Protein AF-0000000080207845 (afdb_homodimer)

Foldseek 3Di:
DWPCVVWDLCCCVVQFKTKTFDDPVLLVVVQVVLLFFAKEQDFQLDQPVVGHTPLQRPQKIWTPCCLAPFVDDDPSVVVVLVVVLVVCVVPLVVADLSADKTKTKMKGAAFHKHDKAAPLVQVFQKKKKFKAFDPFQDVVQFFKKWKWFADLVCRPDPVRIGTRDIDGHDRRMMMMGRRNDRRMIIMGTGRHDHPTIMMMMIMTGNGPDDDDSNDPDDTDHYYHYDNDPNPPDDPCVVVVCSVPPDDDD/DWPCVPWDLCCCVVQQKTKTFDDPVLLVVVQVVLLFFFKEQDFQLDQPVVRHGPLQRPQKIWTPCCLAPQVDDDPSVVVVLVVVLVVCVVPLVVADLSADKTKTKMKGAAFHKHDKAAPLVQVFQKKKKFKAFDPFQDVVQFFKKWKWFADLVCRPDPVRIGTRDIDGHDRRMMMMGRRNDRRMIIMGTGRHDHPTIMMMMIMTGNGPDDDPSNDDDDGDHYYHYDPDDNPPPDSCVVVVVVPPPDDDD

Structure (mmCIF, N/CA/C/O backbone):
data_AF-0000000080207845-model_v1
#
loop_
_entity.id
_entity.type
_entity.pdbx_description
1 polymer 'Prolyl 3,4-dihydroxylase TPA1/OFD1 N-terminal domain-containing protein'
#
loop_
_atom_site.group_PDB
_atom_site.id
_atom_site.type_symbol
_atom_site.label_atom_id
_atom_site.label_alt_id
_atom_site.label_comp_id
_atom_site.label_asym_id
_atom_site.label_entity_id
_atom_site.label_seq_id
_atom_site.pdbx_PDB_ins_code
_atom_site.Cartn_x
_atom_site.Cartn_y
_atom_site.Cartn_z
_atom_site.occupancy
_atom_site.B_iso_or_equiv
_atom_site.auth_seq_id
_atom_site.auth_comp_id
_atom_site.auth_asym_id
_atom_site.auth_atom_id
_atom_site.pdbx_PDB_model_num
ATOM 1 N N . MET A 1 1 ? 18.406 17.312 9.117 1 69.38 1 MET A N 1
ATOM 2 C CA . MET A 1 1 ? 17.266 18.031 9.672 1 69.38 1 MET A CA 1
ATOM 3 C C . MET A 1 1 ? 16.484 17.141 10.625 1 69.38 1 MET A C 1
ATOM 5 O O . MET A 1 1 ? 15.844 17.641 11.555 1 69.38 1 MET A O 1
ATOM 9 N N . PHE A 1 2 ? 16.453 15.82 10.289 1 68.38 2 PHE A N 1
ATOM 10 C CA . PHE A 1 2 ? 15.648 14.844 11.016 1 68.38 2 PHE A CA 1
ATOM 11 C C . PHE A 1 2 ? 16.469 14.195 12.133 1 68.38 2 PHE A C 1
ATOM 13 O O . PHE A 1 2 ? 17.672 13.977 11.977 1 68.38 2 PHE A O 1
ATOM 20 N N . THR A 1 3 ? 16.078 14.344 13.336 1 65.12 3 THR A N 1
ATOM 21 C CA . THR A 1 3 ? 16.703 13.5 14.344 1 65.12 3 THR A CA 1
ATOM 22 C C . THR A 1 3 ? 16.219 12.055 14.219 1 65.12 3 THR A C 1
ATOM 24 O O . THR A 1 3 ? 15.352 11.625 14.969 1 65.12 3 THR A O 1
ATOM 27 N N . THR A 1 4 ? 16.438 11.484 13.141 1 58.47 4 THR A N 1
ATOM 28 C CA . THR A 1 4 ? 15.906 10.188 12.734 1 58.47 4 THR A CA 1
ATOM 29 C C . THR A 1 4 ? 16.5 9.062 13.578 1 58.47 4 THR A C 1
ATOM 31 O O . THR A 1 4 ? 16.047 7.918 13.5 1 58.47 4 THR A O 1
ATOM 34 N N . GLU A 1 5 ? 17.531 9.336 14.273 1 59.88 5 GLU A N 1
ATOM 35 C CA . GLU A 1 5 ? 18.156 8.25 15.016 1 59.88 5 GLU A CA 1
ATOM 36 C C . GLU A 1 5 ? 17.172 7.57 15.953 1 59.88 5 GLU A C 1
ATOM 38 O O . GLU A 1 5 ? 17.375 6.426 16.359 1 59.88 5 GLU A O 1
ATOM 43 N N . ARG A 1 6 ? 15.992 8.18 15.953 1 64 6 ARG A N 1
ATOM 44 C CA . ARG A 1 6 ? 15.094 7.617 16.953 1 64 6 ARG A CA 1
ATOM 45 C C . ARG A 1 6 ? 13.859 7.008 16.297 1 64 6 ARG A C 1
ATOM 47 O O . ARG A 1 6 ? 12.953 6.531 16.984 1 64 6 ARG A O 1
ATOM 54 N N . ILE A 1 7 ? 13.922 7.016 14.953 1 81.19 7 ILE A N 1
ATOM 55 C CA . ILE A 1 7 ? 12.719 6.516 14.297 1 81.19 7 ILE A CA 1
ATOM 56 C C . ILE A 1 7 ? 13.047 5.242 13.523 1 81.19 7 ILE A C 1
ATOM 58 O O . ILE A 1 7 ? 13.992 5.215 12.727 1 81.19 7 ILE A O 1
ATOM 62 N N . ASP A 1 8 ? 12.461 4.164 13.898 1 86.81 8 ASP A N 1
ATOM 63 C CA . ASP A 1 8 ? 12.625 2.932 13.141 1 86.81 8 ASP A CA 1
ATOM 64 C C . ASP A 1 8 ? 11.586 2.832 12.023 1 86.81 8 ASP A C 1
ATOM 66 O O . ASP A 1 8 ? 10.383 2.773 12.297 1 86.81 8 ASP A O 1
ATOM 70 N N . ILE A 1 9 ? 12.086 2.799 10.867 1 92.88 9 ILE A N 1
ATOM 71 C CA . ILE A 1 9 ? 11.219 2.807 9.695 1 92.88 9 ILE A CA 1
ATOM 72 C C . ILE A 1 9 ? 10.375 1.535 9.672 1 92.88 9 ILE A C 1
ATOM 74 O O . ILE A 1 9 ? 9.266 1.529 9.125 1 92.88 9 ILE A O 1
ATOM 78 N N . ASN A 1 10 ? 10.797 0.443 10.289 1 93.38 10 ASN A N 1
ATOM 79 C CA . ASN A 1 10 ? 10.039 -0.802 10.328 1 93.38 10 ASN A CA 1
ATOM 80 C C . ASN A 1 10 ? 8.773 -0.661 11.172 1 93.38 10 ASN A C 1
ATOM 82 O O . ASN A 1 10 ? 7.809 -1.409 10.984 1 93.38 10 ASN A O 1
ATOM 86 N N . ASP A 1 11 ? 8.711 0.335 11.992 1 92.38 11 ASP A N 1
ATOM 87 C CA . ASP A 1 11 ? 7.535 0.584 12.828 1 92.38 11 ASP A CA 1
ATOM 88 C C . ASP A 1 11 ? 6.32 0.936 11.969 1 92.38 11 ASP A C 1
ATOM 90 O O . ASP A 1 11 ? 5.18 0.733 12.383 1 92.38 11 ASP A O 1
ATOM 94 N N . LEU A 1 12 ? 6.57 1.463 10.844 1 94.62 12 LEU A N 1
ATOM 95 C CA . LEU A 1 12 ? 5.492 1.821 9.922 1 94.62 12 LEU A CA 1
ATOM 96 C C . LEU A 1 12 ? 4.664 0.595 9.555 1 94.62 12 LEU A C 1
ATOM 98 O O . LEU A 1 12 ? 3.473 0.71 9.258 1 94.62 12 LEU A O 1
ATOM 102 N N . PHE A 1 13 ? 5.27 -0.541 9.641 1 93.81 13 PHE A N 1
ATOM 103 C CA . PHE A 1 13 ? 4.594 -1.744 9.172 1 93.81 13 PHE A CA 1
ATOM 104 C C . PHE A 1 13 ? 4.203 -2.637 10.344 1 93.81 13 PHE A C 1
ATOM 106 O O . PHE A 1 13 ? 3.541 -3.66 10.156 1 93.81 13 PHE A O 1
ATOM 113 N N . THR A 1 14 ? 4.562 -2.256 11.539 1 89.81 14 THR A N 1
ATOM 114 C CA . THR A 1 14 ? 4.121 -2.955 12.742 1 89.81 14 THR A CA 1
ATOM 115 C C . THR A 1 14 ? 3.033 -2.162 13.461 1 89.81 14 THR A C 1
ATOM 117 O O . THR A 1 14 ? 1.993 -2.713 13.82 1 89.81 14 THR A O 1
ATOM 120 N N . LYS A 1 15 ? 3.279 -0.811 13.5 1 89.88 15 LYS A N 1
ATOM 121 C CA . LYS A 1 15 ? 2.365 0.052 14.242 1 89.88 15 LYS A CA 1
ATOM 122 C C . LYS A 1 15 ? 1.474 0.851 13.297 1 89.88 15 LYS A C 1
ATOM 124 O O . LYS A 1 15 ? 0.415 1.34 13.695 1 89.88 15 LYS A O 1
ATOM 129 N N . GLY A 1 16 ? 1.924 1.07 12.141 1 93.88 16 GLY A N 1
ATOM 130 C CA . GLY A 1 16 ? 1.191 1.873 11.18 1 93.88 16 GLY A CA 1
ATOM 131 C C . GLY A 1 16 ? 1.663 3.312 11.117 1 93.88 16 GLY A C 1
ATOM 132 O O . GLY A 1 16 ? 1.354 4.035 10.164 1 93.88 16 GLY A O 1
ATOM 133 N N . PHE A 1 17 ? 2.41 3.771 12.117 1 94.44 17 PHE A N 1
ATOM 134 C CA . PHE A 1 17 ? 2.932 5.133 12.125 1 94.44 17 PHE A CA 1
ATOM 135 C C . PHE A 1 17 ? 4.148 5.238 13.039 1 94.44 17 PHE A C 1
ATOM 137 O O . PHE A 1 17 ? 4.457 4.305 13.781 1 94.44 17 PHE A O 1
ATOM 144 N N . THR A 1 18 ? 4.922 6.258 12.922 1 93.31 18 THR A N 1
ATOM 145 C CA . THR A 1 18 ? 6.035 6.586 13.805 1 93.31 18 THR A CA 1
ATOM 146 C C . THR A 1 18 ? 6.18 8.102 13.953 1 93.31 18 THR A C 1
ATOM 148 O O . THR A 1 18 ? 5.578 8.859 13.195 1 93.31 18 THR A O 1
ATOM 151 N N . VAL A 1 19 ? 6.852 8.531 15.008 1 93.06 19 VAL A N 1
ATOM 152 C CA . VAL A 1 19 ? 6.98 9.945 15.344 1 93.06 19 VAL A CA 1
ATOM 153 C C . VAL A 1 19 ? 8.461 10.328 15.43 1 93.06 19 VAL A C 1
ATOM 155 O O . VAL A 1 19 ? 9.273 9.562 15.961 1 93.06 19 VAL A O 1
ATOM 158 N N . GLY A 1 20 ? 8.742 11.438 14.828 1 91.44 20 GLY A N 1
ATOM 159 C CA . GLY A 1 20 ? 10.062 12.039 14.922 1 91.44 20 GLY A CA 1
ATOM 160 C C . GLY A 1 20 ? 10.023 13.539 15.117 1 91.44 20 GLY A C 1
ATOM 161 O O . GLY A 1 20 ? 8.961 14.117 15.367 1 91.44 20 GLY A O 1
ATOM 162 N N . TYR A 1 21 ? 11.281 14.141 15.078 1 92.56 21 TYR A N 1
ATOM 163 C CA . TYR A 1 21 ? 11.375 15.578 15.289 1 92.56 21 TYR A CA 1
ATOM 164 C C . TYR A 1 21 ? 12.406 16.203 14.352 1 92.56 21 TYR A C 1
ATOM 166 O O . TYR A 1 21 ? 13.445 15.602 14.07 1 92.56 21 TYR A O 1
ATOM 174 N N . LEU A 1 22 ? 12.031 17.344 13.938 1 92.88 22 LEU A N 1
ATOM 175 C CA . LEU A 1 22 ? 13.039 18.188 13.305 1 92.88 22 LEU A CA 1
ATOM 176 C C . LEU A 1 22 ? 13.961 18.797 14.352 1 92.88 22 LEU A C 1
ATOM 178 O O . LEU A 1 22 ? 13.547 19.031 15.492 1 92.88 22 LEU A O 1
ATOM 182 N N . GLN A 1 23 ? 15.203 19.016 13.906 1 91.81 23 GLN A N 1
ATOM 183 C CA . GLN A 1 23 ? 16.047 19.859 14.742 1 91.81 23 GLN A CA 1
ATOM 184 C C . GLN A 1 23 ? 15.438 21.234 14.93 1 91.81 23 GLN A C 1
ATOM 186 O O . GLN A 1 23 ? 14.859 21.797 13.992 1 91.81 23 GLN A O 1
ATOM 191 N N . GLU A 1 24 ? 15.656 21.797 16.094 1 92.25 24 GLU A N 1
ATOM 192 C CA . GLU A 1 24 ? 14.984 23.031 16.484 1 92.25 24 GLU A CA 1
ATOM 193 C C . GLU A 1 24 ? 15.273 24.156 15.492 1 92.25 24 GLU A C 1
ATOM 195 O O . GLU A 1 24 ? 14.367 24.922 15.125 1 92.25 24 GLU A O 1
ATOM 200 N N . GLU A 1 25 ? 16.5 24.281 15.109 1 92.88 25 GLU A N 1
ATOM 201 C CA . GLU A 1 25 ? 16.891 25.344 14.195 1 92.88 25 GLU A CA 1
ATOM 202 C C . GLU A 1 25 ? 16.125 25.25 12.883 1 92.88 25 GLU A C 1
ATOM 204 O O . GLU A 1 25 ? 15.672 26.266 12.344 1 92.88 25 GLU A O 1
ATOM 209 N N . TRP A 1 26 ? 15.945 24.078 12.367 1 92.81 26 TRP A N 1
ATOM 210 C CA . TRP A 1 26 ? 15.242 23.859 11.102 1 92.81 26 TRP A CA 1
ATOM 211 C C . TRP A 1 26 ? 13.742 24.047 11.273 1 92.81 26 TRP A C 1
ATOM 213 O O . TRP A 1 26 ? 13.07 24.609 10.406 1 92.81 26 TRP A O 1
ATOM 223 N N . ALA A 1 27 ? 13.219 23.531 12.383 1 95.38 27 ALA A N 1
ATOM 224 C CA . ALA A 1 27 ? 11.805 23.75 12.68 1 95.38 27 ALA A CA 1
ATOM 225 C C . ALA A 1 27 ? 11.469 25.234 12.711 1 95.38 27 ALA A C 1
ATOM 227 O O . ALA A 1 27 ? 10.461 25.656 12.141 1 95.38 27 ALA A O 1
ATOM 228 N N . ASN A 1 28 ? 12.312 26.047 13.305 1 96.12 28 ASN A N 1
ATOM 229 C CA . ASN A 1 28 ? 12.086 27.484 13.422 1 96.12 28 ASN A CA 1
ATOM 230 C C . ASN A 1 28 ? 12.141 28.172 12.062 1 96.12 28 ASN A C 1
ATOM 232 O O . ASN A 1 28 ? 11.375 29.094 11.797 1 96.12 28 ASN A O 1
ATOM 236 N N . LYS A 1 29 ? 13.047 27.734 11.203 1 94.75 29 LYS A N 1
ATOM 237 C CA . LYS A 1 29 ? 13.156 28.312 9.859 1 94.75 29 LYS A CA 1
ATOM 238 C C . LYS A 1 29 ? 11.898 28.031 9.047 1 94.75 29 LYS A C 1
ATOM 240 O O . LYS A 1 29 ? 11.352 28.938 8.406 1 94.75 29 LYS A O 1
ATOM 245 N N . ILE A 1 30 ? 11.422 26.828 9.062 1 96.88 30 ILE A N 1
ATOM 246 C CA . ILE A 1 30 ? 10.211 26.453 8.328 1 96.88 30 ILE A CA 1
ATOM 247 C C . ILE A 1 30 ? 9.008 27.203 8.914 1 96.88 30 ILE A C 1
ATOM 249 O O . ILE A 1 30 ? 8.164 27.703 8.172 1 96.88 30 ILE A O 1
ATOM 253 N N . PHE A 1 31 ? 8.992 27.297 10.234 1 97.06 31 PHE A N 1
ATOM 254 C CA . PHE A 1 31 ? 7.918 28 10.922 1 97.06 31 PHE A CA 1
ATOM 255 C C . PHE A 1 31 ? 7.855 29.453 10.484 1 97.06 31 PHE A C 1
ATOM 257 O O . PHE A 1 31 ? 6.77 30 10.242 1 97.06 31 PHE A O 1
ATOM 264 N N . LYS A 1 32 ? 8.969 30.078 10.398 1 95.19 32 LYS A N 1
ATOM 265 C CA . LYS A 1 32 ? 9.031 31.453 9.938 1 95.19 32 LYS A CA 1
ATOM 266 C C . LYS A 1 32 ? 8.453 31.594 8.531 1 95.19 32 LYS A C 1
ATOM 268 O O . LYS A 1 32 ? 7.711 32.531 8.25 1 95.19 32 LYS A O 1
ATOM 273 N N . VAL A 1 33 ? 8.781 30.672 7.625 1 93.06 33 VAL A N 1
ATOM 274 C CA . VAL A 1 33 ? 8.258 30.672 6.262 1 93.06 33 VAL A CA 1
ATOM 275 C C . VAL A 1 33 ? 6.738 30.516 6.289 1 93.06 33 VAL A C 1
ATOM 277 O O . VAL A 1 33 ? 6.027 31.25 5.59 1 93.06 33 VAL A O 1
ATOM 280 N N . LEU A 1 34 ? 6.219 29.641 7.133 1 94.56 34 LEU A N 1
ATOM 281 C CA . LEU A 1 34 ? 4.785 29.391 7.215 1 94.56 34 LEU A CA 1
ATOM 282 C C . LEU A 1 34 ? 4.035 30.609 7.707 1 94.56 34 LEU A C 1
ATOM 284 O O . LEU A 1 34 ? 2.969 30.953 7.184 1 94.56 34 LEU A O 1
ATOM 288 N N . LYS A 1 35 ? 4.574 31.328 8.68 1 91.31 35 LYS A N 1
ATOM 289 C CA . LYS A 1 35 ? 3.934 32.5 9.258 1 91.31 35 LYS A CA 1
ATOM 290 C C . LYS A 1 35 ? 3.814 33.625 8.227 1 91.31 35 LYS A C 1
ATOM 292 O O . LYS A 1 35 ? 2.947 34.5 8.344 1 91.31 35 LYS A O 1
ATOM 297 N N . ASN A 1 36 ? 4.648 33.531 7.184 1 86.88 36 ASN A N 1
ATOM 298 C CA . ASN A 1 36 ? 4.695 34.625 6.195 1 86.88 36 ASN A CA 1
ATOM 299 C C . ASN A 1 36 ? 3.938 34.25 4.926 1 86.88 36 ASN A C 1
ATOM 301 O O . ASN A 1 36 ? 4.027 34.938 3.914 1 86.88 36 ASN A O 1
ATOM 305 N N . GLN A 1 37 ? 3.217 33.125 4.941 1 84.44 37 GLN A N 1
ATOM 306 C CA . GLN A 1 37 ? 2.422 32.719 3.791 1 84.44 37 GLN A CA 1
ATOM 307 C C . GLN A 1 37 ? 1.079 33.438 3.76 1 84.44 37 GLN A C 1
ATOM 309 O O . GLN A 1 37 ? 0.644 34 4.77 1 84.44 37 GLN A O 1
ATOM 314 N N . SER A 1 38 ? 0.482 33.5 2.492 1 79.88 38 SER A N 1
ATOM 315 C CA . SER A 1 38 ? -0.927 33.812 2.318 1 79.88 38 SER A CA 1
ATOM 316 C C . SER A 1 38 ? -1.801 32.562 2.322 1 79.88 38 SER A C 1
ATOM 318 O O . SER A 1 38 ? -1.428 31.547 1.749 1 79.88 38 SER A O 1
ATOM 320 N N . TRP A 1 39 ? -2.924 32.75 2.979 1 83.5 39 TRP A N 1
ATOM 321 C CA . TRP A 1 39 ? -3.744 31.562 3.217 1 83.5 39 TRP A CA 1
ATOM 322 C C . TRP A 1 39 ? -5.148 31.75 2.65 1 83.5 39 TRP A C 1
ATOM 324 O O . TRP A 1 39 ? -5.699 32.844 2.695 1 83.5 39 TRP A O 1
ATOM 334 N N . ILE A 1 40 ? -5.652 30.609 2.135 1 75.62 40 ILE A N 1
ATOM 335 C CA . ILE A 1 40 ? -7.035 30.594 1.67 1 75.62 40 ILE A CA 1
ATOM 336 C C . ILE A 1 40 ? -7.805 29.484 2.396 1 75.62 40 ILE A C 1
ATOM 338 O O . ILE A 1 40 ? -7.281 28.391 2.596 1 75.62 40 ILE A O 1
ATOM 342 N N . GLU A 1 41 ? -8.953 29.797 2.818 1 77.44 41 GLU A N 1
ATOM 343 C CA . GLU A 1 41 ? -9.781 28.797 3.504 1 77.44 41 GLU A CA 1
ATOM 344 C C . GLU A 1 41 ? -10.18 27.672 2.564 1 77.44 41 GLU A C 1
ATOM 346 O O . GLU A 1 41 ? -10.547 27.906 1.413 1 77.44 41 GLU A O 1
ATOM 351 N N . VAL A 1 42 ? -10.023 26.438 3.049 1 73.44 42 VAL A N 1
ATOM 352 C CA . VAL A 1 42 ? -10.438 25.266 2.297 1 73.44 42 VAL A CA 1
ATOM 353 C C . VAL A 1 42 ? -11.953 25.078 2.414 1 73.44 42 VAL A C 1
ATOM 355 O O . VAL A 1 42 ? -12.477 24.859 3.51 1 73.44 42 VAL A O 1
ATOM 358 N N . VAL A 1 43 ? -12.711 25.547 1.42 1 59.97 43 VAL A N 1
ATOM 359 C CA . VAL A 1 43 ? -14.164 25.422 1.486 1 59.97 43 VAL A CA 1
ATOM 360 C C . VAL A 1 43 ? -14.617 24.172 0.736 1 59.97 43 VAL A C 1
ATOM 362 O O . VAL A 1 43 ? -14.211 23.938 -0.406 1 59.97 43 VAL A O 1
ATOM 365 N N . PRO A 1 44 ? -15.094 23.172 1.437 1 51.03 44 PRO A N 1
ATOM 366 C CA . PRO A 1 44 ? -15.531 21.969 0.725 1 51.03 44 PRO A CA 1
ATOM 367 C C . PRO A 1 44 ? -16.578 22.266 -0.353 1 51.03 44 PRO A C 1
ATOM 369 O O . PRO A 1 44 ? -17.422 23.141 -0.173 1 51.03 44 PRO A O 1
ATOM 372 N N . ASP A 1 45 ? -16.203 22.188 -1.559 1 48.09 45 ASP A N 1
ATOM 373 C CA . ASP A 1 45 ? -17.234 22.266 -2.582 1 48.09 45 ASP A CA 1
ATOM 374 C C . ASP A 1 45 ? -18.281 21.172 -2.391 1 48.09 45 ASP A C 1
ATOM 376 O O . ASP A 1 45 ? -19.281 21.125 -3.117 1 48.09 45 ASP A O 1
ATOM 380 N N . VAL A 1 46 ? -17.938 20.156 -1.709 1 44.38 46 VAL A N 1
ATOM 381 C CA . VAL A 1 46 ? -18.766 18.969 -1.928 1 44.38 46 VAL A CA 1
ATOM 382 C C . VAL A 1 46 ? -19.859 18.906 -0.868 1 44.38 46 VAL A C 1
ATOM 384 O O . VAL A 1 46 ? -19.609 19.109 0.319 1 44.38 46 VAL A O 1
ATOM 387 N N . LEU A 1 47 ? -21 19.016 -1.421 1 46.38 47 LEU A N 1
ATOM 388 C CA . LEU A 1 47 ? -22.203 18.688 -0.655 1 46.38 47 LEU A CA 1
ATOM 389 C C . LEU A 1 47 ? -22.172 17.219 -0.228 1 46.38 47 LEU A C 1
ATOM 391 O O . LEU A 1 47 ? -21.656 16.359 -0.955 1 46.38 47 LEU A O 1
ATOM 395 N N . ASN A 1 48 ? -22.297 17 0.996 1 46.81 48 ASN A N 1
ATOM 396 C CA . ASN A 1 48 ? -22.5 15.609 1.389 1 46.81 48 ASN A CA 1
ATOM 397 C C . ASN A 1 48 ? -23.734 15.008 0.719 1 46.81 48 ASN A C 1
ATOM 399 O O . ASN A 1 48 ? -24.391 15.672 -0.079 1 46.81 48 ASN A O 1
ATOM 403 N N . SER A 1 49 ? -23.812 13.719 0.892 1 47.72 49 SER A N 1
ATOM 404 C CA . SER A 1 49 ? -24.969 13.016 0.317 1 47.72 49 SER A CA 1
ATOM 405 C C . SER A 1 49 ? -26.266 13.758 0.597 1 47.72 49 SER A C 1
ATOM 407 O O . SER A 1 49 ? -27.234 13.633 -0.159 1 47.72 49 SER A O 1
ATOM 409 N N . ASP A 1 50 ? -26.219 14.633 1.573 1 50.12 50 ASP A N 1
ATOM 410 C CA . ASP A 1 50 ? -27.453 15.328 1.95 1 50.12 50 ASP A CA 1
ATOM 411 C C . ASP A 1 50 ? -27.469 16.75 1.384 1 50.12 50 ASP A C 1
ATOM 413 O O . ASP A 1 50 ? -28.391 17.516 1.679 1 50.12 50 ASP A O 1
ATOM 417 N N . GLY A 1 51 ? -26.547 17 0.568 1 50.75 51 GLY A N 1
ATOM 418 C CA . GLY A 1 51 ? -26.547 18.297 -0.072 1 50.75 51 GLY A CA 1
ATOM 419 C C . GLY A 1 51 ? -25.953 19.391 0.803 1 50.75 51 GLY A C 1
ATOM 420 O O . GLY A 1 51 ? -26.156 20.578 0.534 1 50.75 51 GLY A O 1
ATOM 421 N N . GLU A 1 52 ? -25.484 18.953 1.913 1 52.5 52 GLU A N 1
ATOM 422 C CA . GLU A 1 52 ? -24.906 19.922 2.844 1 52.5 52 GLU A CA 1
ATOM 423 C C . GLU A 1 52 ? -23.391 20 2.68 1 52.5 52 GLU A C 1
ATOM 425 O O . GLU A 1 52 ? -22.766 19.078 2.146 1 52.5 52 GLU A O 1
ATOM 430 N N . ILE A 1 53 ? -22.844 21.156 2.93 1 52.06 53 ILE A N 1
ATOM 431 C CA . ILE A 1 53 ? -21.406 21.406 2.861 1 52.06 53 ILE A CA 1
ATOM 432 C C . ILE A 1 53 ? -20.672 20.484 3.824 1 52.06 53 ILE A C 1
ATOM 434 O O . ILE A 1 53 ? -21.062 20.344 4.984 1 52.06 53 ILE A O 1
ATOM 438 N N . ASP A 1 54 ? -19.75 19.609 3.338 1 52.31 54 ASP A N 1
ATOM 439 C CA . ASP A 1 54 ? -18.953 18.703 4.16 1 52.31 54 ASP A CA 1
ATOM 440 C C . ASP A 1 54 ? -18.156 19.469 5.211 1 52.31 54 ASP A C 1
ATOM 442 O O . ASP A 1 54 ? -17.312 20.312 4.871 1 52.31 54 ASP A O 1
ATOM 446 N N . LYS A 1 55 ? -18.688 19.594 6.414 1 53.91 55 LYS A N 1
ATOM 447 C CA . LYS A 1 55 ? -18.188 20.297 7.598 1 53.91 55 LYS A CA 1
ATOM 448 C C . LYS A 1 55 ? -16.75 19.891 7.902 1 53.91 55 LYS A C 1
ATOM 450 O O . LYS A 1 55 ? -16.109 20.5 8.758 1 53.91 55 LYS A O 1
ATOM 455 N N . TYR A 1 56 ? -16.188 18.875 7.148 1 54.75 56 TYR A N 1
ATOM 456 C CA . TYR A 1 56 ? -14.867 18.312 7.426 1 54.75 56 TYR A CA 1
ATOM 457 C C . TYR A 1 56 ? -13.773 19.344 7.227 1 54.75 56 TYR A C 1
ATOM 459 O O . TYR A 1 56 ? -12.688 19.234 7.793 1 54.75 56 TYR A O 1
ATOM 467 N N . TYR A 1 57 ? -14.156 20.422 6.594 1 59.72 57 TYR A N 1
ATOM 468 C CA . TYR A 1 57 ? -13.055 21.297 6.195 1 59.72 57 TYR A CA 1
ATOM 469 C C . TYR A 1 57 ? -13.242 22.703 6.754 1 59.72 57 TYR A C 1
ATOM 471 O O . TYR A 1 57 ? -12.531 23.625 6.363 1 59.72 57 TYR A O 1
ATOM 479 N N . GLU A 1 58 ? -14.047 22.719 7.809 1 68.44 58 GLU A N 1
ATOM 480 C CA . GLU A 1 58 ? -14.18 24.062 8.391 1 68.44 58 GLU A CA 1
ATOM 481 C C . 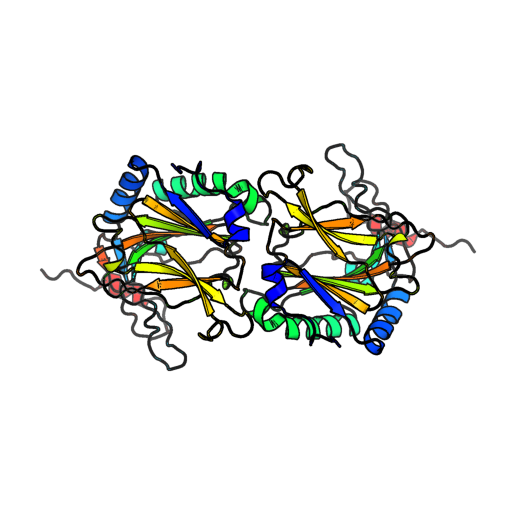GLU A 1 58 ? -12.953 24.438 9.211 1 68.44 58 GLU A C 1
ATOM 483 O O . GLU A 1 58 ? -12.297 23.562 9.781 1 68.44 58 GLU A O 1
ATOM 488 N N . SER A 1 59 ? -12.477 25.719 9.133 1 83.5 59 SER A N 1
ATOM 489 C CA . SER A 1 59 ? -11.406 26.312 9.93 1 83.5 59 SER A CA 1
ATOM 490 C C . SER A 1 59 ? -10.039 25.781 9.5 1 83.5 59 SER A C 1
ATOM 492 O O . SER A 1 59 ? -9.148 25.594 10.328 1 83.5 59 SER A O 1
ATOM 494 N N . ARG A 1 60 ? -10.039 25.344 8.211 1 88.25 60 ARG A N 1
ATOM 495 C CA . ARG A 1 60 ? -8.781 24.891 7.609 1 88.25 60 ARG A CA 1
ATOM 496 C C . ARG A 1 60 ? -8.398 25.781 6.426 1 88.25 60 ARG A C 1
ATOM 498 O O . ARG A 1 60 ? -9.25 26.141 5.609 1 88.25 60 ARG A O 1
ATOM 505 N N . TYR A 1 61 ? -7.125 26.109 6.398 1 84.62 61 TYR A N 1
ATOM 506 C CA . TYR A 1 61 ? -6.598 26.969 5.344 1 84.62 61 TYR A CA 1
ATOM 507 C C . TYR A 1 61 ? -5.434 26.312 4.625 1 84.62 61 TYR A C 1
ATOM 509 O O . TYR A 1 61 ? -4.684 25.531 5.227 1 84.62 61 TYR A O 1
ATOM 517 N N . ILE A 1 62 ? -5.336 26.562 3.373 1 87 62 ILE A N 1
ATOM 518 C CA . ILE A 1 62 ? -4.195 26.125 2.582 1 87 62 ILE A CA 1
ATOM 519 C C . ILE A 1 62 ? -3.41 27.328 2.082 1 87 62 ILE A C 1
ATOM 521 O O . ILE A 1 62 ? -3.992 28.375 1.787 1 87 62 ILE A O 1
ATOM 525 N N . SER A 1 63 ? -2.084 27.188 2.088 1 86.75 63 SER A N 1
ATOM 526 C CA . SER A 1 63 ? -1.29 28.281 1.558 1 86.75 63 SER A CA 1
ATOM 527 C C . SER A 1 63 ? -1.573 28.516 0.076 1 86.75 63 SER A C 1
ATOM 529 O O . SER A 1 63 ? -1.725 27.547 -0.685 1 86.75 63 SER A O 1
ATOM 531 N N . VAL A 1 64 ? -1.625 29.719 -0.292 1 77.56 64 VAL A N 1
ATOM 532 C CA . VAL A 1 64 ? -1.855 30.078 -1.688 1 77.56 64 VAL A CA 1
ATOM 533 C C . VAL A 1 64 ? -0.748 29.5 -2.561 1 77.56 64 VAL A C 1
ATOM 535 O O . VAL A 1 64 ? -1.016 28.969 -3.645 1 77.56 64 VAL A O 1
ATOM 538 N N . ALA A 1 65 ? 0.457 29.562 -2.08 1 79.19 65 ALA A N 1
ATOM 539 C CA . ALA A 1 65 ? 1.587 29.031 -2.836 1 79.19 65 ALA A CA 1
ATOM 540 C C . ALA A 1 65 ? 1.417 27.531 -3.094 1 79.19 65 ALA A C 1
ATOM 542 O O . ALA A 1 65 ? 1.703 27.047 -4.191 1 79.19 65 ALA A O 1
ATOM 543 N N . SER A 1 66 ? 0.986 26.766 -2.102 1 82.75 66 SER A N 1
ATOM 544 C CA . SER A 1 66 ? 0.782 25.328 -2.24 1 82.75 66 SER A CA 1
ATOM 545 C C . SER A 1 66 ? -0.339 25.031 -3.229 1 82.75 66 SER A C 1
ATOM 547 O O . SER A 1 66 ? -0.3 24.016 -3.926 1 82.75 66 SER A O 1
ATOM 549 N N . MET A 1 67 ? -1.268 25.797 -3.232 1 74.75 67 MET A N 1
ATOM 550 C CA . MET A 1 67 ? -2.41 25.594 -4.121 1 74.75 67 MET A CA 1
ATOM 551 C C . MET A 1 67 ? -2.057 25.969 -5.555 1 74.75 67 MET A C 1
ATOM 553 O O . MET A 1 67 ? -2.418 25.25 -6.492 1 74.75 67 MET A O 1
ATOM 557 N N . MET A 1 68 ? -1.284 26.984 -5.691 1 68.25 68 MET A N 1
ATOM 558 C CA . MET A 1 68 ? -1.072 27.547 -7.016 1 68.25 68 MET A CA 1
ATOM 559 C C . MET A 1 68 ? 0.157 26.938 -7.684 1 68.25 68 MET A C 1
ATOM 561 O O . MET A 1 68 ? 0.217 26.844 -8.906 1 68.25 68 MET A O 1
ATOM 565 N N . LYS A 1 69 ? 1.093 26.641 -6.91 1 73.31 69 LYS A N 1
ATOM 566 C CA . LYS A 1 69 ? 2.33 26.062 -7.43 1 73.31 69 LYS A CA 1
ATOM 567 C C . LYS A 1 69 ? 2.686 24.766 -6.703 1 73.31 69 LYS A C 1
ATOM 569 O O . LYS A 1 69 ? 3.76 24.656 -6.109 1 73.31 69 LYS A O 1
ATOM 574 N N . PRO A 1 70 ? 1.841 23.828 -6.852 1 76.12 70 PRO A N 1
ATOM 575 C CA . PRO A 1 70 ? 2.057 22.609 -6.074 1 76.12 70 PRO A CA 1
ATOM 576 C C . PRO A 1 70 ? 3.342 21.875 -6.461 1 76.12 70 PRO A C 1
ATOM 578 O O . PRO A 1 70 ? 3.914 21.156 -5.645 1 76.12 70 PRO A O 1
ATOM 581 N N . ASP A 1 71 ? 3.875 22.141 -7.652 1 79.12 71 ASP A N 1
ATOM 582 C CA . ASP A 1 71 ? 5.062 21.422 -8.117 1 79.12 71 ASP A CA 1
ATOM 583 C C . ASP A 1 71 ? 6.332 22.219 -7.812 1 79.12 71 ASP A C 1
ATOM 585 O O . ASP A 1 71 ? 7.441 21.75 -8.094 1 79.12 71 ASP A O 1
ATOM 589 N N . GLU A 1 72 ? 6.117 23.391 -7.25 1 82.25 72 GLU A N 1
ATOM 590 C CA . GLU A 1 72 ? 7.262 24.234 -6.93 1 82.25 72 GLU A CA 1
ATOM 591 C C . GLU A 1 72 ? 7.223 24.688 -5.473 1 82.25 72 GLU A C 1
ATOM 593 O O . GLU A 1 72 ? 7.113 25.891 -5.191 1 82.25 72 GLU A O 1
ATOM 598 N N . PRO A 1 73 ? 7.441 23.844 -4.613 1 86.44 73 PRO A N 1
ATOM 599 C CA . PRO A 1 73 ? 7.406 24.25 -3.205 1 86.44 73 PRO A CA 1
ATOM 600 C C . PRO A 1 73 ? 8.562 25.172 -2.82 1 86.44 73 PRO A C 1
ATOM 602 O O . PRO A 1 73 ? 9.594 25.188 -3.498 1 86.44 73 PRO A O 1
ATOM 605 N N . ASN A 1 74 ? 8.305 25.938 -1.753 1 88.25 74 ASN A N 1
ATOM 606 C CA . ASN A 1 74 ? 9.359 26.734 -1.138 1 88.25 74 ASN A CA 1
ATOM 607 C C . ASN A 1 74 ? 10.625 25.922 -0.925 1 88.25 74 ASN A C 1
ATOM 609 O O . ASN A 1 74 ? 10.562 24.719 -0.67 1 88.25 74 ASN A O 1
ATOM 613 N N . ARG A 1 75 ? 11.805 26.547 -1.023 1 90.94 75 ARG A N 1
ATOM 614 C CA . ARG A 1 75 ? 13.094 25.859 -0.95 1 90.94 75 ARG A CA 1
ATOM 615 C C . ARG A 1 75 ? 13.234 25.094 0.359 1 90.94 75 ARG A C 1
ATOM 617 O O . ARG A 1 75 ? 13.852 24.031 0.397 1 90.94 75 ARG A O 1
ATOM 624 N N . TRP A 1 76 ? 12.688 25.578 1.475 1 91.62 76 TRP A N 1
ATOM 625 C CA . TRP A 1 76 ? 12.805 24.906 2.762 1 91.62 76 TRP A CA 1
ATOM 626 C C . TRP A 1 76 ? 11.891 23.688 2.818 1 91.62 76 TRP A C 1
ATOM 628 O O . TRP A 1 76 ? 12.219 22.672 3.451 1 91.62 76 TRP A O 1
ATOM 638 N N . PHE A 1 77 ? 10.711 23.844 2.129 1 94.56 77 PHE A N 1
ATOM 639 C CA . PHE A 1 77 ? 9.836 22.672 2.021 1 94.56 77 PHE A CA 1
ATOM 640 C C . PHE A 1 77 ? 10.492 21.578 1.207 1 94.56 77 PHE A C 1
ATOM 642 O O . PHE A 1 77 ? 10.43 20.391 1.575 1 94.56 77 PHE A O 1
ATOM 649 N N . LYS A 1 78 ? 11.141 22 0.158 1 92.69 78 LYS A N 1
ATOM 650 C CA . LYS A 1 78 ? 11.836 21.062 -0.705 1 92.69 78 LYS A CA 1
ATOM 651 C C . LYS A 1 78 ? 12.961 20.359 0.051 1 92.69 78 LYS A C 1
ATOM 653 O O . LYS A 1 78 ? 13.125 19.141 -0.062 1 92.69 78 LYS A O 1
ATOM 658 N N . ARG A 1 79 ? 13.758 21.078 0.752 1 93.12 79 ARG A N 1
ATOM 659 C CA . ARG A 1 79 ? 14.844 20.484 1.525 1 93.12 79 ARG A CA 1
ATOM 660 C C . ARG A 1 79 ? 14.305 19.5 2.557 1 93.12 79 ARG A C 1
ATOM 662 O O . ARG A 1 79 ? 14.867 18.406 2.746 1 93.12 79 ARG A O 1
ATOM 669 N N . TYR A 1 80 ? 13.25 19.875 3.229 1 94.25 80 TYR A N 1
ATOM 670 C CA . TYR A 1 80 ? 12.562 19.016 4.18 1 94.25 80 TYR A CA 1
ATOM 671 C C . TYR A 1 80 ? 12.172 17.688 3.527 1 94.25 80 TYR A C 1
ATOM 673 O O . TYR A 1 80 ? 12.484 16.625 4.043 1 94.25 80 TYR A O 1
ATOM 681 N N . MET A 1 81 ? 11.594 17.766 2.316 1 94.12 81 MET A N 1
ATOM 682 C CA . MET A 1 81 ? 11.117 16.562 1.634 1 94.12 81 MET A CA 1
ATOM 683 C C . MET A 1 81 ? 12.281 15.742 1.093 1 94.12 81 MET A C 1
ATOM 685 O O . MET A 1 81 ? 12.25 14.508 1.109 1 94.12 81 MET A O 1
ATOM 689 N N . ASP A 1 82 ? 13.305 16.406 0.633 1 92.25 82 ASP A N 1
ATOM 690 C CA . ASP A 1 82 ? 14.484 15.695 0.149 1 92.25 82 ASP A CA 1
ATOM 691 C C . ASP A 1 82 ? 15.109 14.852 1.257 1 92.25 82 ASP A C 1
ATOM 693 O O . ASP A 1 82 ? 15.461 13.688 1.037 1 92.25 82 ASP A O 1
ATOM 697 N N . GLU A 1 83 ? 15.211 15.422 2.398 1 91.38 83 GLU A N 1
ATOM 698 C CA . GLU A 1 83 ? 15.781 14.703 3.531 1 91.38 83 GLU A CA 1
ATOM 699 C C . GLU A 1 83 ? 14.867 13.562 3.979 1 91.38 83 GLU A C 1
ATOM 701 O O . GLU A 1 83 ? 15.344 12.477 4.32 1 91.38 83 GLU A O 1
ATOM 706 N N . PHE A 1 84 ? 13.648 13.852 3.988 1 93.44 84 PHE A N 1
ATOM 707 C CA . PHE A 1 84 ? 12.703 12.797 4.34 1 93.44 84 PHE A CA 1
ATOM 708 C C . PHE A 1 84 ? 12.812 11.625 3.371 1 93.44 84 PHE A C 1
ATOM 710 O O . PHE A 1 84 ? 12.867 10.469 3.793 1 93.44 84 PHE A O 1
ATOM 717 N N . CYS A 1 85 ? 12.789 11.93 2.07 1 93.31 85 CYS A N 1
ATOM 718 C CA . CYS A 1 85 ? 12.828 10.883 1.052 1 93.31 85 CYS A CA 1
ATOM 719 C C . CYS A 1 85 ? 14.117 10.07 1.157 1 93.31 85 CYS A C 1
ATOM 721 O O . CYS A 1 85 ? 14.117 8.867 0.896 1 93.31 85 CYS A O 1
ATOM 723 N N . LEU A 1 86 ? 15.164 10.75 1.526 1 91.94 86 LEU A N 1
ATOM 724 C CA . LEU A 1 86 ? 16.406 10.031 1.75 1 91.94 86 LEU A CA 1
ATOM 725 C C . LEU A 1 86 ? 16.281 9.055 2.916 1 91.94 86 LEU A C 1
ATOM 727 O O . LEU A 1 86 ? 16.703 7.906 2.822 1 91.94 86 LEU A O 1
ATOM 731 N N . TRP A 1 87 ? 15.688 9.508 3.973 1 92.19 87 TRP A N 1
ATOM 732 C CA . TRP A 1 87 ? 15.461 8.648 5.129 1 92.19 87 TRP A CA 1
ATOM 733 C C . TRP A 1 87 ? 14.547 7.48 4.77 1 92.19 87 TRP A C 1
ATOM 735 O O . TRP A 1 87 ? 14.758 6.355 5.227 1 92.19 87 TRP A O 1
ATOM 745 N N . ALA A 1 88 ? 13.539 7.754 3.975 1 94.81 88 ALA A N 1
ATOM 746 C CA . ALA A 1 88 ? 12.492 6.781 3.662 1 94.81 88 ALA A CA 1
ATOM 747 C C . ALA A 1 88 ? 12.898 5.914 2.471 1 94.81 88 ALA A C 1
ATOM 749 O O . ALA A 1 88 ? 12.117 5.062 2.025 1 94.81 88 ALA A O 1
ATOM 750 N N . GLU A 1 89 ? 14.062 6.062 1.95 1 94.81 89 GLU A N 1
ATOM 751 C CA . GLU A 1 89 ? 14.516 5.406 0.727 1 94.81 89 GLU A CA 1
ATOM 752 C C . GLU A 1 89 ? 14.383 3.891 0.832 1 94.81 89 GLU A C 1
ATOM 754 O O . GLU A 1 89 ? 13.977 3.23 -0.126 1 94.81 89 GLU A O 1
ATOM 759 N N . PRO A 1 90 ? 14.688 3.301 1.991 1 95.06 90 PRO A N 1
ATOM 760 C CA . PRO A 1 90 ? 14.57 1.843 2.086 1 95.06 90 PRO A CA 1
ATOM 761 C C . PRO A 1 90 ? 13.164 1.339 1.791 1 95.06 90 PRO A C 1
ATOM 763 O O . PRO A 1 90 ? 12.984 0.191 1.375 1 95.06 90 PRO A O 1
ATOM 766 N N . VAL A 1 91 ? 12.164 2.172 1.95 1 96.56 91 VAL A N 1
ATOM 767 C CA . VAL A 1 91 ? 10.773 1.813 1.679 1 96.56 91 VAL A CA 1
ATOM 768 C C . VAL A 1 91 ? 10.375 2.311 0.292 1 96.56 91 VAL A C 1
ATOM 770 O O . VAL A 1 91 ? 9.93 1.526 -0.551 1 96.56 91 VAL A O 1
ATOM 773 N N . LEU A 1 92 ? 10.625 3.549 0.032 1 96.06 92 LEU A N 1
ATOM 774 C CA . LEU A 1 92 ? 10.109 4.203 -1.165 1 96.06 92 LEU A CA 1
ATOM 775 C C . LEU A 1 92 ? 10.734 3.607 -2.422 1 96.06 92 LEU A C 1
ATOM 777 O O . LEU A 1 92 ? 10.078 3.514 -3.461 1 96.06 92 LEU A O 1
ATOM 781 N N . SER A 1 93 ? 11.961 3.199 -2.373 1 94.62 93 SER A N 1
ATOM 782 C CA . SER A 1 93 ? 12.656 2.689 -3.547 1 94.62 93 SER A CA 1
ATOM 783 C C . SER A 1 93 ? 12.078 1.356 -4.004 1 94.62 93 SER A C 1
ATOM 785 O O . SER A 1 93 ? 12.359 0.896 -5.109 1 94.62 93 SER A O 1
ATOM 787 N N . LYS A 1 94 ? 11.289 0.731 -3.162 1 93.81 94 LYS A N 1
ATOM 788 C CA . LYS A 1 94 ? 10.695 -0.561 -3.5 1 93.81 94 LYS A CA 1
ATOM 789 C C . LYS A 1 94 ? 9.492 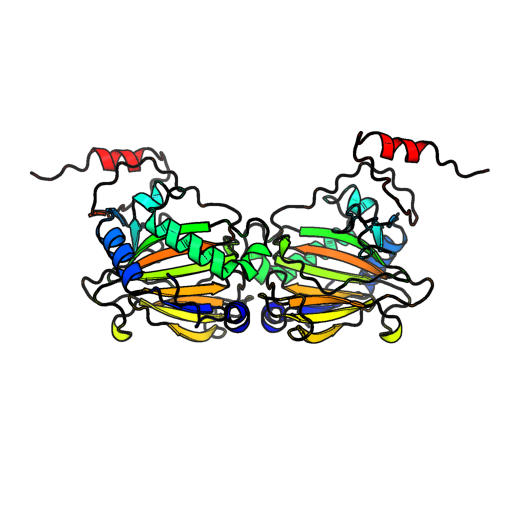-0.392 -4.422 1 93.81 94 LYS A C 1
ATOM 791 O O . LYS A 1 94 ? 9.031 -1.359 -5.027 1 93.81 94 LYS A O 1
ATOM 796 N N . PHE A 1 95 ? 8.977 0.779 -4.484 1 91.69 95 PHE A N 1
ATOM 797 C CA . PHE A 1 95 ? 7.766 1.048 -5.246 1 91.69 95 PHE A CA 1
ATOM 798 C C . PHE A 1 95 ? 8.086 1.843 -6.508 1 91.69 95 PHE A C 1
ATOM 800 O O . PHE A 1 95 ? 8.945 2.723 -6.492 1 91.69 95 PHE A O 1
ATOM 807 N N . GLU A 1 96 ? 7.316 1.459 -7.531 1 86.62 96 GLU A N 1
ATOM 808 C CA . GLU A 1 96 ? 7.383 2.318 -8.711 1 86.62 96 GLU A CA 1
ATOM 809 C C . GLU A 1 96 ? 7.016 3.758 -8.367 1 86.62 96 GLU A C 1
ATOM 811 O O . GLU A 1 96 ? 6.066 4 -7.617 1 86.62 96 GLU A O 1
ATOM 816 N N . ASN A 1 97 ? 7.766 4.73 -8.844 1 85.62 97 ASN A N 1
ATOM 817 C CA . ASN A 1 97 ? 7.586 6.152 -8.578 1 85.62 97 ASN A CA 1
ATOM 818 C C . ASN A 1 97 ? 7.82 6.48 -7.105 1 85.62 97 ASN A C 1
ATOM 820 O O . ASN A 1 97 ? 7.184 7.383 -6.559 1 85.62 97 ASN A O 1
ATOM 824 N N . GLY A 1 98 ? 8.688 5.77 -6.484 1 88.12 98 GLY A N 1
ATOM 825 C CA . GLY A 1 98 ? 8.914 5.891 -5.055 1 88.12 98 GLY A CA 1
ATOM 826 C C . GLY A 1 98 ? 9.508 7.227 -4.656 1 88.12 98 GLY A C 1
ATOM 827 O O . GLY A 1 98 ? 9.328 7.68 -3.525 1 88.12 98 GLY A O 1
ATOM 828 N N . ASN A 1 99 ? 10.125 7.906 -5.531 1 85.31 99 ASN A N 1
ATOM 829 C CA . ASN A 1 99 ? 10.805 9.148 -5.191 1 85.31 99 ASN A CA 1
ATOM 830 C C . ASN A 1 99 ? 9.906 10.359 -5.41 1 85.31 99 ASN A C 1
ATOM 832 O O . ASN A 1 99 ? 10.32 11.5 -5.152 1 85.31 99 ASN A O 1
ATOM 836 N N . SER A 1 100 ? 8.766 10.141 -5.781 1 89.75 100 SER A N 1
ATOM 837 C CA . SER A 1 100 ? 7.828 11.234 -6 1 89.75 100 SER A CA 1
ATOM 838 C C . SER A 1 100 ? 7.195 11.688 -4.688 1 89.75 100 SER A C 1
ATOM 840 O O . SER A 1 100 ? 7.098 10.914 -3.738 1 89.75 100 SER A O 1
ATOM 842 N N . TYR A 1 101 ? 6.914 12.969 -4.645 1 92.5 101 TYR A N 1
ATOM 843 C CA . TYR A 1 101 ? 6.184 13.469 -3.484 1 92.5 101 TYR A CA 1
ATOM 844 C C . TYR A 1 101 ? 5.414 14.742 -3.832 1 92.5 101 TYR A C 1
ATOM 846 O O . TYR A 1 101 ? 5.672 15.367 -4.863 1 92.5 101 TYR A O 1
ATOM 854 N N . HIS A 1 102 ? 4.469 15.023 -2.998 1 91.56 102 HIS A N 1
ATOM 855 C CA . HIS A 1 102 ? 3.752 16.297 -2.951 1 91.56 102 HIS A CA 1
ATOM 856 C C . HIS A 1 102 ? 3.684 16.844 -1.526 1 91.56 102 HIS A C 1
ATOM 858 O O . HIS A 1 102 ? 3.463 16.078 -0.58 1 91.56 102 HIS A O 1
ATOM 864 N N . VAL A 1 103 ? 3.979 18.156 -1.447 1 94.38 103 VAL A N 1
ATOM 865 C CA . VAL A 1 103 ? 3.926 18.75 -0.118 1 94.38 103 VAL A CA 1
ATOM 866 C C . VAL A 1 103 ? 3.121 20.047 -0.167 1 94.38 103 VAL A C 1
ATOM 868 O O . VAL A 1 103 ? 3.264 20.844 -1.102 1 94.38 103 VAL A O 1
ATOM 871 N N . SER A 1 104 ? 2.219 20.234 0.761 1 91.44 104 SER A N 1
ATOM 872 C CA . SER A 1 104 ? 1.402 21.438 0.886 1 91.44 104 SER A CA 1
ATOM 873 C C . SER A 1 104 ? 1.4 21.953 2.32 1 91.44 104 SER A C 1
ATOM 875 O O . SER A 1 104 ? 1.536 21.188 3.268 1 91.44 104 SER A O 1
ATOM 877 N N . ALA A 1 105 ? 1.248 23.219 2.395 1 93.62 105 ALA A N 1
ATOM 878 C CA . ALA A 1 105 ? 1.152 23.875 3.699 1 93.62 105 ALA A CA 1
ATOM 879 C C . ALA A 1 105 ? -0.303 24.141 4.074 1 93.62 105 ALA A C 1
ATOM 881 O O . ALA A 1 105 ? -1.075 24.656 3.26 1 93.62 105 ALA A O 1
ATOM 882 N N . PHE A 1 106 ? -0.611 23.781 5.297 1 92.44 106 PHE A N 1
ATOM 883 C CA . PHE A 1 106 ? -1.952 24 5.824 1 92.44 106 PHE A CA 1
ATOM 884 C C . PHE A 1 106 ? -1.894 24.703 7.176 1 92.44 106 PHE A C 1
ATOM 886 O O . PHE A 1 106 ? -0.85 24.703 7.836 1 92.44 106 PHE A O 1
ATOM 893 N N . CYS A 1 107 ? -3.014 25.266 7.52 1 92.31 107 CYS A N 1
ATOM 894 C CA . CYS A 1 107 ? -3.188 25.859 8.844 1 92.31 107 CYS A CA 1
ATOM 895 C C . CYS A 1 107 ? -4.582 25.578 9.391 1 92.31 107 CYS A C 1
ATOM 897 O O . CYS A 1 107 ? -5.582 25.906 8.742 1 92.31 107 CYS A O 1
ATOM 899 N N . GLY A 1 108 ? -4.559 24.875 10.516 1 92.06 108 GLY A N 1
ATOM 900 C CA . GLY A 1 108 ? -5.809 24.688 11.234 1 92.06 108 GLY A CA 1
ATOM 901 C C . GLY A 1 108 ? -6.027 25.703 12.328 1 92.06 108 GLY A C 1
ATOM 902 O O . GLY A 1 108 ? -5.086 26.078 13.031 1 92.06 108 GLY A O 1
ATOM 903 N N . THR A 1 109 ? -7.262 26.203 12.422 1 91.31 109 THR A N 1
ATOM 904 C CA . THR A 1 109 ? -7.621 27.141 13.469 1 91.31 109 THR A CA 1
ATOM 905 C C . THR A 1 109 ? -8.734 26.578 14.344 1 91.31 109 THR A C 1
ATOM 907 O O . THR A 1 109 ? -9.133 25.422 14.188 1 91.31 109 THR A O 1
ATOM 910 N N . GLU A 1 110 ? -9.086 27.406 15.336 1 91.62 110 GLU A N 1
ATOM 911 C CA . GLU A 1 110 ? -10.125 26.969 16.266 1 91.62 110 GLU A CA 1
ATOM 912 C C . GLU A 1 110 ? -11.305 26.359 15.523 1 91.62 110 GLU A C 1
ATOM 914 O O . GLU A 1 110 ? -11.828 26.953 14.57 1 91.62 110 GLU A O 1
ATOM 919 N N . GLY A 1 111 ? -11.727 25.156 15.961 1 91.38 111 GLY A N 1
ATOM 920 C CA . GLY A 1 111 ? -12.867 24.484 15.367 1 91.38 111 GLY A CA 1
ATOM 921 C C . GLY A 1 111 ? -12.469 23.406 14.375 1 91.38 111 GLY A C 1
ATOM 922 O O . GLY A 1 111 ? -13.281 22.547 14.023 1 91.38 111 GLY A O 1
ATOM 923 N N . TYR A 1 112 ? -11.258 23.438 13.906 1 91.38 112 TYR A N 1
ATOM 924 C CA . TYR A 1 112 ? -10.781 22.469 12.922 1 91.38 112 TYR A CA 1
ATOM 925 C C . TYR A 1 112 ? -10.742 21.078 13.508 1 91.38 112 TYR A C 1
ATOM 927 O O . TYR A 1 112 ? -10.297 20.875 14.641 1 91.38 112 TYR A O 1
ATOM 935 N N . PHE A 1 113 ? -11.234 20.094 12.805 1 93.62 113 PHE A N 1
ATOM 936 C CA . PHE A 1 113 ? -11.156 18.672 13.156 1 93.62 113 PHE A CA 1
ATOM 937 C C . PHE A 1 113 ? -11.266 17.812 11.906 1 93.62 113 PHE A C 1
ATOM 939 O O . PHE A 1 113 ? -11.625 18.297 10.836 1 93.62 113 PHE A O 1
ATOM 946 N N . MET A 1 114 ? -10.922 16.594 12.023 1 92.44 114 MET A N 1
ATOM 947 C CA . MET A 1 114 ? -11.164 15.586 11 1 92.44 114 MET A CA 1
ATOM 948 C C . MET A 1 114 ? -11.688 14.289 11.617 1 92.44 114 MET A C 1
ATOM 950 O O . MET A 1 114 ? -11.117 13.781 12.586 1 92.44 114 MET A O 1
ATOM 954 N N . GLU A 1 115 ? -12.75 13.805 11.039 1 91.62 115 GLU A N 1
ATOM 955 C CA . GLU A 1 115 ? -13.289 12.523 11.469 1 91.62 115 GLU A CA 1
ATOM 956 C C . GLU A 1 115 ? -12.367 11.375 11.062 1 91.62 115 GLU A C 1
ATOM 958 O O . GLU A 1 115 ? -11.523 11.531 10.172 1 91.62 115 GLU A O 1
ATOM 963 N N . PRO A 1 116 ? -12.539 10.242 11.766 1 94.25 116 PRO A N 1
ATOM 964 C CA . PRO A 1 116 ? -11.695 9.109 11.383 1 94.25 116 PRO A CA 1
ATOM 965 C C . PRO A 1 116 ? -11.789 8.766 9.898 1 94.25 116 PRO A C 1
ATOM 967 O O . PRO A 1 116 ? -12.898 8.672 9.359 1 94.25 116 PRO A O 1
ATOM 970 N N . HIS A 1 117 ? -10.68 8.625 9.289 1 93.81 117 HIS A N 1
ATOM 971 C CA . HIS A 1 117 ? -10.609 8.312 7.871 1 93.81 117 HIS A CA 1
ATOM 972 C C . HIS A 1 117 ? -9.273 7.68 7.508 1 93.81 117 HIS A C 1
ATOM 974 O O . HIS A 1 117 ? -8.344 7.668 8.32 1 93.81 117 HIS A O 1
ATOM 980 N N . SER A 1 118 ? -9.242 7.121 6.359 1 93.06 118 SER A N 1
ATOM 981 C CA . SER A 1 118 ? -8.023 6.613 5.738 1 93.06 118 SER A CA 1
ATOM 982 C C . SER A 1 118 ? -7.699 7.375 4.453 1 93.06 118 SER A C 1
ATOM 984 O O . SER A 1 118 ? -8.602 7.828 3.752 1 93.06 118 SER A O 1
ATOM 986 N N . ASP A 1 119 ? -6.445 7.551 4.207 1 92.19 119 ASP A N 1
ATOM 987 C CA . ASP A 1 119 ? -6.035 8.297 3.021 1 92.19 119 ASP A CA 1
ATOM 988 C C . ASP A 1 119 ? -5.508 7.355 1.939 1 92.19 119 ASP A C 1
ATOM 990 O O . ASP A 1 119 ? -4.887 7.801 0.973 1 92.19 119 ASP A O 1
ATOM 994 N N . VAL A 1 120 ? -5.758 6.074 2.023 1 93.5 120 VAL A N 1
ATOM 995 C CA . VAL A 1 120 ? -5.121 5.086 1.156 1 93.5 120 VAL A CA 1
ATOM 996 C C . VAL A 1 120 ? -5.605 5.273 -0.28 1 93.5 120 VAL A C 1
ATOM 998 O O . VAL A 1 120 ? -4.98 4.777 -1.221 1 93.5 120 VAL A O 1
ATOM 1001 N N . GLY A 1 121 ? -6.645 5.965 -0.482 1 90.56 121 GLY A N 1
ATOM 1002 C CA . GLY A 1 121 ? -7.242 6.117 -1.798 1 90.56 121 GLY A CA 1
ATOM 1003 C C . GLY A 1 121 ? -6.309 6.758 -2.809 1 90.56 121 GLY A C 1
ATOM 1004 O O . GLY A 1 121 ? -6.395 6.473 -4.004 1 90.56 121 GLY A O 1
ATOM 1005 N N . ASP A 1 122 ? -5.434 7.594 -2.438 1 86.5 122 ASP A N 1
ATOM 1006 C CA . ASP A 1 122 ? -4.578 8.32 -3.369 1 86.5 122 ASP A CA 1
ATOM 1007 C C . ASP A 1 122 ? -3.369 7.484 -3.777 1 86.5 122 ASP A C 1
ATOM 1009 O O . ASP A 1 122 ? -2.588 7.891 -4.641 1 86.5 122 ASP A O 1
ATOM 1013 N N . ARG A 1 123 ? -3.105 6.355 -3.121 1 90.19 123 ARG A N 1
ATOM 1014 C CA . ARG A 1 123 ? -2.131 5.336 -3.494 1 90.19 123 ARG A CA 1
ATOM 1015 C C . ARG A 1 123 ? -0.713 5.781 -3.154 1 90.19 123 ARG A C 1
ATOM 1017 O O . ARG A 1 123 ? 0.261 5.191 -3.623 1 90.19 123 ARG A O 1
ATOM 1024 N N . SER A 1 124 ? -0.574 6.914 -2.434 1 94.12 124 SER A N 1
ATOM 1025 C CA . SER A 1 124 ? 0.766 7.223 -1.943 1 94.12 124 SER A CA 1
ATOM 1026 C C . SER A 1 124 ? 1.254 6.16 -0.966 1 94.12 124 SER A C 1
ATOM 1028 O O . SER A 1 124 ? 0.45 5.438 -0.37 1 94.12 124 SER A O 1
ATOM 1030 N N . VAL A 1 125 ? 2.562 6.055 -0.856 1 96.31 125 VAL A N 1
ATOM 1031 C CA . VAL A 1 125 ? 3.15 5.012 -0.018 1 96.31 125 VAL A CA 1
ATOM 1032 C C . VAL A 1 125 ? 3.18 5.477 1.437 1 96.31 125 VAL A C 1
ATOM 1034 O O . VAL A 1 125 ? 2.758 4.746 2.336 1 96.31 125 VAL A O 1
ATOM 1037 N N . LEU A 1 126 ? 3.66 6.66 1.69 1 96.94 126 LEU A N 1
ATOM 1038 C CA . LEU A 1 126 ? 3.768 7.238 3.023 1 96.94 126 LEU A CA 1
ATOM 1039 C C . LEU A 1 126 ? 3.127 8.625 3.068 1 96.94 126 LEU A C 1
ATOM 1041 O O . LEU A 1 126 ? 3.264 9.406 2.123 1 96.94 126 LEU A O 1
ATOM 1045 N N . ASP A 1 127 ? 2.467 8.906 4.117 1 96.5 127 ASP A N 1
ATOM 1046 C CA . ASP A 1 127 ? 2.035 10.258 4.445 1 96.5 127 ASP A CA 1
ATOM 1047 C C . ASP A 1 127 ? 2.865 10.844 5.59 1 96.5 127 ASP A C 1
ATOM 1049 O O . ASP A 1 127 ? 3.26 10.117 6.508 1 96.5 127 ASP A O 1
ATOM 1053 N N . ILE A 1 128 ? 3.092 12.078 5.473 1 96.62 128 ILE A N 1
ATOM 1054 C CA . ILE A 1 128 ? 3.924 12.742 6.473 1 96.62 128 ILE A CA 1
ATOM 1055 C C . ILE A 1 128 ? 3.289 14.07 6.871 1 96.62 128 ILE A C 1
ATOM 1057 O O . ILE A 1 128 ? 2.859 14.844 6.012 1 96.62 128 ILE A O 1
ATOM 1061 N N . ILE A 1 129 ? 3.227 14.32 8.141 1 97.56 129 ILE A N 1
ATOM 1062 C CA . ILE A 1 129 ? 2.768 15.602 8.664 1 97.56 129 ILE A CA 1
ATOM 1063 C C . ILE A 1 129 ? 3.828 16.188 9.586 1 97.56 129 ILE A C 1
ATOM 1065 O O . ILE A 1 129 ? 4.289 15.523 10.516 1 97.56 129 ILE A O 1
ATOM 1069 N N . ALA A 1 130 ? 4.246 17.328 9.328 1 97.38 130 ALA A N 1
ATOM 1070 C CA . ALA A 1 130 ? 5.078 18.109 10.25 1 97.38 130 ALA A CA 1
ATOM 1071 C C . ALA A 1 130 ? 4.281 19.234 10.891 1 97.38 130 ALA A C 1
ATOM 1073 O O . ALA A 1 130 ? 3.561 19.969 10.203 1 97.38 130 ALA A O 1
ATOM 1074 N N . TYR A 1 131 ? 4.434 19.406 12.172 1 97.62 131 TYR A N 1
ATOM 1075 C CA . TYR A 1 131 ? 3.646 20.375 12.914 1 97.62 131 TYR A CA 1
ATOM 1076 C C . TYR A 1 131 ? 4.508 21.547 13.359 1 97.62 131 TYR A C 1
ATOM 1078 O O . TYR A 1 131 ? 5.656 21.359 13.773 1 97.62 131 TYR A O 1
ATOM 1086 N N . PHE A 1 132 ? 3.873 22.719 13.305 1 97.88 132 PHE A N 1
ATOM 1087 C CA . PHE A 1 132 ? 4.535 23.953 13.734 1 97.88 132 PHE A CA 1
ATOM 1088 C C . PHE A 1 132 ? 3.555 24.875 14.453 1 97.88 132 PHE A C 1
ATOM 1090 O O . PHE A 1 132 ? 2.393 24.984 14.055 1 97.88 132 PHE A O 1
ATOM 1097 N N . GLY A 1 133 ? 4.059 25.562 15.531 1 95.06 133 GLY A N 1
ATOM 1098 C CA . GLY A 1 133 ? 3.23 26.531 16.219 1 95.06 133 GLY A CA 1
ATOM 1099 C C . GLY A 1 133 ? 3.846 27.016 17.516 1 95.06 133 GLY A C 1
ATOM 1100 O O . GLY A 1 133 ? 4.684 26.344 18.109 1 95.06 133 GLY A O 1
ATOM 1101 N N . ASP A 1 134 ? 3.502 28.219 18.031 1 89.75 134 ASP A N 1
ATOM 1102 C CA . ASP A 1 134 ? 3.988 28.812 19.281 1 89.75 134 ASP A CA 1
ATOM 1103 C C . ASP A 1 134 ? 3.342 28.141 20.484 1 89.75 134 ASP A C 1
ATOM 1105 O O . ASP A 1 134 ? 4.016 27.859 21.484 1 89.75 134 ASP A O 1
ATOM 1109 N N . ASP A 1 135 ? 2.07 27.828 20.516 1 84.94 135 ASP A N 1
ATOM 1110 C CA . ASP A 1 135 ? 1.322 27.281 21.641 1 84.94 135 ASP A CA 1
ATOM 1111 C C . ASP A 1 135 ? 0.727 25.922 21.281 1 84.94 135 ASP A C 1
ATOM 1113 O O . ASP A 1 135 ? -0.471 25.688 21.469 1 84.94 135 ASP A O 1
ATOM 1117 N N . ILE A 1 136 ? 1.627 25.141 20.75 1 91.75 136 ILE A N 1
ATOM 1118 C CA . ILE A 1 136 ? 1.218 23.781 20.391 1 91.75 136 ILE A CA 1
ATOM 1119 C C . ILE A 1 136 ? 1.829 22.781 21.375 1 91.75 136 ILE A C 1
ATOM 1121 O O . ILE A 1 136 ? 2.889 23.047 21.953 1 91.75 136 ILE A O 1
ATOM 1125 N N . GLY A 1 137 ? 1.143 21.625 21.719 1 93.31 137 GLY A N 1
ATOM 1126 C CA . GLY A 1 137 ? 1.687 20.609 22.594 1 93.31 137 GLY A CA 1
ATOM 1127 C C . GLY A 1 137 ? 0.79 20.297 23.781 1 93.31 137 GLY A C 1
ATOM 1128 O O . GLY A 1 137 ? 1.083 19.391 24.562 1 93.31 137 GLY A O 1
ATOM 1129 N N . ASP A 1 138 ? -0.192 21.094 23.984 1 94.5 138 ASP A N 1
ATOM 1130 C CA . ASP A 1 138 ? -1.144 20.844 25.062 1 94.5 138 ASP A CA 1
ATOM 1131 C C . ASP A 1 138 ? -2.273 19.938 24.609 1 94.5 138 ASP A C 1
ATOM 1133 O O . ASP A 1 138 ? -3.104 20.328 23.781 1 94.5 138 ASP A O 1
ATOM 1137 N N . GLU A 1 139 ? -2.32 18.781 25.156 1 95.19 139 GLU A N 1
ATOM 1138 C CA . GLU A 1 139 ? -3.332 17.797 24.797 1 95.19 139 GLU A CA 1
ATOM 1139 C C . GLU A 1 139 ? -4.738 18.344 25 1 95.19 139 GLU A C 1
ATOM 1141 O O . GLU A 1 139 ? -5.656 18.016 24.25 1 95.19 139 GLU A O 1
ATOM 1146 N N . ASN A 1 140 ? -4.875 19.188 25.938 1 94.06 140 ASN A N 1
ATOM 1147 C CA . ASN A 1 140 ? -6.191 19.719 26.297 1 94.06 140 ASN A CA 1
ATOM 1148 C C . ASN A 1 140 ? -6.664 20.766 25.297 1 94.06 140 ASN A C 1
ATOM 1150 O O . ASN A 1 140 ? -7.84 21.141 25.297 1 94.06 140 ASN A O 1
ATOM 1154 N N . SER A 1 141 ? -5.832 21.266 24.438 1 93.62 141 SER A N 1
ATOM 1155 C CA . SER A 1 141 ? -6.195 22.25 23.406 1 93.62 141 SER A CA 1
ATOM 1156 C C . SER A 1 141 ? -6.762 21.562 22.172 1 93.62 141 SER A C 1
ATOM 1158 O O . SER A 1 141 ? -7.18 22.234 21.219 1 93.62 141 SER A O 1
ATOM 1160 N N . GLY A 1 142 ? -6.836 20.234 22.172 1 95.19 142 GLY A N 1
ATOM 1161 C CA . GLY A 1 142 ? -7.293 19.5 21 1 95.19 142 GLY A CA 1
ATOM 1162 C C . GLY A 1 142 ? -6.262 19.453 19.891 1 95.19 142 GLY A C 1
ATOM 1163 O O . GLY A 1 142 ? -5.07 19.656 20.125 1 95.19 142 GLY A O 1
ATOM 1164 N N . GLY A 1 143 ? -6.754 19.031 18.703 1 94.94 143 GLY A N 1
ATOM 1165 C CA . GLY A 1 143 ? -5.871 18.906 17.562 1 94.94 143 GLY A CA 1
ATOM 1166 C C . GLY A 1 143 ? -4.973 17.688 17.609 1 94.94 143 GLY A C 1
ATOM 1167 O O . GLY A 1 143 ? -3.922 17.656 16.969 1 94.94 143 GLY A O 1
ATOM 1168 N N . CYS A 1 144 ? -5.316 16.75 18.438 1 97.31 144 CYS A N 1
ATOM 1169 C CA . CYS A 1 144 ? -4.543 15.516 18.547 1 97.31 144 CYS A CA 1
ATOM 1170 C C . CYS A 1 144 ? -4.797 14.609 17.344 1 97.31 144 CYS A C 1
ATOM 1172 O O . CYS A 1 144 ? -5.859 14.68 16.719 1 97.31 144 CYS A O 1
ATOM 1174 N N . LEU A 1 145 ? -3.834 13.859 17.094 1 97.69 145 LEU A N 1
ATOM 1175 C CA . LEU A 1 145 ? -3.953 12.82 16.062 1 97.69 145 LEU A CA 1
ATOM 1176 C C . LEU A 1 145 ? -4.176 11.453 16.703 1 97.69 145 LEU A C 1
ATOM 1178 O O . LEU A 1 145 ? -3.275 10.906 17.344 1 97.69 145 LEU A O 1
ATOM 1182 N N . ASP A 1 146 ? -5.352 10.945 16.562 1 97.38 146 ASP A N 1
ATOM 1183 C CA . ASP A 1 146 ? -5.707 9.633 17.094 1 97.38 146 ASP A CA 1
ATOM 1184 C C . ASP A 1 146 ? -5.691 8.57 16 1 97.38 146 ASP A C 1
ATOM 1186 O O . ASP A 1 146 ? -6.215 8.789 14.914 1 97.38 146 ASP A O 1
ATOM 1190 N N . PHE A 1 147 ? -5.145 7.414 16.375 1 97.19 147 PHE A N 1
ATOM 1191 C CA . PHE A 1 147 ? -5.082 6.301 15.438 1 97.19 147 PHE A CA 1
ATOM 1192 C C . PHE A 1 147 ? -5.992 5.164 15.883 1 97.19 147 PHE A C 1
ATOM 1194 O O . PHE A 1 147 ? -6.105 4.887 17.078 1 97.19 147 PHE A O 1
ATOM 1201 N N . PHE A 1 148 ? -6.605 4.516 14.898 1 97.25 148 PHE A N 1
ATOM 1202 C CA . PHE A 1 148 ? -7.531 3.418 15.141 1 97.25 148 PHE A CA 1
ATOM 1203 C C . PHE A 1 148 ? -7.246 2.252 14.203 1 97.25 148 PHE A C 1
ATOM 1205 O O . PHE A 1 148 ? -6.828 2.455 13.062 1 97.25 148 PHE A O 1
ATOM 1212 N N . LYS A 1 149 ? -7.445 1.094 14.719 1 96.69 149 LYS A N 1
ATOM 1213 C CA . LYS A 1 149 ? -7.598 -0.085 13.867 1 96.69 149 LYS A CA 1
ATOM 1214 C C . LYS A 1 149 ? -9.07 -0.351 13.562 1 96.69 149 LYS A C 1
ATOM 1216 O O . LYS A 1 149 ? -9.914 -0.295 14.453 1 96.69 149 LYS A O 1
ATOM 1221 N N . VAL A 1 150 ? -9.367 -0.604 12.297 1 97.12 150 VAL A N 1
ATOM 1222 C CA . VAL A 1 150 ? -10.758 -0.806 11.922 1 97.12 150 VAL A CA 1
ATOM 1223 C C . VAL A 1 150 ? -10.914 -2.15 11.211 1 97.12 150 VAL A C 1
ATOM 1225 O O . VAL A 1 150 ? -9.922 -2.781 10.844 1 97.12 150 VAL A O 1
ATOM 1228 N N . ASP A 1 151 ? -12.172 -2.604 11.141 1 96.38 151 ASP A N 1
ATOM 1229 C CA . ASP A 1 151 ? -12.555 -3.701 10.258 1 96.38 151 ASP A CA 1
ATOM 1230 C C . ASP A 1 151 ? -12.781 -3.203 8.836 1 96.38 151 ASP A C 1
ATOM 1232 O O . ASP A 1 151 ? -13.688 -2.406 8.586 1 96.38 151 ASP A O 1
ATOM 1236 N N . VAL A 1 152 ? -11.984 -3.645 7.926 1 94.94 152 VAL A N 1
ATOM 1237 C CA . VAL A 1 152 ? -12.031 -3.109 6.566 1 94.94 152 VAL A CA 1
ATOM 1238 C C . VAL A 1 152 ? -13.391 -3.4 5.941 1 94.94 152 VAL A C 1
ATOM 1240 O O . VAL A 1 152 ? -13.789 -2.756 4.969 1 94.94 152 VAL A O 1
ATOM 1243 N N . LYS A 1 153 ? -14.18 -4.379 6.461 1 94.69 153 LYS A N 1
ATOM 1244 C CA . LYS A 1 153 ? -15.5 -4.707 5.945 1 94.69 153 LYS A CA 1
ATOM 1245 C C . LYS A 1 153 ? -16.547 -3.695 6.418 1 94.69 153 LYS A C 1
ATOM 1247 O O . LYS A 1 153 ? -17.625 -3.592 5.836 1 94.69 153 LYS A O 1
ATOM 1252 N N . ASP A 1 154 ? -16.219 -3.033 7.516 1 95.12 154 ASP A N 1
ATOM 1253 C CA . ASP A 1 154 ? -17.125 -2.061 8.125 1 95.12 154 ASP A CA 1
ATOM 1254 C C . ASP A 1 154 ? -16.344 -0.998 8.891 1 95.12 154 ASP A C 1
ATOM 1256 O O . ASP A 1 154 ? -16.469 -0.89 10.117 1 95.12 154 ASP A O 1
ATOM 1260 N N . PRO A 1 155 ? -15.641 -0.195 8.18 1 93.69 155 PRO A N 1
ATOM 1261 C CA . PRO A 1 155 ? -14.656 0.665 8.852 1 93.69 155 PRO A CA 1
ATOM 1262 C C . PRO A 1 155 ? -15.312 1.781 9.664 1 93.69 155 PRO A C 1
ATOM 1264 O O . PRO A 1 155 ? -14.68 2.338 10.57 1 93.69 155 PRO A O 1
ATOM 1267 N N . GLU A 1 156 ? -16.531 2.184 9.406 1 89.81 156 GLU A N 1
ATOM 1268 C CA . GLU A 1 156 ? -17.188 3.285 10.102 1 89.81 156 GLU A CA 1
ATOM 1269 C C . GLU A 1 156 ? -17.953 2.789 11.328 1 89.81 156 GLU A C 1
ATOM 1271 O O . GLU A 1 156 ? -18.547 3.584 12.062 1 89.81 156 GLU A O 1
ATOM 1276 N N . ASN A 1 157 ? -17.906 1.513 11.547 1 93.5 157 ASN A N 1
ATOM 1277 C CA . ASN A 1 157 ? -18.578 0.927 12.703 1 93.5 157 ASN A CA 1
ATOM 1278 C C . ASN A 1 157 ? -17.766 1.14 13.977 1 93.5 157 ASN A C 1
ATOM 1280 O O . ASN A 1 157 ? -16.734 0.5 14.18 1 93.5 157 ASN A O 1
ATOM 1284 N N . PRO A 1 158 ? -18.234 1.957 14.852 1 90.44 158 PRO A N 1
ATOM 1285 C CA . PRO A 1 158 ? -17.469 2.279 16.047 1 90.44 158 PRO A CA 1
ATOM 1286 C C . PRO A 1 158 ? -17.203 1.056 16.922 1 90.44 158 PRO A C 1
ATOM 1288 O O . PRO A 1 158 ? -16.172 0.985 17.594 1 90.44 158 PRO A O 1
ATOM 1291 N N . SER A 1 159 ? -18.109 0.101 16.891 1 93.75 159 SER A N 1
ATOM 1292 C CA . SER A 1 159 ? -17.953 -1.093 17.719 1 93.75 159 SER A CA 1
ATOM 1293 C C . SER A 1 159 ? -16.828 -1.973 17.219 1 93.75 159 SER A C 1
ATOM 1295 O O . SER A 1 159 ? -16.359 -2.873 17.922 1 93.75 159 SER A O 1
ATOM 1297 N N . LYS A 1 160 ? -16.406 -1.714 16.016 1 93.75 160 LYS A N 1
ATOM 1298 C CA . LYS A 1 160 ? -15.32 -2.5 15.43 1 93.75 160 LYS A CA 1
ATOM 1299 C C . LYS A 1 160 ? -14.055 -1.658 15.258 1 93.75 160 LYS A C 1
ATOM 1301 O O . LYS A 1 160 ? -13.164 -2.018 14.484 1 93.75 160 LYS A O 1
ATOM 1306 N N . MET A 1 161 ? -14.133 -0.55 15.883 1 95.62 161 MET A N 1
ATOM 1307 C CA . MET A 1 161 ? -12.969 0.339 15.883 1 95.62 161 MET A CA 1
ATOM 1308 C C . MET A 1 161 ? -12.203 0.233 17.203 1 95.62 161 MET A C 1
ATOM 1310 O O . MET A 1 161 ? -12.805 0.28 18.281 1 95.62 161 MET A O 1
ATOM 1314 N N . THR A 1 162 ? -10.906 0.034 17.078 1 96.62 162 THR A N 1
ATOM 1315 C CA . THR A 1 162 ? -10.047 -0.056 18.25 1 96.62 162 THR A CA 1
ATOM 1316 C C . THR A 1 162 ? -9.062 1.106 18.297 1 96.62 162 THR A C 1
ATOM 1318 O O . THR A 1 162 ? -8.312 1.328 17.328 1 96.62 162 THR A O 1
ATOM 1321 N N . PHE A 1 163 ? -9.055 1.811 19.438 1 97.25 163 PHE A N 1
ATOM 1322 C CA . PHE A 1 163 ? -8.094 2.891 19.641 1 97.25 163 PHE A CA 1
AT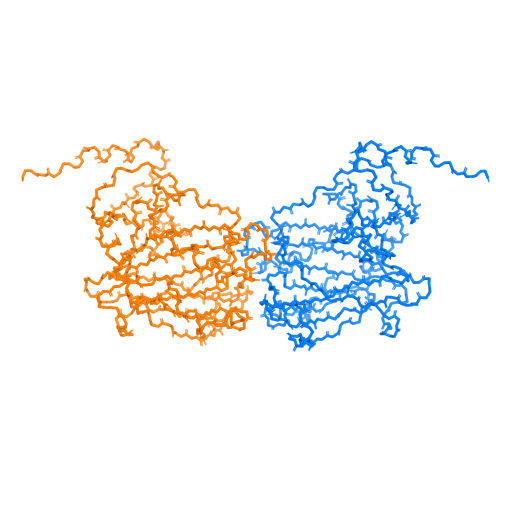OM 1323 C C . PHE A 1 163 ? -6.676 2.344 19.766 1 97.25 163 PHE A C 1
ATOM 1325 O O . PHE A 1 163 ? -6.43 1.407 20.531 1 97.25 163 PHE A O 1
ATOM 1332 N N . LEU A 1 164 ? -5.781 2.859 18.969 1 96.12 164 LEU A N 1
ATOM 1333 C CA . LEU A 1 164 ? -4.398 2.389 18.984 1 96.12 164 LEU A CA 1
ATOM 1334 C C . LEU A 1 164 ? -3.518 3.32 19.812 1 96.12 164 LEU A C 1
ATOM 1336 O O . LEU A 1 164 ? -2.803 2.871 20.719 1 96.12 164 LEU A O 1
ATOM 1340 N N . ASP A 1 165 ? -3.516 4.578 19.516 1 96.88 165 ASP A N 1
ATOM 1341 C CA . ASP A 1 165 ? -2.629 5.547 20.156 1 96.88 165 ASP A CA 1
ATOM 1342 C C . ASP A 1 165 ? -3.082 6.977 19.875 1 96.88 165 ASP A C 1
ATOM 1344 O O . ASP A 1 165 ? -3.904 7.211 18.984 1 96.88 165 ASP A O 1
ATOM 1348 N N . ARG A 1 166 ? -2.57 7.906 20.719 1 97.62 166 ARG A N 1
ATOM 1349 C CA . ARG A 1 166 ? -2.756 9.344 20.516 1 97.62 166 ARG A CA 1
ATOM 1350 C C . ARG A 1 166 ? -1.412 10.055 20.406 1 97.62 166 ARG A C 1
ATOM 1352 O O . ARG A 1 166 ? -0.517 9.836 21.234 1 97.62 166 ARG A O 1
ATOM 1359 N N . VAL A 1 167 ? -1.264 10.859 19.391 1 97.19 167 VAL A N 1
ATOM 1360 C CA . VAL A 1 167 ? -0.108 11.734 19.234 1 97.19 167 VAL A CA 1
ATOM 1361 C C . VAL A 1 167 ? -0.513 13.18 19.5 1 97.19 167 VAL A C 1
ATOM 1363 O O . VAL A 1 167 ? -1.426 13.703 18.859 1 97.19 167 VAL A O 1
ATOM 1366 N N . VAL A 1 168 ? 0.126 13.805 20.453 1 97.69 168 VAL A N 1
ATOM 1367 C CA . VAL A 1 168 ? -0.077 15.219 20.734 1 97.69 168 VAL A CA 1
ATOM 1368 C C . VAL A 1 168 ? 0.948 16.047 19.953 1 97.69 168 VAL A C 1
ATOM 1370 O O . VAL A 1 168 ? 2.133 16.062 20.297 1 97.69 168 VAL A O 1
ATOM 1373 N N . PRO A 1 169 ? 0.437 16.766 18.922 1 97 169 PRO A N 1
ATOM 1374 C CA . PRO A 1 169 ? 1.384 17.5 18.078 1 97 169 PRO A CA 1
ATOM 1375 C C . PRO A 1 169 ? 2.186 18.531 18.875 1 97 169 PRO A C 1
ATOM 1377 O O . PRO A 1 169 ? 1.644 19.188 19.766 1 97 169 PRO A O 1
ATOM 1380 N N . LYS A 1 170 ? 3.447 18.656 18.594 1 96 170 LYS A N 1
ATOM 1381 C CA . LYS A 1 170 ? 4.371 19.641 19.125 1 96 170 LYS A CA 1
ATOM 1382 C C . LYS A 1 170 ? 5.145 20.344 18.016 1 96 170 LYS A C 1
ATOM 1384 O O . LYS A 1 170 ? 5.223 19.828 16.891 1 96 170 LYS A O 1
ATOM 1389 N N . HIS A 1 171 ? 5.66 21.516 18.406 1 96.69 171 HIS A N 1
ATOM 1390 C CA . HIS A 1 171 ? 6.469 22.25 17.438 1 96.69 171 HIS A CA 1
ATOM 1391 C C . HIS A 1 171 ? 7.652 21.422 16.969 1 96.69 171 HIS A C 1
ATOM 1393 O O . HIS A 1 171 ? 8.445 20.938 17.781 1 96.69 171 HIS A O 1
ATOM 1399 N N . GLY A 1 172 ? 7.758 21.203 15.641 1 95.62 172 GLY A N 1
ATOM 1400 C CA . GLY A 1 172 ? 8.859 20.469 15.062 1 95.62 172 GLY A CA 1
ATOM 1401 C C . GLY A 1 172 ? 8.609 18.969 15.016 1 95.62 172 GLY A C 1
ATOM 1402 O O . GLY A 1 172 ? 9.461 18.203 14.539 1 95.62 172 GLY A O 1
ATOM 1403 N N . MET A 1 173 ? 7.465 18.547 15.438 1 95.31 173 MET A N 1
ATOM 1404 C CA . MET A 1 173 ? 7.125 17.125 15.43 1 95.31 173 MET A CA 1
ATOM 1405 C C . MET A 1 173 ? 6.754 16.672 14.023 1 95.31 173 MET A C 1
ATOM 1407 O O . MET A 1 173 ? 6.07 17.375 13.289 1 95.31 173 MET A O 1
ATOM 1411 N N . ILE A 1 174 ? 7.215 15.461 13.695 1 95.81 174 ILE A N 1
ATOM 1412 C CA . ILE A 1 174 ? 6.875 14.828 12.43 1 95.81 174 ILE A CA 1
ATOM 1413 C C . ILE A 1 174 ? 6.18 13.492 12.688 1 95.81 174 ILE A C 1
ATOM 1415 O O . ILE A 1 174 ? 6.652 12.688 13.484 1 95.81 174 ILE A O 1
ATOM 1419 N N . VAL A 1 175 ? 5.062 13.359 12.07 1 95.62 175 VAL A N 1
ATOM 1420 C CA . VAL A 1 175 ? 4.359 12.078 12.117 1 95.62 175 VAL A CA 1
ATOM 1421 C C . VAL A 1 175 ? 4.355 11.445 10.727 1 95.62 175 VAL A C 1
ATOM 1423 O O . VAL A 1 175 ? 3.969 12.086 9.75 1 95.62 175 VAL A O 1
ATOM 1426 N N . ILE A 1 176 ? 4.805 10.211 10.641 1 95.94 176 ILE A N 1
ATOM 1427 C CA . ILE A 1 176 ? 4.859 9.469 9.383 1 95.94 176 ILE A CA 1
ATOM 1428 C C . ILE A 1 176 ? 3.902 8.281 9.453 1 95.94 176 ILE A C 1
ATOM 1430 O O . ILE A 1 176 ? 3.904 7.527 10.43 1 95.94 176 ILE A O 1
ATOM 1434 N N . PHE A 1 177 ? 3.064 8.125 8.344 1 95.31 177 PHE A N 1
ATOM 1435 C CA . PHE A 1 177 ? 2.039 7.094 8.242 1 95.31 177 PHE A CA 1
ATOM 1436 C C . PHE A 1 177 ? 2.387 6.09 7.148 1 95.31 177 PHE A C 1
ATOM 1438 O O . PHE A 1 177 ? 2.852 6.473 6.07 1 95.31 177 PHE A O 1
ATOM 1445 N N . ASN A 1 178 ? 2.186 4.871 7.496 1 96.31 178 ASN A N 1
ATOM 1446 C CA . ASN A 1 178 ? 2.025 3.895 6.422 1 96.31 178 ASN A CA 1
ATOM 1447 C C . ASN A 1 178 ? 0.705 4.086 5.684 1 96.31 178 ASN A C 1
ATOM 1449 O O . ASN A 1 178 ? -0.357 3.734 6.203 1 96.31 178 ASN A O 1
ATOM 1453 N N . ASN A 1 179 ? 0.729 4.656 4.523 1 96.56 179 ASN A N 1
ATOM 1454 C CA . ASN A 1 179 ? -0.497 4.961 3.795 1 96.56 179 ASN A CA 1
ATOM 1455 C C . ASN A 1 179 ? -0.909 3.811 2.885 1 96.56 179 ASN A C 1
ATOM 1457 O O . ASN A 1 179 ? -1.625 4.016 1.902 1 96.56 179 ASN A O 1
ATOM 1461 N N . MET A 1 180 ? -0.479 2.629 3.197 1 94.94 180 MET A N 1
ATOM 1462 C CA . MET A 1 180 ? -0.793 1.458 2.383 1 94.94 180 MET A CA 1
ATOM 1463 C C . MET A 1 180 ? -1.651 0.467 3.162 1 94.94 180 MET A C 1
ATOM 1465 O O . MET A 1 180 ? -1.941 -0.627 2.676 1 94.94 180 MET A O 1
ATOM 1469 N N . ASN A 1 181 ? -2.004 0.773 4.324 1 95.88 181 ASN A N 1
ATOM 1470 C CA . ASN A 1 181 ? -2.809 -0.087 5.184 1 95.88 181 ASN A CA 1
ATOM 1471 C C . ASN A 1 181 ? -4.207 0.485 5.398 1 95.88 181 ASN A C 1
ATOM 1473 O O . ASN A 1 181 ? -4.387 1.429 6.168 1 95.88 181 ASN A O 1
ATOM 1477 N N . PRO A 1 182 ? -5.211 -0.092 4.75 1 96.06 182 PRO A N 1
ATOM 1478 C CA . PRO A 1 182 ? -6.562 0.468 4.828 1 96.06 182 PRO A CA 1
ATOM 1479 C C . PRO A 1 182 ? -7.242 0.184 6.164 1 96.06 182 PRO A C 1
ATOM 1481 O O . PRO A 1 182 ? -8.359 0.652 6.402 1 96.06 182 PRO A O 1
ATOM 1484 N N . THR A 1 183 ? -6.586 -0.55 7.012 1 96.31 183 THR A N 1
ATOM 1485 C CA . THR A 1 183 ? -7.188 -0.857 8.305 1 96.31 183 THR A CA 1
ATOM 1486 C C . THR A 1 183 ? -6.77 0.168 9.352 1 96.31 183 THR A C 1
ATOM 1488 O O . THR A 1 183 ? -7.215 0.106 10.5 1 96.31 183 THR A O 1
ATOM 1491 N N . ILE A 1 184 ? -5.949 1.064 9.031 1 96.06 184 ILE A N 1
ATOM 1492 C CA . ILE A 1 184 ? -5.512 2.096 9.961 1 96.06 184 ILE A CA 1
ATOM 1493 C C . ILE A 1 184 ? -6.195 3.42 9.633 1 96.06 184 ILE A C 1
ATOM 1495 O O . ILE A 1 184 ? -6.059 3.934 8.516 1 96.06 184 ILE A O 1
ATOM 1499 N N . TYR A 1 185 ? -6.93 3.865 10.547 1 96.69 185 TYR A N 1
ATOM 1500 C CA . TYR A 1 185 ? -7.617 5.145 10.43 1 96.69 185 TYR A CA 1
ATOM 1501 C C . TYR A 1 185 ? -7.039 6.164 11.406 1 96.69 185 TYR A C 1
ATOM 1503 O O . TYR A 1 185 ? -6.383 5.797 12.383 1 96.69 185 TYR A O 1
ATOM 1511 N N . HIS A 1 186 ? -7.23 7.348 11.102 1 96.69 186 HIS A N 1
ATOM 1512 C CA . HIS A 1 186 ? -6.812 8.414 12 1 96.69 186 HIS A CA 1
ATOM 1513 C C . HIS A 1 186 ? -7.82 9.555 12.008 1 96.69 186 HIS A C 1
ATOM 1515 O O . HIS A 1 186 ? -8.594 9.711 11.055 1 96.69 186 HIS A O 1
ATOM 1521 N N . GLU A 1 187 ? -7.887 10.273 13 1 96.06 187 GLU A N 1
ATOM 1522 C CA . GLU A 1 187 ? -8.703 11.477 13.156 1 96.06 187 GLU A CA 1
ATOM 1523 C C . GLU A 1 187 ? -7.891 12.617 13.75 1 96.06 187 GLU A C 1
ATOM 1525 O O . GLU A 1 187 ? -6.809 12.398 14.297 1 96.06 187 GLU A O 1
ATOM 1530 N N . VAL A 1 188 ? -8.344 13.773 13.492 1 96.31 188 VAL A N 1
ATOM 1531 C CA . VAL A 1 188 ? -7.867 14.961 14.203 1 96.31 188 VAL A CA 1
ATOM 1532 C C . VAL A 1 188 ? -8.953 15.469 15.148 1 96.31 188 VAL A C 1
ATOM 1534 O O . VAL A 1 188 ? -10.031 15.867 14.703 1 96.31 188 VAL A O 1
ATOM 1537 N N . THR A 1 189 ? -8.648 15.453 16.453 1 96.5 189 THR A N 1
ATOM 1538 C CA . THR A 1 189 ? -9.633 15.969 17.406 1 96.5 189 THR A CA 1
ATOM 1539 C C . THR A 1 189 ? -9.812 17.469 17.234 1 96.5 189 THR A C 1
ATOM 1541 O O . THR A 1 189 ? -8.914 18.156 16.734 1 96.5 189 THR A O 1
ATOM 1544 N N . LYS A 1 190 ? -10.867 17.984 17.641 1 95.31 190 LYS A N 1
ATOM 1545 C CA . LYS A 1 190 ? -11.219 19.375 17.391 1 95.31 190 LYS A CA 1
ATOM 1546 C C . LYS A 1 190 ? -10.25 20.312 18.109 1 95.31 190 LYS A C 1
ATOM 1548 O O . LYS A 1 190 ? -9.992 20.156 19.312 1 95.31 190 LYS A O 1
ATOM 1553 N N . LEU A 1 191 ? -9.734 21.234 17.359 1 94.69 191 LEU A N 1
ATOM 1554 C CA . LEU A 1 191 ? -8.953 22.328 17.953 1 94.69 191 LEU A CA 1
ATOM 1555 C C . LEU A 1 191 ? -9.852 23.281 18.734 1 94.69 191 LEU A C 1
ATOM 1557 O O . LEU A 1 191 ? -10.781 23.859 18.172 1 94.69 191 LEU A O 1
ATOM 1561 N N . ILE A 1 192 ? -9.547 23.516 20.016 1 94 192 ILE A N 1
ATOM 1562 C CA . ILE A 1 192 ? -10.516 24.25 20.812 1 94 192 ILE A CA 1
ATOM 1563 C C . ILE A 1 192 ? -9.883 25.531 21.359 1 94 192 ILE A C 1
ATOM 1565 O O . ILE A 1 192 ? -10.578 26.422 21.859 1 94 192 ILE A O 1
ATOM 1569 N N . LYS A 1 193 ? -8.68 25.781 21.266 1 90.5 193 LYS A N 1
ATOM 1570 C CA . LYS A 1 193 ? -8.031 26.984 21.781 1 90.5 193 LYS A CA 1
ATOM 1571 C C . LYS A 1 193 ? -8.328 28.188 20.891 1 90.5 193 LYS A C 1
ATOM 1573 O O . LYS A 1 193 ? -7.992 28.172 19.703 1 90.5 193 LYS A O 1
ATOM 1578 N N . PRO A 1 194 ? -8.859 29.234 21.484 1 90.62 194 PRO A N 1
ATOM 1579 C CA . PRO A 1 194 ? -9.141 30.438 20.688 1 90.62 194 PRO A CA 1
ATOM 1580 C C . PRO A 1 194 ? -7.871 31.078 20.125 1 90.62 194 PRO A C 1
ATOM 1582 O O . PRO A 1 194 ? -6.863 31.172 20.828 1 90.62 194 PRO A O 1
ATOM 1585 N N . GLY A 1 195 ? -7.934 31.469 18.875 1 87.75 195 GLY A N 1
ATOM 1586 C CA . GLY A 1 195 ? -6.84 32.188 18.266 1 87.75 195 GLY A CA 1
ATOM 1587 C C . GLY A 1 195 ? -5.668 31.312 17.875 1 87.75 195 GLY A C 1
ATOM 1588 O O . GLY A 1 195 ? -4.648 31.797 17.391 1 87.75 195 GLY A O 1
ATOM 1589 N N . CYS A 1 196 ? -5.828 30.047 18.109 1 90.25 196 CYS A N 1
ATOM 1590 C CA . CYS A 1 196 ? -4.723 29.156 17.797 1 90.25 196 CYS A CA 1
ATOM 1591 C C . CYS A 1 196 ? -4.52 29.047 16.297 1 90.25 196 CYS A C 1
ATOM 1593 O O . CYS A 1 196 ? -5.473 29.188 15.523 1 90.25 196 CYS A O 1
ATOM 1595 N N . ARG A 1 197 ? -3.318 28.875 15.875 1 91.62 197 ARG A N 1
ATOM 1596 C CA . ARG A 1 197 ? -2.908 28.562 14.516 1 91.62 197 ARG A CA 1
ATOM 1597 C C . ARG A 1 197 ? -1.956 27.359 14.5 1 91.62 197 ARG A C 1
ATOM 1599 O O . ARG A 1 197 ? -0.814 27.469 14.953 1 91.62 197 ARG A O 1
ATOM 1606 N N . ARG A 1 198 ? -2.473 26.297 14.008 1 94.5 198 ARG A N 1
ATOM 1607 C CA . ARG A 1 198 ? -1.657 25.094 13.852 1 94.5 198 ARG A CA 1
ATOM 1608 C C . ARG A 1 198 ? -1.169 24.938 12.414 1 94.5 198 ARG A C 1
ATOM 1610 O O . ARG A 1 198 ? -1.917 24.5 11.547 1 94.5 198 ARG A O 1
ATOM 1617 N N . PHE A 1 199 ? 0.09 25.234 12.266 1 96.88 199 PHE A N 1
ATOM 1618 C CA . PHE A 1 199 ? 0.661 25.109 10.93 1 96.88 199 PHE A CA 1
ATOM 1619 C C . PHE A 1 199 ? 1.152 23.688 10.688 1 96.88 199 PHE A C 1
ATOM 1621 O O . PHE A 1 199 ? 1.713 23.062 11.586 1 96.88 199 PHE A O 1
ATOM 1628 N N . GLN A 1 200 ? 0.894 23.234 9.477 1 97.56 200 GLN A N 1
ATOM 1629 C CA . GLN A 1 200 ? 1.295 21.875 9.102 1 97.56 200 GLN A CA 1
ATOM 1630 C C . GLN A 1 200 ? 1.872 21.844 7.691 1 97.56 200 GLN A C 1
ATOM 1632 O O . GLN A 1 200 ? 1.367 22.516 6.793 1 97.56 200 GLN A O 1
ATOM 1637 N N . LEU A 1 201 ? 2.92 21.188 7.555 1 97.5 201 LEU A N 1
ATOM 1638 C CA . LEU A 1 201 ? 3.273 20.672 6.238 1 97.5 201 LEU A CA 1
ATOM 1639 C C . LEU A 1 201 ? 2.758 19.25 6.066 1 97.5 201 LEU A C 1
ATOM 1641 O O . LEU A 1 201 ? 3.115 18.344 6.836 1 97.5 201 LEU A O 1
ATOM 1645 N N . ILE A 1 202 ? 1.878 19.031 5.117 1 96.44 202 ILE A N 1
ATOM 1646 C CA . ILE A 1 202 ? 1.329 17.703 4.809 1 96.44 202 ILE A CA 1
ATOM 1647 C C . ILE A 1 202 ? 1.855 17.234 3.455 1 96.44 202 ILE A C 1
ATOM 1649 O O . ILE A 1 202 ? 1.741 17.953 2.455 1 96.44 202 ILE A O 1
ATOM 1653 N N . ALA A 1 203 ? 2.436 16.078 3.498 1 96.06 203 ALA A N 1
ATOM 1654 C CA . ALA A 1 203 ? 3.041 15.57 2.27 1 96.06 203 ALA A CA 1
ATOM 1655 C C . ALA A 1 203 ? 2.676 14.109 2.043 1 96.06 203 ALA A C 1
ATOM 1657 O O . ALA A 1 203 ? 2.4 13.375 2.996 1 96.06 203 ALA A O 1
ATOM 1658 N N . GLN A 1 204 ? 2.59 13.742 0.817 1 95.12 204 GLN A N 1
ATOM 1659 C CA . GLN A 1 204 ? 2.459 12.367 0.34 1 95.12 204 GLN A CA 1
ATOM 1660 C C . GLN A 1 204 ? 3.695 11.938 -0.444 1 95.12 204 GLN A C 1
ATOM 1662 O O . GLN A 1 204 ? 4.137 12.648 -1.352 1 95.12 204 GLN A O 1
ATOM 1667 N N . ALA A 1 205 ? 4.266 10.836 -0.052 1 96.12 205 ALA A N 1
ATOM 1668 C CA . ALA A 1 205 ? 5.445 10.328 -0.746 1 96.12 205 ALA A CA 1
ATOM 1669 C C . ALA A 1 205 ? 5.133 9.031 -1.486 1 96.12 205 ALA A C 1
ATOM 1671 O O . ALA A 1 205 ? 4.359 8.195 -0.997 1 96.12 205 ALA A O 1
ATOM 1672 N N . GLY A 1 206 ? 5.82 8.812 -2.633 1 93.56 206 GLY A N 1
ATOM 1673 C CA . GLY A 1 206 ? 5.539 7.66 -3.475 1 93.56 206 GLY A CA 1
ATOM 1674 C C . GLY A 1 206 ? 4.18 7.73 -4.145 1 93.56 206 GLY A C 1
ATOM 1675 O O . GLY A 1 206 ? 3.4 6.777 -4.086 1 93.56 206 GLY A O 1
ATOM 1676 N N . MET A 1 207 ? 3.938 8.773 -4.75 1 86.94 207 MET A N 1
ATOM 1677 C CA . MET A 1 207 ? 2.641 9.023 -5.371 1 86.94 207 MET A CA 1
ATOM 1678 C C . MET A 1 207 ? 2.592 8.453 -6.781 1 86.94 207 MET A C 1
ATOM 1680 O O . MET A 1 207 ? 3.627 8.312 -7.434 1 86.94 207 MET A O 1
ATOM 1684 N N . ILE A 1 208 ? 1.403 8.133 -7.164 1 80.81 208 ILE A N 1
ATOM 1685 C CA . ILE A 1 208 ? 1.207 7.707 -8.547 1 80.81 208 ILE A CA 1
ATOM 1686 C C . ILE A 1 208 ? 0.808 8.906 -9.406 1 80.81 208 ILE A C 1
ATOM 1688 O O . ILE A 1 208 ? 1.267 9.047 -10.539 1 80.81 208 ILE A O 1
ATOM 1692 N N . ASP A 1 209 ? -0.009 9.758 -8.891 1 72.31 209 ASP A N 1
ATOM 1693 C CA . ASP A 1 209 ? -0.429 10.984 -9.555 1 72.31 209 ASP A CA 1
ATOM 1694 C C . ASP A 1 209 ? -0.345 12.18 -8.609 1 72.31 209 ASP A C 1
ATOM 1696 O O . ASP A 1 209 ? -0.416 12.016 -7.387 1 72.31 209 ASP A O 1
ATOM 1700 N N . LYS A 1 210 ? 0.082 13.266 -9.227 1 65.44 210 LYS A N 1
ATOM 1701 C CA . LYS A 1 210 ? 0.121 14.492 -8.438 1 65.44 210 LYS A CA 1
ATOM 1702 C C . LYS A 1 210 ? -1.209 15.242 -8.516 1 65.44 210 LYS A C 1
ATOM 1704 O O . LYS A 1 210 ? -1.891 15.195 -9.539 1 65.44 210 LYS A O 1
ATOM 1709 N N . PRO A 1 211 ? -1.509 15.758 -7.355 1 56.88 211 PRO A N 1
ATOM 1710 C CA . PRO A 1 211 ? -2.697 16.609 -7.461 1 56.88 211 PRO A CA 1
ATOM 1711 C C . PRO A 1 211 ? -2.51 17.766 -8.445 1 56.88 211 PRO A C 1
ATOM 1713 O O . PRO A 1 211 ? -1.394 18.266 -8.602 1 56.88 211 PRO A O 1
ATOM 1716 N N . ASP A 1 212 ? -3.33 17.859 -9.406 1 51.94 212 ASP A N 1
ATOM 1717 C CA . ASP A 1 212 ? -3.311 19.016 -10.289 1 51.94 212 ASP A CA 1
ATOM 1718 C C . ASP A 1 212 ? -4.172 20.141 -9.727 1 51.94 212 ASP A C 1
ATOM 1720 O O . ASP A 1 212 ? -5.402 20.094 -9.797 1 51.94 212 ASP A O 1
ATOM 1724 N N . TRP A 1 213 ? -3.422 20.953 -8.875 1 49 213 TRP A N 1
ATOM 1725 C CA . TRP A 1 213 ? -4.152 22.094 -8.328 1 49 213 TRP A CA 1
ATOM 1726 C C . TRP A 1 213 ? -3.871 23.359 -9.125 1 49 213 TRP A C 1
ATOM 1728 O O . TRP A 1 213 ? -4.273 24.453 -8.727 1 49 213 TRP A O 1
ATOM 1738 N N . SER A 1 214 ? -3.201 23.312 -10.336 1 44.97 214 SER A N 1
ATOM 1739 C CA . SER A 1 214 ? -2.68 24.516 -10.992 1 44.97 214 SER A CA 1
ATOM 1740 C C . SER A 1 214 ? -3.773 25.547 -11.203 1 44.97 214 SER A C 1
ATOM 1742 O O . SER A 1 214 ? -4.805 25.266 -11.812 1 44.97 214 SER A O 1
ATOM 1744 N N . VAL A 1 215 ? -3.758 26.516 -10.141 1 41.78 215 VAL A N 1
ATOM 1745 C CA . VAL A 1 215 ? -4.664 27.656 -10.289 1 41.78 215 VAL A CA 1
ATOM 1746 C C . VAL A 1 215 ? -3.861 28.922 -10.547 1 41.78 215 VAL A C 1
ATOM 1748 O O . VAL A 1 215 ? -2.742 29.062 -10.047 1 41.78 215 VAL A O 1
ATOM 1751 N N . ASP A 1 216 ? -3.883 29.547 -11.602 1 42.31 216 ASP A N 1
ATOM 1752 C CA . ASP A 1 216 ? -3.254 30.844 -11.797 1 42.31 216 ASP A CA 1
ATOM 1753 C C . ASP A 1 216 ? -3.732 31.859 -10.75 1 42.31 216 ASP A C 1
ATOM 1755 O O . ASP A 1 216 ? -4.938 32 -10.539 1 42.31 216 ASP A O 1
ATOM 1759 N N . TYR A 1 217 ? -2.848 32.156 -9.602 1 39.59 217 TYR A N 1
ATOM 1760 C CA . TYR A 1 217 ? -3.354 33.094 -8.586 1 39.59 217 TYR A CA 1
ATOM 1761 C C . TYR A 1 217 ? -2.299 34.125 -8.219 1 39.59 217 TYR A C 1
ATOM 1763 O O . TYR A 1 217 ? -1.101 33.875 -8.383 1 39.59 217 TYR A O 1
ATOM 1771 N N . LYS A 1 218 ? -2.588 35.469 -8.164 1 40.53 218 LYS A N 1
ATOM 1772 C CA . LYS A 1 218 ? -1.743 36.469 -7.52 1 40.53 218 LYS A CA 1
ATOM 1773 C C . LYS A 1 218 ? -1.906 36.438 -6.004 1 40.53 218 LYS A C 1
ATOM 1775 O O . LYS A 1 218 ? -3.01 36.625 -5.488 1 40.53 218 LYS A O 1
ATOM 1780 N N . ALA A 1 219 ? -1.024 35.844 -5.238 1 46.44 219 ALA A N 1
ATOM 1781 C CA . ALA A 1 219 ? -1.1 35.562 -3.809 1 46.44 219 ALA A CA 1
ATOM 1782 C C . ALA A 1 219 ? -0.726 36.781 -2.975 1 46.44 219 ALA A C 1
ATOM 1784 O O . ALA A 1 219 ? 0.221 37.5 -3.305 1 46.44 219 ALA A O 1
ATOM 1785 N N . GLU A 1 220 ? -1.678 37.469 -2.25 1 42.47 220 GLU A N 1
ATOM 1786 C CA . GLU A 1 220 ? -1.284 38.406 -1.184 1 42.47 220 GLU A CA 1
ATOM 1787 C C . GLU A 1 220 ? -1.228 37.688 0.164 1 42.47 220 GLU A C 1
ATOM 1789 O O . GLU A 1 220 ? -2.002 36.75 0.415 1 42.47 220 GLU A O 1
ATOM 1794 N N . LYS A 1 221 ? -0.339 38.094 0.966 1 49.69 221 LYS A N 1
ATOM 1795 C CA . LYS A 1 221 ? -0.116 37.531 2.293 1 49.69 221 LYS A CA 1
ATOM 1796 C C . LYS A 1 221 ? -1.348 37.688 3.178 1 49.69 221 LYS A C 1
ATOM 1798 O O . LYS A 1 221 ? -1.988 38.75 3.164 1 49.69 221 LYS A O 1
ATOM 1803 N N . GLY A 1 222 ? -1.916 36.719 3.828 1 59.38 222 GLY A N 1
ATOM 1804 C CA . GLY A 1 222 ? -3.041 36.75 4.75 1 59.38 222 GLY A CA 1
ATOM 1805 C C . GLY A 1 222 ? -3.918 35.5 4.625 1 59.38 222 GLY A C 1
ATOM 1806 O O . GLY A 1 222 ? -3.605 34.594 3.867 1 59.38 222 GLY A O 1
ATOM 1807 N N . PHE A 1 223 ? -4.785 35.219 5.664 1 53.62 223 PHE A N 1
ATOM 1808 C CA . PHE A 1 223 ? -5.773 34.125 5.664 1 53.62 223 PHE A CA 1
ATOM 1809 C C . PHE A 1 223 ? -7.031 34.562 4.918 1 53.62 223 PHE A C 1
ATOM 1811 O O . PHE A 1 223 ? -7.629 35.594 5.234 1 53.62 223 PHE A O 1
ATOM 1818 N N . TYR A 1 224 ? -7.324 33.969 3.812 1 53.25 224 TYR A N 1
ATOM 1819 C CA . TYR A 1 224 ? -8.477 34.312 2.98 1 53.25 224 TYR A CA 1
ATOM 1820 C C . TYR A 1 224 ? -9.516 33.188 3.027 1 53.25 224 TYR A C 1
ATOM 1822 O O . TYR A 1 224 ? -9.172 32.031 3.211 1 53.25 224 TYR A O 1
ATOM 1830 N N . SER A 1 225 ? -10.758 33.438 3.43 1 45.41 225 SER A N 1
ATOM 1831 C CA . SER A 1 225 ? -11.836 32.438 3.359 1 45.41 225 SER A CA 1
ATOM 1832 C C . SER A 1 225 ? -12.578 32.531 2.031 1 45.41 225 SER A C 1
ATOM 1834 O O . SER A 1 225 ? -12.812 33.625 1.518 1 45.41 225 SER A O 1
ATOM 1836 N N . TYR A 1 226 ? -12.469 31.453 1.135 1 41.31 226 TYR A N 1
ATOM 1837 C CA . TYR A 1 226 ? -13.211 31.406 -0.123 1 41.31 226 TYR A CA 1
ATOM 1838 C C . TYR A 1 226 ? -14.508 30.641 0.037 1 41.31 226 TYR A C 1
ATOM 1840 O O . TYR A 1 226 ? -14.516 29.516 0.566 1 41.31 226 TYR A O 1
ATOM 1848 N N . HIS A 1 227 ? -15.555 31.219 0.508 1 32.28 227 HIS A N 1
ATOM 1849 C CA . HIS A 1 227 ? -16.828 30.516 0.493 1 32.28 227 HIS A CA 1
ATOM 1850 C C . HIS A 1 227 ? -17.359 30.375 -0.928 1 32.28 227 HIS A C 1
ATOM 1852 O O . HIS A 1 227 ? -17.547 31.359 -1.632 1 32.28 227 HIS A O 1
ATOM 1858 N N . LYS A 1 228 ? -16.969 29.312 -1.638 1 35.47 228 LYS A N 1
ATOM 1859 C CA . LYS A 1 228 ? -17.562 29.062 -2.947 1 35.47 228 LYS A CA 1
ATOM 1860 C C . LYS A 1 228 ? -19.078 28.906 -2.842 1 35.47 228 LYS A C 1
ATOM 1862 O O . LYS A 1 228 ? -19.578 28.125 -2.041 1 35.47 228 LYS A O 1
ATOM 1867 N N . LYS A 1 229 ? -19.906 29.891 -3.066 1 29.95 229 LYS A N 1
ATOM 1868 C CA . LYS A 1 229 ? -21.219 29.5 -3.543 1 29.95 229 LYS A CA 1
ATOM 1869 C C . LYS A 1 229 ? -21.125 28.422 -4.613 1 29.95 229 LYS A C 1
ATOM 1871 O O . LYS A 1 229 ? -20.219 28.453 -5.457 1 29.95 229 LYS A O 1
ATOM 1876 N N . ALA A 1 230 ? -21.75 27.203 -4.434 1 28.78 230 ALA A N 1
ATOM 1877 C CA . ALA A 1 230 ? -21.906 25.984 -5.215 1 28.78 230 ALA A CA 1
ATOM 1878 C C . ALA A 1 230 ? -22.016 26.297 -6.707 1 28.78 230 ALA A C 1
ATOM 1880 O O . ALA A 1 230 ? -22.375 25.422 -7.504 1 28.78 230 ALA A O 1
ATOM 1881 N N . VAL A 1 231 ? -22.219 27.531 -7.348 1 27.2 231 VAL A N 1
ATOM 1882 C CA . VAL A 1 231 ? -22.578 27.375 -8.75 1 27.2 231 VAL A CA 1
ATOM 1883 C C . VAL A 1 231 ? -21.422 26.719 -9.508 1 27.2 231 VAL A C 1
ATOM 1885 O O . VAL A 1 231 ? -20.297 27.219 -9.5 1 27.2 231 VAL A O 1
ATOM 1888 N N . LEU A 1 232 ? -21.438 25.344 -9.797 1 28.36 232 LEU A N 1
ATOM 1889 C CA . LEU A 1 232 ? -20.641 24.422 -10.586 1 28.36 232 LEU A CA 1
ATOM 1890 C C . LEU A 1 232 ? -20.047 25.109 -11.812 1 28.36 232 LEU A C 1
ATOM 1892 O O . LEU A 1 232 ? -19.422 24.469 -12.656 1 28.36 232 LEU A O 1
ATOM 1896 N N . GLY A 1 233 ? -20.672 26.219 -12.383 1 26.52 233 GLY A N 1
ATOM 1897 C CA . GLY A 1 233 ? -20.297 26.484 -13.766 1 26.52 233 GLY A CA 1
ATOM 1898 C C . GLY A 1 233 ? -18.828 26.781 -13.93 1 26.52 233 GLY A C 1
ATOM 1899 O O . GLY A 1 233 ? -18.016 25.859 -14.109 1 26.52 233 GLY A O 1
ATOM 1900 N N . ASN A 1 234 ? -18.516 28.125 -14.445 1 25.73 234 ASN A N 1
ATOM 1901 C CA . ASN A 1 234 ? -17.344 28.656 -15.125 1 25.73 234 ASN A CA 1
ATOM 1902 C C . ASN A 1 234 ? -16.188 28.859 -14.148 1 25.73 234 ASN A C 1
ATOM 1904 O O . ASN A 1 234 ? -16.344 29.5 -13.109 1 25.73 234 ASN A O 1
ATOM 1908 N N . THR A 1 235 ? -15.242 28.016 -14.008 1 28.84 235 THR A N 1
ATOM 1909 C CA . THR A 1 235 ? -13.906 28.156 -13.445 1 28.84 235 THR A CA 1
ATOM 1910 C C . THR A 1 235 ? -13.461 29.609 -13.445 1 28.84 235 THR A C 1
ATOM 1912 O O . THR A 1 235 ? -12.383 29.938 -12.961 1 28.84 235 THR A O 1
ATOM 1915 N N . ASP A 1 236 ? -14.164 30.516 -14.141 1 29.34 236 ASP A N 1
ATOM 1916 C CA . ASP A 1 236 ? -13.758 31.906 -14.32 1 29.34 236 ASP A CA 1
ATOM 1917 C C . ASP A 1 236 ? -13.945 32.719 -13.031 1 29.34 236 ASP A C 1
ATOM 1919 O O . ASP A 1 236 ? -13.336 33.75 -12.852 1 29.34 236 ASP A O 1
ATOM 1923 N N . SER A 1 237 ? -14.961 32.344 -12.203 1 27.75 237 SER A N 1
ATOM 1924 C CA . SER A 1 237 ? -15.391 33.281 -11.172 1 27.75 237 SER A CA 1
ATOM 1925 C C . SER A 1 237 ? -14.438 33.281 -9.984 1 27.75 237 SER A C 1
ATOM 1927 O O . SER A 1 237 ? -14.438 34.219 -9.18 1 27.75 237 SER A O 1
ATOM 1929 N N . ALA A 1 238 ? -13.938 32.25 -9.602 1 31.23 238 ALA A N 1
ATOM 1930 C CA . ALA A 1 238 ? -13.008 32.406 -8.484 1 31.23 238 ALA A CA 1
ATOM 1931 C C . ALA A 1 238 ? -11.93 33.438 -8.805 1 31.23 238 ALA A C 1
ATOM 1933 O O . ALA A 1 238 ? -11.539 34.219 -7.938 1 31.23 238 ALA A O 1
ATOM 1934 N N . LEU A 1 239 ? -11.664 33.656 -10.062 1 31.2 239 LEU A N 1
ATOM 1935 C CA . LEU A 1 239 ? -10.711 34.656 -10.516 1 31.2 239 LEU A CA 1
ATOM 1936 C C . LEU A 1 239 ? -11.297 36.062 -10.383 1 31.2 239 LEU A C 1
ATOM 1938 O O . LEU A 1 239 ? -10.578 37 -10.031 1 31.2 239 LEU A O 1
ATOM 1942 N N . GLU A 1 240 ? -12.578 36.188 -10.648 1 30.95 240 GLU A N 1
ATOM 1943 C CA . GLU A 1 240 ? -13.172 37.531 -10.594 1 30.95 240 GLU A CA 1
ATOM 1944 C C . GLU A 1 240 ? -13.227 38.062 -9.156 1 30.95 240 GLU A C 1
ATOM 1946 O O . GLU A 1 240 ? -13.039 39.25 -8.914 1 30.95 240 GLU A O 1
ATOM 1951 N N . ILE A 1 241 ? -13.539 37.25 -8.305 1 31.05 241 ILE A N 1
ATOM 1952 C CA . ILE A 1 241 ? -13.602 37.781 -6.941 1 31.05 241 ILE A CA 1
ATOM 1953 C C . ILE A 1 241 ? -12.219 38.25 -6.496 1 31.05 241 ILE A C 1
ATOM 1955 O O . ILE A 1 241 ? -12.078 39.25 -5.816 1 31.05 241 ILE A O 1
ATOM 1959 N N . LEU A 1 242 ? -11.227 37.562 -6.906 1 32.41 242 LEU A N 1
ATOM 1960 C CA . LEU A 1 242 ? -9.891 38.062 -6.59 1 32.41 242 LEU A CA 1
ATOM 1961 C C . LEU A 1 242 ? -9.656 39.438 -7.23 1 32.41 242 LEU A C 1
ATOM 1963 O O . LEU A 1 242 ? -8.977 40.281 -6.652 1 32.41 242 LEU A O 1
ATOM 1967 N N . GLU A 1 243 ? -10.32 39.75 -8.297 1 31.27 243 GLU A N 1
ATOM 1968 C CA . GLU A 1 243 ? -10.172 41.062 -8.922 1 31.27 243 GLU A CA 1
ATOM 1969 C C . GLU A 1 243 ? -10.977 42.125 -8.172 1 31.27 243 GLU A C 1
ATOM 1971 O O . GLU A 1 243 ? -10.523 43.25 -8.031 1 31.27 243 GLU A O 1
ATOM 1976 N N . ASN A 1 244 ? -12.32 42 -7.844 1 30.42 244 ASN A N 1
ATOM 1977 C CA . ASN A 1 244 ? -13.164 43.062 -7.316 1 30.42 244 ASN A CA 1
ATOM 1978 C C . ASN A 1 244 ? -13.055 43.156 -5.797 1 30.42 244 ASN A C 1
ATOM 1980 O O . ASN A 1 244 ? -13.68 44.031 -5.184 1 30.42 244 ASN A O 1
ATOM 1984 N N . GLY A 1 245 ? -12.805 42.25 -5.078 1 31.05 245 GLY A N 1
ATOM 1985 C CA . GLY A 1 245 ? -12.836 42.5 -3.645 1 31.05 245 GLY A CA 1
ATOM 1986 C C . GLY A 1 245 ? -11.805 43.5 -3.191 1 31.05 245 GLY A C 1
ATOM 1987 O O . GLY A 1 245 ? -10.602 43.25 -3.223 1 31.05 245 GLY A O 1
ATOM 1988 N N . HIS A 1 246 ? -12.062 44.875 -3.342 1 24.81 246 HIS A N 1
ATOM 1989 C CA . HIS A 1 246 ? -11.578 46.156 -2.84 1 24.81 246 HIS A CA 1
ATOM 1990 C C . HIS A 1 246 ? -11.336 46.094 -1.335 1 24.81 246 HIS A C 1
ATOM 1992 O O . HIS A 1 246 ? -12.109 45.469 -0.6 1 24.81 246 HIS A O 1
ATOM 1998 N N . VAL A 1 247 ? -10.211 46.469 -0.929 1 24.41 247 VAL A N 1
ATOM 1999 C CA . VAL A 1 247 ? -9.711 47.156 0.256 1 24.41 247 VAL A CA 1
ATOM 2000 C C . VAL A 1 247 ? -10.648 48.312 0.618 1 24.41 247 VAL A C 1
ATOM 2002 O O . VAL A 1 247 ? -11.016 49.094 -0.241 1 24.41 247 VAL A O 1
ATOM 2005 N N . GLY A 1 248 ? -11.703 48.125 1.493 1 19.92 248 GLY A N 1
ATOM 2006 C CA . GLY A 1 248 ? -12.109 49.406 2.072 1 19.92 248 GLY A CA 1
ATOM 2007 C C . GLY A 1 248 ? -10.961 50.375 2.229 1 19.92 248 GLY A C 1
ATOM 2008 O O . GLY A 1 248 ? -9.805 49.969 2.365 1 19.92 248 GLY A O 1
ATOM 2009 N N . GLU A 1 249 ? -11.164 51.688 1.832 1 20 249 GLU A N 1
ATOM 2010 C CA . GLU A 1 249 ? -10.383 52.844 2.287 1 20 249 GLU A CA 1
ATOM 2011 C C . GLU A 1 249 ? -10.156 52.812 3.795 1 20 249 GLU A C 1
ATOM 2013 O O . GLU A 1 249 ? -11.039 52.375 4.551 1 20 249 GLU A O 1
ATOM 2018 N N . MET B 1 1 ? -17.812 -19.562 -5.953 1 68.88 1 MET B N 1
ATOM 2019 C CA . MET B 1 1 ? -16.656 -20.422 -6.258 1 68.88 1 MET B CA 1
ATOM 2020 C C . MET B 1 1 ? -15.742 -20.547 -5.047 1 68.88 1 MET B C 1
ATOM 2022 O O . MET B 1 1 ? -15.062 -21.562 -4.883 1 68.88 1 MET B O 1
ATOM 2026 N N . PHE B 1 2 ? -15.648 -19.438 -4.258 1 68.31 2 PHE B N 1
ATOM 2027 C CA . PHE B 1 2 ? -14.742 -19.328 -3.125 1 68.31 2 PHE B CA 1
ATOM 2028 C C . PHE B 1 2 ? -15.414 -19.781 -1.839 1 68.31 2 PHE B C 1
ATOM 2030 O O . PHE B 1 2 ? -16.609 -19.562 -1.646 1 68.31 2 PHE B O 1
ATOM 2037 N N . THR B 1 3 ? -14.906 -20.781 -1.225 1 65 3 THR B N 1
ATOM 2038 C CA . THR B 1 3 ? -15.398 -21.031 0.126 1 65 3 THR B CA 1
ATOM 2039 C C . THR B 1 3 ? -14.852 -19.984 1.097 1 65 3 THR B C 1
ATOM 2041 O O . THR B 1 3 ? -13.82 -20.219 1.742 1 65 3 THR B O 1
ATOM 2044 N N . THR B 1 4 ? -15.18 -18.812 0.907 1 58.91 4 THR B N 1
ATOM 2045 C CA . THR B 1 4 ? -14.617 -17.641 1.581 1 58.91 4 THR B CA 1
ATOM 2046 C C . THR B 1 4 ? -15.039 -17.609 3.049 1 58.91 4 THR B C 1
ATOM 2048 O O . THR B 1 4 ? -14.539 -16.797 3.826 1 58.91 4 THR B O 1
ATOM 2051 N N . GLU B 1 5 ? -15.992 -18.375 3.416 1 59.88 5 GLU B N 1
ATOM 2052 C CA . GLU B 1 5 ? -16.484 -18.281 4.793 1 59.88 5 GLU B CA 1
ATOM 2053 C C . GLU B 1 5 ? -15.352 -18.531 5.789 1 59.88 5 GLU B C 1
ATOM 2055 O O . GLU B 1 5 ? -15.445 -18.141 6.953 1 59.88 5 GLU B O 1
ATOM 2060 N N . ARG B 1 6 ? -14.195 -18.875 5.199 1 63.56 6 ARG B N 1
ATOM 2061 C CA . ARG B 1 6 ? -13.156 -19.234 6.156 1 63.56 6 ARG B CA 1
ATOM 2062 C C . ARG B 1 6 ? -11.969 -18.281 6.074 1 63.56 6 ARG B C 1
ATOM 2064 O O . ARG B 1 6 ? -10.977 -18.453 6.781 1 63.56 6 ARG B O 1
ATOM 2071 N N . ILE B 1 7 ? -12.172 -17.25 5.242 1 80.62 7 ILE B N 1
ATOM 2072 C CA . ILE B 1 7 ? -11.031 -16.375 5.086 1 80.62 7 ILE B CA 1
ATOM 2073 C C . ILE B 1 7 ? -11.383 -14.969 5.594 1 80.62 7 ILE B C 1
ATOM 2075 O O . ILE B 1 7 ? -12.383 -14.391 5.172 1 80.62 7 ILE B O 1
ATOM 2079 N N . ASP B 1 8 ? -10.734 -14.547 6.605 1 86.38 8 ASP B N 1
ATOM 2080 C CA . ASP B 1 8 ? -10.922 -13.18 7.078 1 86.38 8 ASP B CA 1
ATOM 2081 C C . ASP B 1 8 ? -10 -12.203 6.34 1 86.38 8 ASP B C 1
ATOM 2083 O O . ASP B 1 8 ? -8.781 -12.312 6.434 1 86.38 8 ASP B O 1
ATOM 2087 N N . ILE B 1 9 ? -10.625 -11.344 5.691 1 92.62 9 ILE B N 1
ATOM 2088 C CA . ILE B 1 9 ? -9.883 -10.406 4.852 1 92.62 9 ILE B CA 1
ATOM 2089 C C . ILE B 1 9 ? -8.984 -9.523 5.719 1 92.62 9 ILE B C 1
ATOM 2091 O O . ILE B 1 9 ? -7.945 -9.047 5.262 1 92.62 9 ILE B O 1
ATOM 2095 N N . ASN B 1 10 ? -9.281 -9.336 6.996 1 93.06 10 ASN B N 1
ATOM 2096 C CA . ASN B 1 10 ? -8.461 -8.539 7.898 1 93.06 10 ASN B CA 1
ATOM 2097 C C . ASN B 1 10 ? -7.125 -9.211 8.188 1 93.06 10 ASN B C 1
ATOM 2099 O O . ASN B 1 10 ? -6.152 -8.547 8.547 1 93.06 10 ASN B O 1
ATOM 2103 N N . ASP B 1 11 ? -7.027 -10.484 7.926 1 92.06 11 ASP B N 1
ATOM 2104 C CA . ASP B 1 11 ? -5.785 -11.219 8.133 1 92.06 11 ASP B CA 1
ATOM 2105 C C . ASP B 1 11 ? -4.688 -10.719 7.195 1 92.06 11 ASP B C 1
ATOM 2107 O O . ASP B 1 11 ? -3.5 -10.852 7.496 1 92.06 11 ASP B O 1
ATOM 2111 N N . LEU B 1 12 ? -5.09 -10.195 6.117 1 94.44 12 LEU B N 1
ATOM 2112 C CA . LEU B 1 12 ? -4.133 -9.672 5.148 1 94.44 12 LEU B CA 1
ATOM 2113 C C . LEU B 1 12 ? -3.293 -8.555 5.762 1 94.44 12 LEU B C 1
ATOM 2115 O O . LEU B 1 12 ? -2.148 -8.344 5.355 1 94.44 12 LEU B O 1
ATOM 2119 N N . PHE B 1 13 ? -3.834 -7.938 6.758 1 93.75 13 PHE B N 1
ATOM 2120 C CA . PHE B 1 13 ? -3.154 -6.773 7.312 1 93.75 13 PHE B CA 1
ATOM 2121 C C . PHE B 1 13 ? -2.602 -7.078 8.703 1 93.75 13 PHE B C 1
ATOM 2123 O O . PHE B 1 13 ? -1.939 -6.234 9.312 1 93.75 13 PHE B O 1
ATOM 2130 N N . THR B 1 14 ? -2.82 -8.266 9.18 1 89.56 14 THR B N 1
ATOM 2131 C CA . THR B 1 14 ? -2.217 -8.719 10.43 1 89.56 14 THR B CA 1
ATOM 2132 C C . THR B 1 14 ? -1.1 -9.719 10.156 1 89.56 14 THR B C 1
ATOM 2134 O O . THR B 1 14 ? 0.001 -9.594 10.695 1 89.56 14 THR B O 1
ATOM 2137 N N . LYS B 1 15 ? -1.407 -10.633 9.172 1 89.69 15 LYS B N 1
ATOM 2138 C CA . LYS B 1 15 ? -0.463 -11.703 8.875 1 89.69 15 LYS B CA 1
ATOM 2139 C C . LYS B 1 15 ? 0.279 -11.438 7.566 1 89.69 15 LYS B C 1
ATOM 2141 O O . LYS B 1 15 ? 1.352 -12 7.328 1 89.69 15 LYS B O 1
ATOM 2146 N N . GLY B 1 16 ? -0.3 -10.711 6.73 1 93.75 16 GLY B N 1
ATOM 2147 C CA . GLY B 1 16 ? 0.28 -10.445 5.422 1 93.75 16 GLY B CA 1
ATOM 2148 C C . GLY B 1 16 ? -0.262 -11.352 4.332 1 93.75 16 GLY B C 1
ATOM 2149 O O . GLY B 1 16 ? -0.09 -11.07 3.145 1 93.75 16 GLY B O 1
ATOM 2150 N N . PHE B 1 17 ? -0.92 -12.461 4.688 1 94.38 17 PHE B N 1
ATOM 2151 C CA . PHE B 1 17 ? -1.504 -13.367 3.705 1 94.38 17 PHE B CA 1
ATOM 2152 C C . PHE B 1 17 ? -2.621 -14.195 4.332 1 94.38 17 PHE B C 1
ATOM 2154 O O . PHE B 1 17 ? -2.801 -14.18 5.551 1 94.38 17 PHE B O 1
ATOM 2161 N N . THR B 1 18 ? -3.439 -14.797 3.549 1 93.06 18 THR B N 1
ATOM 2162 C CA . THR B 1 18 ? -4.469 -15.742 3.975 1 93.06 18 THR B CA 1
ATOM 2163 C C . THR B 1 18 ? -4.676 -16.828 2.922 1 93.06 18 THR B C 1
ATOM 2165 O O . THR B 1 18 ? -4.184 -16.703 1.797 1 93.06 18 THR B O 1
ATOM 2168 N N . VAL B 1 19 ? -5.258 -17.953 3.332 1 92.88 19 VAL B N 1
ATOM 2169 C CA . VAL B 1 19 ? -5.426 -19.109 2.469 1 92.88 19 VAL B CA 1
ATOM 2170 C C . VAL B 1 19 ? -6.902 -19.5 2.393 1 92.88 19 VAL B C 1
ATOM 2172 O O . VAL B 1 19 ? -7.617 -19.453 3.398 1 92.88 19 VAL B O 1
ATOM 2175 N N . GLY B 1 20 ? -7.301 -19.766 1.188 1 91.06 20 GLY B N 1
ATOM 2176 C CA . GLY B 1 20 ? -8.633 -20.281 0.93 1 91.06 20 GLY B CA 1
ATOM 2177 C C . GLY B 1 20 ? -8.648 -21.391 -0.108 1 91.06 20 GLY B C 1
ATOM 2178 O O . GLY B 1 20 ? -7.598 -21.906 -0.496 1 91.06 20 GLY B O 1
ATOM 2179 N N . TYR B 1 21 ? -9.938 -21.797 -0.457 1 92.19 21 TYR B N 1
ATOM 2180 C CA . TYR B 1 21 ? -10.078 -22.891 -1.415 1 92.19 21 TYR B CA 1
ATOM 2181 C C . TYR B 1 21 ? -11.227 -22.625 -2.379 1 92.19 21 TYR B C 1
ATOM 2183 O O . TYR B 1 21 ? -12.266 -22.094 -1.983 1 92.19 21 TYR B O 1
ATOM 2191 N N . LEU B 1 22 ? -10.969 -23.031 -3.555 1 92.62 22 LEU B N 1
ATOM 2192 C CA . LEU B 1 22 ? -12.078 -23.141 -4.5 1 92.62 22 LEU B CA 1
ATOM 2193 C C . LEU B 1 22 ? -12.914 -24.375 -4.207 1 92.62 22 LEU B C 1
ATOM 2195 O O . LEU B 1 22 ? -12.398 -25.375 -3.699 1 92.62 22 LEU B O 1
ATOM 2199 N N . GLN B 1 23 ? -14.203 -24.234 -4.527 1 91.56 23 GLN B N 1
ATOM 2200 C CA . GLN B 1 23 ? -14.992 -25.469 -4.559 1 91.56 23 GLN B CA 1
ATOM 2201 C C . GLN B 1 23 ? -14.43 -26.469 -5.57 1 91.56 23 GLN B C 1
ATOM 2203 O O . GLN B 1 23 ? -13.977 -26.062 -6.648 1 91.56 23 GLN B O 1
ATOM 2208 N N . GLU B 1 24 ? -14.562 -27.734 -5.246 1 92.06 24 GLU B N 1
ATOM 2209 C CA . GLU B 1 24 ? -13.914 -28.797 -6.02 1 92.06 24 GLU B CA 1
ATOM 2210 C C . GLU B 1 24 ? -14.359 -28.766 -7.48 1 92.06 24 GLU B C 1
ATOM 2212 O O . GLU B 1 24 ? -13.539 -28.906 -8.391 1 92.06 24 GLU B O 1
ATOM 2217 N N . GLU B 1 25 ? -15.625 -28.594 -7.684 1 92.69 25 GLU B N 1
ATOM 2218 C CA . GLU B 1 25 ? -16.156 -28.594 -9.039 1 92.69 25 GLU B CA 1
ATOM 2219 C C . GLU B 1 25 ? -15.531 -27.484 -9.883 1 92.69 25 GLU B C 1
ATOM 2221 O O . GLU B 1 25 ? -15.188 -27.688 -11.047 1 92.69 25 GLU B O 1
ATOM 2226 N N . TRP B 1 26 ? -15.352 -26.328 -9.312 1 92.44 26 TRP B N 1
ATOM 2227 C CA . TRP B 1 26 ? -14.781 -25.172 -10.023 1 92.44 26 TRP B CA 1
ATOM 2228 C C . TRP B 1 26 ? -13.273 -25.359 -10.211 1 92.44 26 TRP B C 1
ATOM 2230 O O . TRP B 1 26 ? -12.734 -25.016 -11.266 1 92.44 26 TRP B O 1
ATOM 2240 N N . ALA B 1 27 ? -12.617 -25.859 -9.18 1 95.25 27 ALA B N 1
ATOM 2241 C CA . ALA B 1 27 ? -11.188 -26.156 -9.305 1 95.25 27 ALA B CA 1
ATOM 2242 C C . ALA B 1 27 ? -10.93 -27.109 -10.461 1 95.25 27 ALA B C 1
ATOM 2244 O O . ALA B 1 27 ? -10.008 -26.891 -11.258 1 95.25 27 ALA B O 1
ATOM 2245 N N . ASN B 1 28 ? -11.75 -28.109 -10.633 1 95.88 28 ASN B N 1
ATOM 2246 C CA . ASN B 1 28 ? -11.578 -29.109 -11.688 1 95.88 28 ASN B CA 1
ATOM 2247 C C . ASN B 1 28 ? -11.812 -28.5 -13.07 1 95.88 28 ASN B C 1
ATOM 2249 O O . ASN B 1 28 ? -11.125 -28.844 -14.031 1 95.88 28 ASN B O 1
ATOM 2253 N N . LYS B 1 29 ? -12.781 -27.625 -13.172 1 94.44 29 LYS B N 1
ATOM 2254 C CA . LYS B 1 29 ? -13.062 -26.969 -14.445 1 94.44 29 LYS B CA 1
ATOM 2255 C C . LYS B 1 29 ? -11.883 -26.094 -14.891 1 94.44 29 LYS B C 1
ATOM 2257 O O . LYS B 1 29 ? -11.461 -26.156 -16.047 1 94.44 29 LYS B O 1
ATOM 2262 N N . ILE B 1 30 ? -11.359 -25.312 -13.992 1 96.69 30 ILE B N 1
ATOM 2263 C CA . ILE B 1 30 ? -10.219 -24.453 -14.305 1 96.69 30 ILE B CA 1
ATOM 2264 C C . ILE B 1 30 ? -9 -25.312 -14.633 1 96.69 30 ILE B C 1
ATOM 2266 O O . ILE B 1 30 ? -8.258 -25.031 -15.57 1 96.69 30 ILE B O 1
ATOM 2270 N N . PHE B 1 31 ? -8.836 -26.406 -13.883 1 96.94 31 PHE B N 1
ATOM 2271 C CA . PHE B 1 31 ? -7.727 -27.328 -14.102 1 96.94 31 PHE B CA 1
ATOM 2272 C C . PHE B 1 31 ? -7.781 -27.906 -15.508 1 96.94 31 PHE B C 1
ATOM 2274 O O . PHE B 1 31 ? -6.754 -28 -16.188 1 96.94 31 PHE B O 1
ATOM 2281 N N . LYS B 1 32 ? -8.93 -28.281 -15.914 1 95 32 LYS B N 1
ATOM 2282 C CA . LYS B 1 32 ? -9.109 -28.812 -17.266 1 95 32 LYS B CA 1
ATOM 2283 C C . LYS B 1 32 ? -8.688 -27.781 -18.312 1 95 32 LYS B C 1
ATOM 2285 O O . LYS B 1 32 ? -8.023 -28.125 -19.297 1 95 32 LYS B O 1
ATOM 2290 N N . VAL B 1 33 ? -9.07 -26.516 -18.125 1 92.75 33 VAL B N 1
ATOM 2291 C CA . VAL B 1 33 ? -8.695 -25.453 -19.047 1 92.75 33 VAL B CA 1
ATOM 2292 C C . VAL B 1 33 ? -7.18 -25.297 -19.078 1 92.75 33 VAL B C 1
ATOM 2294 O O . VAL B 1 33 ? -6.582 -25.188 -20.156 1 92.75 33 VAL B O 1
ATOM 2297 N N . LEU B 1 34 ? -6.527 -25.359 -17.938 1 94.31 34 LEU B N 1
ATOM 2298 C CA . LEU B 1 34 ? -5.082 -25.188 -17.828 1 94.31 34 LEU B CA 1
ATOM 2299 C C . LEU B 1 34 ? -4.344 -26.312 -18.547 1 94.31 34 LEU B C 1
ATOM 2301 O O . LEU B 1 34 ? -3.355 -26.062 -19.234 1 94.31 34 LEU B O 1
ATOM 2305 N N . LYS B 1 35 ? -4.812 -27.531 -18.422 1 90.94 35 LYS B N 1
ATOM 2306 C CA . LYS B 1 35 ? -4.172 -28.688 -19.031 1 90.94 35 LYS B CA 1
ATOM 2307 C C . LYS B 1 35 ? -4.215 -28.609 -20.562 1 90.94 35 LYS B C 1
ATOM 2309 O O . LYS B 1 35 ? -3.377 -29.203 -21.25 1 90.94 35 LYS B O 1
ATOM 2314 N N . ASN B 1 36 ? -5.145 -27.797 -21.078 1 86.62 36 ASN B N 1
ATOM 2315 C CA . ASN B 1 36 ? -5.348 -27.734 -22.516 1 86.62 36 ASN B CA 1
ATOM 2316 C C . ASN B 1 36 ? -4.707 -26.469 -23.109 1 86.62 36 ASN B C 1
ATOM 2318 O O . ASN B 1 36 ? -4.938 -26.141 -24.266 1 86.62 36 ASN B O 1
ATOM 2322 N N . GLN B 1 37 ? -3.949 -25.75 -22.328 1 84.06 37 GLN B N 1
ATOM 2323 C CA . GLN B 1 37 ? -3.262 -24.547 -22.812 1 84.06 37 GLN B CA 1
ATOM 2324 C C . GLN B 1 37 ? -1.963 -24.922 -23.531 1 84.06 37 GLN B C 1
ATOM 2326 O O . GLN B 1 37 ? -1.443 -26.031 -23.359 1 84.06 37 GLN B O 1
ATOM 2331 N N . SER B 1 38 ? -1.514 -23.953 -24.438 1 79.81 38 SER B N 1
ATOM 2332 C CA . SER B 1 38 ? -0.147 -23.969 -24.938 1 79.81 38 SER B CA 1
ATOM 2333 C C . SER B 1 38 ? 0.773 -23.125 -24.078 1 79.81 38 SER B C 1
ATOM 2335 O O . SER B 1 38 ? 0.384 -22.047 -23.609 1 79.81 38 SER B O 1
ATOM 2337 N N . TRP B 1 39 ? 1.963 -23.672 -23.906 1 83.5 39 TRP B N 1
ATOM 2338 C CA . TRP B 1 39 ? 2.855 -23.047 -22.938 1 83.5 39 TRP B CA 1
ATOM 2339 C C . TRP B 1 39 ? 4.18 -22.656 -23.578 1 83.5 39 TRP B C 1
ATOM 2341 O O . TRP B 1 39 ? 4.68 -23.359 -24.453 1 83.5 39 TRP B O 1
ATOM 2351 N N . ILE B 1 40 ? 4.68 -21.5 -23.078 1 75.94 40 ILE B N 1
ATOM 2352 C CA . ILE B 1 40 ? 6.004 -21.047 -23.5 1 75.94 40 ILE B CA 1
ATOM 2353 C C . ILE B 1 40 ? 6.895 -20.859 -22.266 1 75.94 40 ILE B C 1
ATOM 2355 O O . ILE B 1 40 ? 6.449 -20.344 -21.234 1 75.94 40 ILE B O 1
ATOM 2359 N N . GLU B 1 41 ? 8.078 -21.344 -22.344 1 77.31 41 GLU B N 1
ATOM 2360 C CA . GLU B 1 41 ? 9.016 -21.188 -21.234 1 77.31 41 GLU B CA 1
ATOM 2361 C C . GLU B 1 41 ? 9.367 -19.734 -21 1 77.31 41 GLU B C 1
ATOM 2363 O O . GLU B 1 41 ? 9.594 -18.969 -21.938 1 77.31 41 GLU B O 1
ATOM 2368 N N . VAL B 1 42 ? 9.312 -19.312 -19.734 1 73.81 42 VAL B N 1
ATOM 2369 C CA . VAL B 1 42 ? 9.703 -17.969 -19.344 1 73.81 42 VAL B CA 1
ATOM 2370 C C . VAL B 1 42 ? 11.227 -17.859 -19.297 1 73.81 42 VAL B C 1
ATOM 2372 O O . VAL B 1 42 ? 11.883 -18.547 -18.5 1 73.81 42 VAL B O 1
ATOM 2375 N N . VAL B 1 43 ? 11.859 -17.344 -20.359 1 60 43 VAL B N 1
ATOM 2376 C CA . VAL B 1 43 ? 13.312 -17.234 -20.391 1 60 43 VAL B CA 1
ATOM 2377 C C . VAL B 1 43 ? 13.742 -15.844 -19.938 1 60 43 VAL B C 1
ATOM 2379 O O . VAL B 1 43 ? 13.211 -14.844 -20.422 1 60 43 VAL B O 1
ATOM 2382 N N . PRO B 1 44 ? 14.344 -15.742 -18.766 1 51 44 PRO B N 1
ATOM 2383 C CA . PRO B 1 44 ? 14.758 -14.406 -18.328 1 51 44 PRO B CA 1
ATOM 2384 C C . PRO B 1 44 ? 15.633 -13.688 -19.344 1 51 44 PRO B C 1
ATOM 2386 O O . PRO B 1 44 ? 16.438 -14.32 -20.047 1 51 44 PRO B O 1
ATOM 2389 N N . ASP B 1 45 ? 15.102 -12.703 -19.969 1 48.06 45 ASP B N 1
ATOM 2390 C CA . ASP B 1 45 ? 15.984 -11.891 -20.797 1 48.06 45 ASP B CA 1
ATOM 2391 C C . ASP B 1 45 ? 17.141 -11.32 -19.984 1 48.06 45 ASP B C 1
ATOM 2393 O O . ASP B 1 45 ? 18.047 -10.68 -20.531 1 48.06 45 ASP B O 1
ATOM 2397 N N . VAL B 1 46 ? 16.969 -11.203 -18.719 1 44.16 46 VAL B N 1
ATOM 2398 C CA . VAL B 1 46 ? 17.859 -10.25 -18.062 1 44.16 46 VAL B CA 1
ATOM 2399 C C . VAL B 1 46 ? 19.078 -10.984 -17.516 1 44.16 46 VAL B C 1
ATOM 2401 O O . VAL B 1 46 ? 18.938 -12.031 -16.875 1 44.16 46 VAL B O 1
ATOM 2404 N N . LEU B 1 47 ? 20.125 -10.594 -18.094 1 46.06 47 LEU B N 1
ATOM 2405 C CA . LEU B 1 47 ? 21.422 -10.906 -17.516 1 46.06 47 LEU B CA 1
ATOM 2406 C C . LEU B 1 47 ? 21.562 -10.289 -16.125 1 46.06 47 LEU B C 1
ATOM 2408 O O . LEU B 1 47 ? 21.031 -9.211 -15.875 1 46.06 47 LEU B O 1
ATOM 2412 N N . ASN B 1 48 ? 21.828 -11.086 -15.203 1 45.94 48 ASN B N 1
ATOM 2413 C CA . ASN B 1 48 ? 22.172 -10.477 -13.922 1 45.94 48 ASN B CA 1
ATOM 2414 C C . ASN B 1 48 ? 23.359 -9.531 -14.055 1 45.94 48 ASN B C 1
ATOM 2416 O O . ASN B 1 48 ? 23.891 -9.328 -15.156 1 45.94 48 ASN B O 1
ATOM 2420 N N . SER B 1 49 ? 23.578 -8.82 -12.969 1 46.84 49 SER B N 1
ATOM 2421 C CA . SER B 1 49 ? 24.688 -7.887 -12.961 1 46.84 49 SER B CA 1
ATOM 2422 C C . SER B 1 49 ? 25.953 -8.531 -13.516 1 46.84 49 SER B C 1
ATOM 2424 O O . SER B 1 49 ? 26.844 -7.84 -14.039 1 46.84 49 SER B O 1
ATOM 2426 N N . ASP B 1 50 ? 25.984 -9.844 -13.539 1 49.91 50 ASP B N 1
ATOM 2427 C CA . ASP B 1 50 ? 27.188 -10.531 -13.984 1 49.91 50 ASP B CA 1
ATOM 2428 C C . ASP B 1 50 ? 27.031 -11.023 -15.422 1 49.91 50 ASP B C 1
ATOM 2430 O O . ASP B 1 50 ? 27.922 -11.711 -15.945 1 49.91 50 ASP B O 1
ATOM 2434 N N . GLY B 1 51 ? 26 -10.594 -16.031 1 50.31 51 GLY B N 1
ATOM 2435 C CA . GLY B 1 51 ? 25.828 -10.961 -17.422 1 50.31 51 GLY B CA 1
ATOM 2436 C C . GLY B 1 51 ? 25.266 -12.359 -17.609 1 50.31 51 GLY B C 1
ATOM 2437 O O . GLY B 1 51 ? 25.328 -12.922 -18.703 1 50.31 51 GLY B O 1
ATOM 2438 N N . GLU B 1 52 ? 24.984 -12.93 -16.469 1 52.09 52 GLU B N 1
ATOM 2439 C CA . GLU B 1 52 ? 24.438 -14.289 -16.531 1 52.09 52 GLU B CA 1
ATOM 2440 C C . GLU B 1 52 ? 22.922 -14.281 -16.5 1 52.09 52 GLU B C 1
ATOM 2442 O O . GLU B 1 52 ? 22.297 -13.305 -16.062 1 52.09 52 GLU B O 1
ATOM 2447 N N . ILE B 1 53 ? 22.312 -15.227 -17.172 1 51.53 53 ILE B N 1
ATOM 2448 C CA . ILE B 1 53 ? 20.875 -15.406 -17.234 1 51.53 53 ILE B CA 1
ATOM 2449 C C . ILE B 1 53 ? 20.312 -15.586 -15.828 1 51.53 53 ILE B C 1
ATOM 2451 O O . ILE B 1 53 ? 20.828 -16.375 -15.039 1 51.53 53 ILE B O 1
ATOM 2455 N N . ASP B 1 54 ? 19.406 -14.703 -15.352 1 51.5 54 ASP B N 1
ATOM 2456 C CA . ASP B 1 54 ? 18.766 -14.797 -14.047 1 51.5 54 ASP B CA 1
ATOM 2457 C C . ASP B 1 54 ? 18.031 -16.141 -13.883 1 51.5 54 ASP B C 1
ATOM 2459 O O . ASP B 1 54 ? 17.141 -16.453 -14.672 1 51.5 54 ASP B O 1
ATOM 2463 N N . LYS B 1 55 ? 18.688 -17.109 -13.281 1 53.19 55 LYS B N 1
ATOM 2464 C CA . LYS B 1 55 ? 18.281 -18.484 -13.023 1 53.19 55 LYS B CA 1
ATOM 2465 C C . LYS B 1 55 ? 16.891 -18.547 -12.391 1 53.19 55 LYS B C 1
ATOM 2467 O O . LYS B 1 55 ? 16.312 -19.625 -12.266 1 53.19 55 LYS B O 1
ATOM 2472 N N . TYR B 1 56 ? 16.297 -17.359 -11.984 1 54.09 56 TYR B N 1
ATOM 2473 C CA . TYR B 1 56 ? 15.047 -17.297 -11.242 1 54.09 56 TYR B CA 1
ATOM 2474 C C . TYR B 1 56 ? 13.891 -17.875 -12.062 1 54.09 56 TYR B C 1
ATOM 2476 O O . TYR B 1 56 ? 12.883 -18.297 -11.5 1 54.09 56 TYR B O 1
ATOM 2484 N N . TYR B 1 57 ? 14.148 -18.031 -13.344 1 59.5 57 TYR B N 1
ATOM 2485 C CA . TYR B 1 57 ? 12.961 -18.328 -14.133 1 59.5 57 TYR B CA 1
ATOM 2486 C C . TYR B 1 57 ? 13.125 -19.641 -14.898 1 59.5 57 TYR B C 1
ATOM 2488 O O . TYR B 1 57 ? 12.328 -19.953 -15.781 1 59.5 57 TYR B O 1
ATOM 2496 N N . GLU B 1 58 ? 14.039 -20.438 -14.328 1 68.06 58 GLU B N 1
ATOM 2497 C CA . GLU B 1 58 ? 14.156 -21.719 -15.016 1 68.06 58 GLU B CA 1
ATOM 2498 C C . GLU B 1 58 ? 13 -22.656 -14.648 1 68.06 58 GLU B C 1
ATOM 2500 O O . GLU B 1 58 ? 12.461 -22.562 -13.539 1 68.06 58 GLU B O 1
ATOM 2505 N N . SER B 1 59 ? 12.445 -23.438 -15.625 1 83.38 59 SER B N 1
ATOM 2506 C CA . SER B 1 59 ? 11.445 -24.484 -15.453 1 83.38 59 SER B CA 1
ATOM 2507 C C . SER B 1 59 ? 10.07 -23.891 -15.172 1 83.38 59 SER B C 1
ATOM 2509 O O . SER B 1 59 ? 9.281 -24.453 -14.414 1 83.38 59 SER B O 1
ATOM 2511 N N . ARG B 1 60 ? 9.945 -22.609 -15.648 1 88.06 60 ARG B N 1
ATOM 2512 C CA . ARG B 1 60 ? 8.656 -21.938 -15.547 1 88.06 60 ARG B CA 1
ATOM 2513 C C . ARG B 1 60 ? 8.102 -21.609 -16.938 1 88.06 60 ARG B C 1
ATOM 2515 O O . ARG B 1 60 ? 8.844 -21.156 -17.812 1 88.06 60 ARG B O 1
ATOM 2522 N N . TYR B 1 61 ? 6.812 -21.844 -17.078 1 84.5 61 TYR B N 1
ATOM 2523 C CA . TYR B 1 61 ? 6.141 -21.609 -18.344 1 84.5 61 TYR B CA 1
ATOM 2524 C C . TYR B 1 61 ? 4.938 -20.688 -18.156 1 84.5 61 TYR B C 1
ATOM 2526 O O . TYR B 1 61 ? 4.289 -20.719 -17.109 1 84.5 61 TYR B O 1
ATOM 2534 N N . ILE B 1 62 ? 4.691 -19.906 -19.141 1 87.06 62 ILE B N 1
ATOM 2535 C CA . ILE B 1 62 ? 3.492 -19.078 -19.188 1 87.06 62 ILE B CA 1
ATOM 2536 C C . ILE B 1 62 ? 2.605 -19.5 -20.344 1 87.06 62 ILE B C 1
ATOM 2538 O O . ILE B 1 62 ? 3.104 -19.906 -21.391 1 87.06 62 ILE B O 1
ATOM 2542 N N . SER B 1 63 ? 1.296 -19.484 -20.078 1 86.75 63 SER B N 1
ATOM 2543 C CA . SER B 1 63 ? 0.4 -19.812 -21.188 1 86.75 63 SER B CA 1
ATOM 2544 C C . SER B 1 63 ? 0.511 -18.812 -22.328 1 86.75 63 SER B C 1
ATOM 2546 O O . SER B 1 63 ? 0.624 -17.609 -22.078 1 86.75 63 SER B O 1
ATOM 2548 N N . VAL B 1 64 ? 0.464 -19.297 -23.484 1 77.44 64 VAL B N 1
ATOM 2549 C CA . VAL B 1 64 ? 0.525 -18.438 -24.672 1 77.44 64 VAL B CA 1
ATOM 2550 C C . VAL B 1 64 ? -0.641 -17.453 -24.656 1 77.44 64 VAL B C 1
ATOM 2552 O O . VAL B 1 64 ? -0.466 -16.281 -24.969 1 77.44 64 VAL B O 1
ATOM 2555 N N . ALA B 1 65 ? -1.795 -17.922 -24.281 1 79.19 65 ALA B N 1
ATOM 2556 C CA . ALA B 1 65 ? -2.973 -17.062 -24.234 1 79.19 65 ALA B CA 1
ATOM 2557 C C . ALA B 1 65 ? -2.758 -15.898 -23.266 1 79.19 65 ALA B C 1
ATOM 2559 O O . ALA B 1 65 ? -3.141 -14.766 -23.562 1 79.19 65 ALA B O 1
ATOM 2560 N N . SER B 1 66 ? -2.178 -16.156 -22.094 1 82.69 66 SER B N 1
ATOM 2561 C CA . SER B 1 66 ? -1.919 -15.117 -21.109 1 82.69 66 SER B CA 1
ATOM 2562 C C . SER B 1 66 ? -0.898 -14.109 -21.625 1 82.69 66 SER B C 1
ATOM 2564 O O . SER B 1 66 ? -0.959 -12.922 -21.281 1 82.69 66 SER B O 1
ATOM 2566 N N . MET B 1 67 ? -0.018 -14.539 -22.328 1 74.88 67 MET B N 1
ATOM 2567 C CA . MET B 1 67 ? 1.028 -13.672 -22.859 1 74.88 67 MET B CA 1
ATOM 2568 C C . MET B 1 67 ? 0.5 -12.828 -24.016 1 74.88 67 MET B C 1
ATOM 2570 O O . MET B 1 67 ? 0.801 -11.633 -24.109 1 74.88 67 MET B O 1
ATOM 2574 N N . MET B 1 68 ? -0.351 -13.414 -24.797 1 68.5 68 MET B N 1
ATOM 2575 C CA . MET B 1 68 ? -0.745 -12.773 -26.062 1 68.5 68 MET B CA 1
ATOM 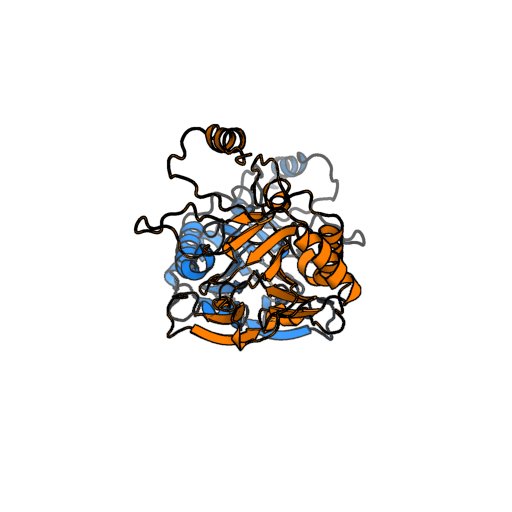2576 C C . MET B 1 68 ? -1.997 -11.922 -25.859 1 68.5 68 MET B C 1
ATOM 2578 O O . MET B 1 68 ? -2.176 -10.914 -26.547 1 68.5 68 MET B O 1
ATOM 2582 N N . LYS B 1 69 ? -2.822 -12.367 -25.031 1 73.69 69 LYS B N 1
ATOM 2583 C CA . LYS B 1 69 ? -4.07 -11.656 -24.781 1 73.69 69 LYS B CA 1
ATOM 2584 C C . LYS B 1 69 ? -4.273 -11.414 -23.297 1 73.69 69 LYS B C 1
ATOM 2586 O O . LYS B 1 69 ? -5.277 -11.844 -22.719 1 73.69 69 LYS B O 1
ATOM 2591 N N . PRO B 1 70 ? -3.402 -10.672 -22.734 1 76.38 70 PRO B N 1
ATOM 2592 C CA . PRO B 1 70 ? -3.469 -10.5 -21.281 1 76.38 70 PRO B CA 1
ATOM 2593 C C . PRO B 1 70 ? -4.75 -9.805 -20.828 1 76.38 70 PRO B C 1
ATOM 2595 O O . PRO B 1 70 ? -5.191 -9.992 -19.703 1 76.38 70 PRO B O 1
ATOM 2598 N N . ASP B 1 71 ? -5.41 -9.078 -21.734 1 79.25 71 ASP B N 1
ATOM 2599 C CA . ASP B 1 71 ? -6.602 -8.328 -21.344 1 79.25 71 ASP B CA 1
ATOM 2600 C C . ASP B 1 71 ? -7.871 -9.125 -21.625 1 79.25 71 ASP B C 1
ATOM 2602 O O . ASP B 1 71 ? -8.977 -8.672 -21.328 1 79.25 71 ASP B O 1
ATOM 2606 N N . GLU B 1 72 ? -7.664 -10.305 -22.203 1 82.62 72 GLU B N 1
ATOM 2607 C CA . GLU B 1 72 ? -8.812 -11.148 -22.516 1 82.62 72 GLU B CA 1
ATOM 2608 C C . GLU B 1 72 ? -8.633 -12.555 -21.969 1 82.62 72 GLU B C 1
ATOM 2610 O O . GLU B 1 72 ? -8.562 -13.523 -22.719 1 82.62 72 GLU B O 1
ATOM 2615 N N . PRO B 1 73 ? -8.719 -12.688 -20.75 1 86.62 73 PRO B N 1
ATOM 2616 C CA . PRO B 1 73 ? -8.547 -14.023 -20.172 1 86.62 73 PRO B CA 1
ATOM 2617 C C . PRO B 1 73 ? -9.703 -14.969 -20.516 1 86.62 73 PRO B C 1
ATOM 2619 O O . PRO B 1 73 ? -10.797 -14.508 -20.844 1 86.62 73 PRO B O 1
ATOM 2622 N N . ASN B 1 74 ? -9.367 -16.266 -20.453 1 88.44 74 ASN B N 1
ATOM 2623 C CA . ASN B 1 74 ? -10.383 -17.312 -20.562 1 88.44 74 ASN B CA 1
ATOM 2624 C C . ASN B 1 74 ? -11.586 -17.016 -19.672 1 88.44 74 ASN B C 1
ATOM 2626 O O . ASN B 1 74 ? -11.438 -16.438 -18.594 1 88.44 74 ASN B O 1
ATOM 2630 N N . ARG B 1 75 ? -12.805 -17.406 -20.094 1 90.88 75 ARG B N 1
ATOM 2631 C CA . ARG B 1 75 ? -14.047 -17.094 -19.391 1 90.88 75 ARG B CA 1
ATOM 2632 C C . ARG B 1 75 ? -14.008 -17.609 -17.953 1 90.88 75 ARG B C 1
ATOM 2634 O O . ARG B 1 75 ? -14.57 -17 -17.047 1 90.88 75 ARG B O 1
ATOM 2641 N N . TRP B 1 76 ? -13.383 -18.75 -17.672 1 91.56 76 TRP B N 1
ATOM 2642 C CA . TRP B 1 76 ? -13.32 -19.312 -16.328 1 91.56 76 TRP B CA 1
ATOM 2643 C C . TRP B 1 76 ? -12.352 -18.516 -15.445 1 91.56 76 TRP B C 1
ATOM 2645 O O . TRP B 1 76 ? -12.562 -18.375 -14.242 1 91.56 76 TRP B O 1
ATOM 2655 N N . PHE B 1 77 ? -11.25 -18.047 -16.125 1 94.56 77 PHE B N 1
ATOM 2656 C CA . PHE B 1 77 ? -10.336 -17.172 -15.398 1 94.56 77 PHE B CA 1
ATOM 2657 C C . PHE B 1 77 ? -11.023 -15.875 -15 1 94.56 77 PHE B C 1
ATOM 2659 O O . PHE B 1 77 ? -10.852 -15.398 -13.875 1 94.56 77 PHE B O 1
ATOM 2666 N N . LYS B 1 78 ? -11.797 -15.375 -15.93 1 92.69 78 LYS B N 1
ATOM 2667 C CA . LYS B 1 78 ? -12.539 -14.141 -1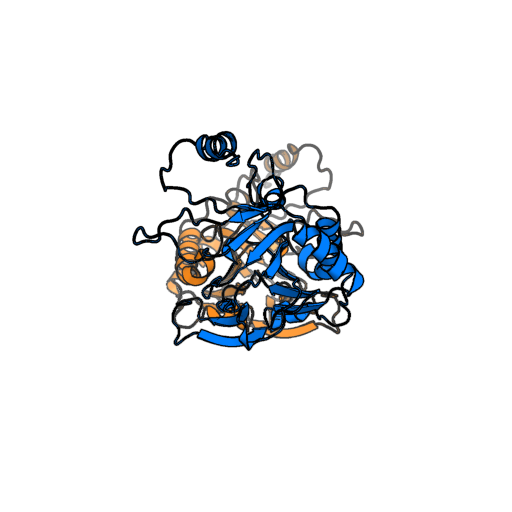5.672 1 92.69 78 LYS B CA 1
ATOM 2668 C C . LYS B 1 78 ? -13.539 -14.328 -14.531 1 92.69 78 LYS B C 1
ATOM 2670 O O . LYS B 1 78 ? -13.648 -13.469 -13.656 1 92.69 78 LYS B O 1
ATOM 2675 N N . ARG B 1 79 ? -14.281 -15.367 -14.555 1 92.88 79 ARG B N 1
ATOM 2676 C CA . ARG B 1 79 ? -15.25 -15.633 -13.492 1 92.88 79 ARG B CA 1
ATOM 2677 C C . ARG B 1 79 ? -14.547 -15.766 -12.141 1 92.88 79 ARG B C 1
ATOM 2679 O O . ARG B 1 79 ? -15.031 -15.25 -11.133 1 92.88 79 ARG B O 1
ATOM 2686 N N . TYR B 1 80 ? -13.453 -16.484 -12.133 1 94 80 TYR B N 1
ATOM 2687 C CA . TYR B 1 80 ? -12.633 -16.625 -10.938 1 94 80 TYR B CA 1
ATOM 2688 C C . TYR B 1 80 ? -12.242 -15.258 -10.375 1 94 80 TYR B C 1
ATOM 2690 O O . TYR B 1 80 ? -12.445 -14.984 -9.188 1 94 80 TYR B O 1
ATOM 2698 N N . MET B 1 81 ? -11.797 -14.336 -11.25 1 94.06 81 MET B N 1
ATOM 2699 C CA . MET B 1 81 ? -11.344 -13.023 -10.812 1 94.06 81 MET B CA 1
ATOM 2700 C C . MET B 1 81 ? -12.516 -12.141 -10.398 1 94.06 81 MET B C 1
ATOM 2702 O O . MET B 1 81 ? -12.422 -11.367 -9.445 1 94.06 81 MET B O 1
ATOM 2706 N N . ASP B 1 82 ? -13.617 -12.258 -11.094 1 91.94 82 ASP B N 1
ATOM 2707 C CA . ASP B 1 82 ? -14.805 -11.492 -10.727 1 91.94 82 ASP B CA 1
ATOM 2708 C C . ASP B 1 82 ? -15.266 -11.836 -9.312 1 91.94 82 ASP B C 1
ATOM 2710 O O . ASP B 1 82 ? -15.578 -10.945 -8.523 1 91.94 82 ASP B O 1
ATOM 2714 N N . GLU B 1 83 ? -15.266 -13.094 -9.016 1 91.12 83 GLU B N 1
ATOM 2715 C CA . GLU B 1 83 ? -15.672 -13.531 -7.684 1 91.12 83 GLU B CA 1
ATOM 2716 C C . GLU B 1 83 ? -14.664 -13.102 -6.625 1 91.12 83 GLU B C 1
ATOM 2718 O O . GLU B 1 83 ? -15.047 -12.695 -5.527 1 91.12 83 GLU B O 1
ATOM 2723 N N . PHE B 1 84 ? -13.461 -13.227 -6.977 1 93.25 84 PHE B N 1
ATOM 2724 C CA . PHE B 1 84 ? -12.438 -12.773 -6.047 1 93.25 84 PHE B CA 1
ATOM 2725 C C . PHE B 1 84 ? -12.594 -11.289 -5.75 1 93.25 84 PHE B C 1
ATOM 2727 O O . PHE B 1 84 ? -12.547 -10.867 -4.59 1 93.25 84 PHE B O 1
ATOM 2734 N N . CYS B 1 85 ? -12.734 -10.477 -6.801 1 93.19 85 CYS B N 1
ATOM 2735 C CA . CYS B 1 85 ? -12.836 -9.031 -6.641 1 93.19 85 CYS B CA 1
ATOM 2736 C C . CYS B 1 85 ? -14.062 -8.664 -5.812 1 93.19 85 CYS B C 1
ATOM 2738 O O . CYS B 1 85 ? -14.039 -7.691 -5.055 1 93.19 85 CYS B O 1
ATOM 2740 N N . LEU B 1 86 ? -15.086 -9.43 -5.992 1 91.69 86 LEU B N 1
ATOM 2741 C CA . LEU B 1 86 ? -16.266 -9.211 -5.164 1 91.69 86 LEU B CA 1
ATOM 2742 C C . LEU B 1 86 ? -15.953 -9.469 -3.695 1 91.69 86 LEU B C 1
ATOM 2744 O O . LEU B 1 86 ? -16.344 -8.688 -2.826 1 91.69 86 LEU B O 1
ATOM 2748 N N . TRP B 1 87 ? -15.273 -10.539 -3.434 1 92 87 TRP B N 1
ATOM 2749 C CA . TRP B 1 87 ? -14.875 -10.859 -2.068 1 92 87 TRP B CA 1
ATOM 2750 C C . TRP B 1 87 ? -13.953 -9.789 -1.5 1 92 87 TRP B C 1
ATOM 2752 O O . TRP B 1 87 ? -14.055 -9.43 -0.325 1 92 87 TRP B O 1
ATOM 2762 N N . ALA B 1 88 ? -13.047 -9.305 -2.32 1 94.5 88 ALA B N 1
ATOM 2763 C CA . ALA B 1 88 ? -12 -8.391 -1.883 1 94.5 88 ALA B CA 1
ATOM 2764 C C . ALA B 1 88 ? -12.484 -6.941 -1.932 1 94.5 88 ALA B C 1
ATOM 2766 O O . ALA B 1 88 ? -11.719 -6.016 -1.645 1 94.5 88 ALA B O 1
ATOM 2767 N N . GLU B 1 89 ? -13.703 -6.691 -2.25 1 94.75 89 GLU B N 1
ATOM 2768 C CA . GLU B 1 89 ? -14.25 -5.359 -2.475 1 94.75 89 GLU B CA 1
ATOM 2769 C C . GLU B 1 89 ? -14.031 -4.461 -1.259 1 94.75 89 GLU B C 1
ATOM 2771 O O . GLU B 1 89 ? -13.703 -3.281 -1.403 1 94.75 89 GLU B O 1
ATOM 2776 N N . PRO B 1 90 ? -14.18 -4.988 -0.039 1 94.88 90 PRO B N 1
ATOM 2777 C CA . PRO B 1 90 ? -13.984 -4.121 1.126 1 94.88 90 PRO B CA 1
ATOM 2778 C C . PRO B 1 90 ? -12.594 -3.502 1.175 1 94.88 90 PRO B C 1
ATOM 2780 O O . PRO B 1 90 ? -12.406 -2.439 1.773 1 94.88 90 PRO B O 1
ATOM 2783 N N . VAL B 1 91 ? -11.633 -4.109 0.529 1 96.44 91 VAL B N 1
ATOM 2784 C CA . VAL B 1 91 ? -10.266 -3.605 0.483 1 96.44 91 VAL B CA 1
ATOM 2785 C C . VAL B 1 91 ? -10.039 -2.842 -0.82 1 96.44 91 VAL B C 1
ATOM 2787 O O . VAL B 1 91 ? -9.648 -1.672 -0.802 1 96.44 91 VAL B O 1
ATOM 2790 N N . LEU B 1 92 ? -10.383 -3.445 -1.899 1 96 92 LEU B N 1
ATOM 2791 C CA . LEU B 1 92 ? -10.031 -2.922 -3.215 1 96 92 LEU B CA 1
ATOM 2792 C C . LEU B 1 92 ? -10.758 -1.608 -3.488 1 96 92 LEU B C 1
ATOM 2794 O O . LEU B 1 92 ? -10.211 -0.72 -4.148 1 96 92 LEU B O 1
ATOM 2798 N N . SER B 1 93 ? -11.938 -1.444 -3.02 1 94.62 93 SER B N 1
ATOM 2799 C CA . SER B 1 93 ? -12.727 -0.251 -3.297 1 94.62 93 SER B CA 1
ATOM 2800 C C . SER B 1 93 ? -12.133 0.979 -2.621 1 94.62 93 SER B C 1
ATOM 2802 O O . SER B 1 93 ? -12.508 2.111 -2.934 1 94.62 93 SER B O 1
ATOM 2804 N N . LYS B 1 94 ? -11.234 0.777 -1.697 1 93.88 94 LYS B N 1
ATOM 2805 C CA . LYS B 1 94 ? -10.617 1.89 -0.978 1 93.88 94 LYS B CA 1
ATOM 2806 C C . LYS B 1 94 ? -9.523 2.549 -1.813 1 93.88 94 LYS B C 1
ATOM 2808 O O . LYS B 1 94 ? -9.078 3.654 -1.502 1 93.88 94 LYS B O 1
ATOM 2813 N N . PHE B 1 95 ? -9.086 1.873 -2.799 1 91.75 95 PHE B N 1
ATOM 2814 C CA . PHE B 1 95 ? -7.973 2.348 -3.611 1 91.75 95 PHE B CA 1
ATOM 2815 C C . PHE B 1 95 ? -8.461 2.795 -4.984 1 91.75 95 PHE B C 1
ATOM 2817 O O . PHE B 1 95 ? -9.352 2.176 -5.562 1 91.75 95 PHE B O 1
ATOM 2824 N N . GLU B 1 96 ? -7.793 3.869 -5.418 1 86.75 96 GLU B N 1
ATOM 2825 C CA . GLU B 1 96 ? -8.023 4.227 -6.812 1 86.75 96 GLU B CA 1
ATOM 2826 C C . GLU B 1 96 ? -7.691 3.066 -7.746 1 86.75 96 GLU B C 1
ATOM 2828 O O . GLU B 1 96 ? -6.68 2.385 -7.559 1 86.75 96 GLU B O 1
ATOM 2833 N N . ASN B 1 97 ? -8.531 2.775 -8.719 1 85.5 97 ASN B N 1
ATOM 2834 C CA . ASN B 1 97 ? -8.398 1.673 -9.664 1 85.5 97 ASN B CA 1
ATOM 2835 C C . ASN B 1 97 ? -8.477 0.32 -8.961 1 85.5 97 ASN B C 1
ATOM 2837 O O . ASN B 1 97 ? -7.828 -0.641 -9.383 1 85.5 97 ASN B O 1
ATOM 2841 N N . GLY B 1 98 ? -9.234 0.245 -7.934 1 88.31 98 GLY B N 1
ATOM 2842 C CA . GLY B 1 98 ? -9.305 -0.944 -7.098 1 88.31 98 GLY B CA 1
ATOM 2843 C C . GLY B 1 98 ? -9.922 -2.135 -7.805 1 88.31 98 GLY B C 1
ATOM 2844 O O . GLY B 1 98 ? -9.641 -3.285 -7.457 1 88.31 98 GLY B O 1
ATOM 2845 N N . ASN B 1 99 ? -10.656 -1.915 -8.812 1 85.38 99 ASN B N 1
ATOM 2846 C CA . ASN B 1 99 ? -11.367 -3.006 -9.477 1 85.38 99 ASN B CA 1
ATOM 2847 C C . ASN B 1 99 ? -10.562 -3.568 -10.648 1 85.38 99 ASN B C 1
ATOM 2849 O O . ASN B 1 99 ? -11 -4.512 -11.305 1 85.38 99 ASN B O 1
ATOM 2853 N N . SER B 1 100 ? -9.461 -3.084 -10.828 1 89.75 100 SER B N 1
ATOM 2854 C CA . SER B 1 100 ? -8.609 -3.576 -11.906 1 89.75 100 SER B CA 1
ATOM 2855 C C . SER B 1 100 ? -7.867 -4.844 -11.492 1 89.75 100 SER B C 1
ATOM 2857 O O . SER B 1 100 ? -7.641 -5.078 -10.305 1 89.75 100 SER B O 1
ATOM 2859 N N . TYR B 1 101 ? -7.633 -5.695 -12.484 1 92.5 101 TYR B N 1
ATOM 2860 C CA . TYR B 1 101 ? -6.816 -6.871 -12.219 1 92.5 101 TYR B CA 1
ATOM 2861 C C . TYR B 1 101 ? -6.148 -7.375 -13.492 1 92.5 101 TYR B C 1
ATOM 2863 O O . TYR B 1 101 ? -6.543 -6.996 -14.594 1 92.5 101 TYR B O 1
ATOM 2871 N N . HIS B 1 102 ? -5.137 -8.148 -13.281 1 91.62 102 HIS B N 1
ATOM 2872 C CA . HIS B 1 102 ? -4.484 -8.961 -14.305 1 91.62 102 HIS B CA 1
ATOM 2873 C C . HIS B 1 102 ? -4.293 -10.391 -13.828 1 91.62 102 HIS B C 1
ATOM 2875 O O . HIS B 1 102 ? -3.932 -10.625 -12.672 1 91.62 102 HIS B O 1
ATOM 2881 N N . VAL B 1 103 ? -4.645 -11.312 -14.742 1 94.31 103 VAL B N 1
ATOM 2882 C CA . VAL B 1 103 ? -4.484 -12.719 -14.367 1 94.31 103 VAL B CA 1
ATOM 2883 C C . VAL B 1 103 ? -3.756 -13.469 -15.477 1 94.31 103 VAL B C 1
ATOM 2885 O O . VAL B 1 103 ? -4.031 -13.258 -16.656 1 94.31 103 VAL B O 1
ATOM 2888 N N . SER B 1 104 ? -2.773 -14.25 -15.133 1 91.5 104 SER B N 1
ATOM 2889 C CA . SER B 1 104 ? -2.01 -15.078 -16.062 1 91.5 104 SER B CA 1
ATOM 2890 C C . SER B 1 104 ? -1.88 -16.516 -15.562 1 91.5 104 SER B C 1
ATOM 2892 O O . SER B 1 104 ? -1.876 -16.75 -14.352 1 91.5 104 SER B O 1
ATOM 2894 N N . ALA B 1 105 ? -1.789 -17.359 -16.5 1 93.5 105 ALA B N 1
ATOM 2895 C CA . ALA B 1 105 ? -1.585 -18.781 -16.188 1 93.5 105 ALA B CA 1
ATOM 2896 C C . ALA B 1 105 ? -0.113 -19.156 -16.312 1 93.5 105 ALA B C 1
ATOM 2898 O O . ALA B 1 105 ? 0.542 -18.828 -17.297 1 93.5 105 ALA B O 1
ATOM 2899 N N . PHE B 1 106 ? 0.343 -19.859 -15.312 1 92.38 106 PHE B N 1
ATOM 2900 C CA . PHE B 1 106 ? 1.721 -20.328 -15.289 1 92.38 106 PHE B CA 1
ATOM 2901 C C . PHE B 1 106 ? 1.772 -21.828 -14.961 1 92.38 106 PHE B C 1
ATOM 2903 O O . PHE B 1 106 ? 0.807 -22.375 -14.438 1 92.38 106 PHE B O 1
ATOM 2910 N N . CYS B 1 107 ? 2.891 -22.391 -15.297 1 92.19 107 CYS B N 1
ATOM 2911 C CA . CYS B 1 107 ? 3.176 -23.781 -14.938 1 92.19 107 CYS B CA 1
ATOM 2912 C C . CYS B 1 107 ? 4.633 -23.938 -14.523 1 92.19 107 CYS B C 1
ATOM 2914 O O . CYS B 1 107 ? 5.543 -23.609 -15.273 1 92.19 107 CYS B O 1
ATOM 2916 N N . GLY B 1 108 ? 4.766 -24.359 -13.258 1 91.88 108 GLY B N 1
ATOM 2917 C CA . GLY B 1 108 ? 6.094 -24.719 -12.797 1 91.88 108 GLY B CA 1
ATOM 2918 C C . GLY B 1 108 ? 6.379 -26.203 -12.914 1 91.88 108 GLY B C 1
ATOM 2919 O O . GLY B 1 108 ? 5.5 -27.031 -12.656 1 91.88 108 GLY B O 1
ATOM 2920 N N . THR B 1 109 ? 7.59 -26.547 -13.359 1 91.06 109 THR B N 1
ATOM 2921 C CA . THR B 1 109 ? 8.016 -27.938 -13.469 1 91.06 109 THR B CA 1
ATOM 2922 C C . THR B 1 109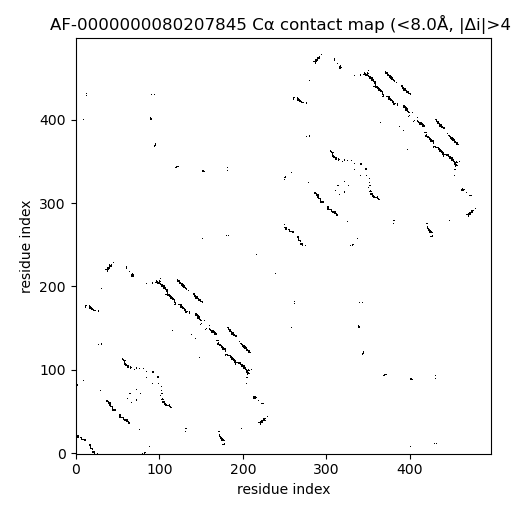 ? 9.242 -28.188 -12.594 1 91.06 109 THR B C 1
ATOM 2924 O O . THR B 1 109 ? 9.68 -27.312 -11.852 1 91.06 109 THR B O 1
ATOM 2927 N N . GLU B 1 110 ? 9.664 -29.484 -12.648 1 91.5 110 GLU B N 1
ATOM 2928 C CA . GLU B 1 110 ? 10.812 -29.859 -11.828 1 91.5 110 GLU B CA 1
ATOM 2929 C C . GLU B 1 110 ? 11.938 -28.844 -11.953 1 91.5 110 GLU B C 1
ATOM 2931 O O . GLU B 1 110 ? 12.32 -28.453 -13.062 1 91.5 110 GLU B O 1
ATOM 2936 N N . GLY B 1 111 ? 12.469 -28.375 -10.805 1 91.31 111 GLY B N 1
ATOM 2937 C CA . GLY B 1 111 ? 13.57 -27.438 -10.781 1 91.31 111 GLY B CA 1
ATOM 2938 C C . GLY B 1 111 ? 13.125 -26 -10.539 1 91.31 111 GLY B C 1
ATOM 2939 O O . GLY B 1 111 ? 13.938 -25.156 -10.188 1 91.31 111 GLY B O 1
ATOM 2940 N N . TYR B 1 112 ? 11.867 -25.719 -10.734 1 91.38 112 TYR B N 1
ATOM 2941 C CA . TYR B 1 112 ? 11.344 -24.375 -10.562 1 91.38 112 TYR B CA 1
ATOM 2942 C C . TYR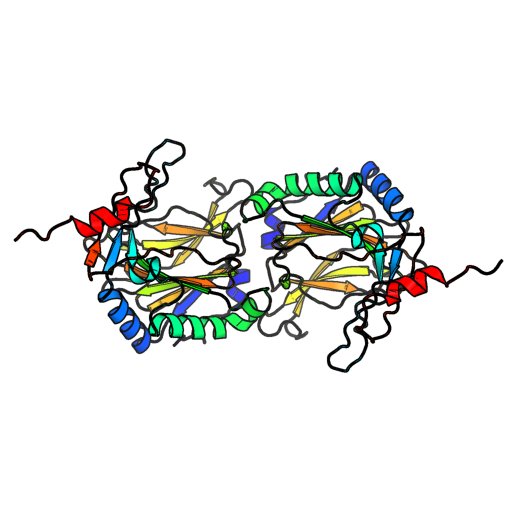 B 1 112 ? 11.43 -23.938 -9.109 1 91.38 112 TYR B C 1
ATOM 2944 O O . TYR B 1 112 ? 11.117 -24.703 -8.195 1 91.38 112 TYR B O 1
ATOM 2952 N N . PHE B 1 113 ? 11.898 -22.75 -8.852 1 93.5 113 PHE B N 1
ATOM 2953 C CA . PHE B 1 113 ? 11.922 -22.109 -7.539 1 93.5 113 PHE B CA 1
ATOM 2954 C C . PHE B 1 113 ? 11.945 -20.594 -7.664 1 93.5 113 PHE B C 1
ATOM 2956 O O . PHE B 1 113 ? 12.164 -20.062 -8.758 1 93.5 113 PHE B O 1
ATOM 2963 N N . MET B 1 114 ? 11.664 -19.922 -6.621 1 92.38 114 MET B N 1
ATOM 2964 C CA . MET B 1 114 ? 11.844 -18.484 -6.523 1 92.38 114 MET B CA 1
ATOM 2965 C C . MET B 1 114 ? 12.484 -18.109 -5.191 1 92.38 114 MET B C 1
ATOM 2967 O O . MET B 1 114 ? 12.039 -18.547 -4.133 1 92.38 114 MET B O 1
ATOM 2971 N N . GLU B 1 115 ? 13.516 -17.297 -5.285 1 91.56 115 GLU B N 1
ATOM 2972 C CA . GLU B 1 115 ? 14.156 -16.781 -4.082 1 91.56 115 GLU B CA 1
ATOM 2973 C C . GLU B 1 115 ? 13.266 -15.781 -3.363 1 91.56 115 GLU B C 1
ATOM 2975 O O . GLU B 1 115 ? 12.328 -15.234 -3.957 1 91.56 115 GLU B O 1
ATOM 2980 N N . PRO B 1 116 ? 13.562 -15.594 -2.074 1 94.25 116 PRO B N 1
ATOM 2981 C CA . PRO B 1 116 ? 12.742 -14.617 -1.349 1 94.25 116 PRO B CA 1
ATOM 2982 C C . PRO B 1 116 ? 12.695 -13.25 -2.037 1 94.25 116 PRO B C 1
ATOM 2984 O O . PRO B 1 116 ? 13.742 -12.727 -2.432 1 94.25 116 PRO B O 1
ATOM 2987 N N . HIS B 1 117 ? 11.531 -12.742 -2.189 1 93.81 117 HIS B N 1
ATOM 2988 C CA . HIS B 1 117 ? 11.328 -11.461 -2.844 1 93.81 117 HIS B CA 1
ATOM 2989 C C . HIS B 1 117 ? 9.992 -10.844 -2.445 1 93.81 117 HIS B C 1
ATOM 2991 O O . HIS B 1 117 ? 9.156 -11.508 -1.82 1 93.81 117 HIS B O 1
ATOM 2997 N N . SER B 1 118 ? 9.859 -9.609 -2.742 1 93 118 SER B N 1
ATOM 2998 C CA . SER B 1 118 ? 8.609 -8.867 -2.619 1 93 118 SER B CA 1
ATOM 2999 C C . SER B 1 118 ? 8.109 -8.391 -3.979 1 93 118 SER B C 1
ATOM 3001 O O . SER B 1 118 ? 8.914 -8.094 -4.867 1 93 118 SER B O 1
ATOM 3003 N N . ASP B 1 119 ? 6.836 -8.375 -4.129 1 92.06 119 ASP B N 1
ATOM 3004 C CA . ASP B 1 119 ? 6.266 -7.961 -5.406 1 92.06 119 ASP B CA 1
ATOM 3005 C C . ASP B 1 119 ? 5.672 -6.559 -5.316 1 92.06 119 ASP B C 1
ATOM 3007 O O . ASP B 1 119 ? 4.938 -6.129 -6.211 1 92.06 119 ASP B O 1
ATOM 3011 N N . VAL B 1 120 ? 5.988 -5.785 -4.312 1 93.56 120 VAL B N 1
ATOM 3012 C CA . VAL B 1 120 ? 5.32 -4.52 -4.043 1 93.56 120 VAL B CA 1
ATOM 3013 C C . VAL B 1 120 ? 5.645 -3.518 -5.148 1 93.56 120 VAL B C 1
ATOM 3015 O O . VAL B 1 120 ? 4.953 -2.506 -5.297 1 93.56 120 VAL B O 1
ATOM 3018 N N . GLY B 1 121 ? 6.621 -3.758 -5.902 1 90.5 121 GLY B N 1
ATOM 3019 C CA . GLY B 1 121 ? 7.074 -2.822 -6.918 1 90.5 121 GLY B CA 1
ATOM 3020 C C . GLY B 1 121 ? 6.012 -2.504 -7.957 1 90.5 121 GLY B C 1
ATOM 3021 O O . GLY B 1 121 ? 5.992 -1.405 -8.516 1 90.5 121 GLY B O 1
ATOM 3022 N N . ASP B 1 122 ? 5.129 -3.365 -8.258 1 86.31 122 ASP B N 1
ATOM 3023 C CA . ASP B 1 122 ? 4.148 -3.16 -9.32 1 86.31 122 ASP B CA 1
ATOM 3024 C C . ASP B 1 122 ? 2.945 -2.367 -8.812 1 86.31 122 ASP B C 1
ATOM 3026 O O . ASP B 1 122 ? 2.061 -2.004 -9.586 1 86.31 122 ASP B O 1
ATOM 3030 N N . ARG B 1 123 ? 2.807 -2.156 -7.508 1 90 123 ARG B N 1
ATOM 3031 C CA . ARG B 1 123 ? 1.851 -1.265 -6.863 1 90 123 ARG B CA 1
ATOM 3032 C C . ARG B 1 123 ? 0.455 -1.878 -6.844 1 90 123 ARG B C 1
ATOM 3034 O O . ARG B 1 123 ? -0.532 -1.181 -6.602 1 90 123 ARG B O 1
ATOM 3041 N N . SER B 1 124 ? 0.331 -3.152 -7.23 1 94 124 SER B N 1
ATOM 3042 C CA . SER B 1 124 ? -0.966 -3.787 -7.016 1 94 124 SER B CA 1
ATOM 3043 C C . SER B 1 124 ? -1.297 -3.877 -5.531 1 94 124 SER B C 1
ATOM 3045 O O . SER B 1 124 ? -0.4 -3.834 -4.688 1 94 124 SER B O 1
ATOM 3047 N N . VAL B 1 125 ? -2.58 -3.957 -5.242 1 96.31 125 VAL B N 1
ATOM 3048 C CA . VAL B 1 125 ? -3.023 -3.967 -3.854 1 96.31 125 VAL B CA 1
ATOM 3049 C C . VAL B 1 125 ? -2.92 -5.379 -3.285 1 96.31 125 VAL B C 1
ATOM 3051 O O . VAL B 1 125 ? -2.371 -5.582 -2.199 1 96.31 125 VAL B O 1
ATOM 3054 N N . LEU B 1 126 ? -3.424 -6.359 -3.986 1 96.88 126 LEU B N 1
ATOM 3055 C CA . LEU B 1 126 ? -3.418 -7.758 -3.576 1 96.88 126 LEU B CA 1
ATOM 3056 C C . LEU B 1 126 ? -2.846 -8.648 -4.68 1 96.88 126 LEU B C 1
ATOM 3058 O O . LEU B 1 126 ? -3.121 -8.43 -5.859 1 96.88 126 LEU B O 1
ATOM 3062 N N . ASP B 1 127 ? -2.078 -9.602 -4.297 1 96.44 127 ASP B N 1
ATOM 3063 C CA . ASP B 1 127 ? -1.684 -10.695 -5.176 1 96.44 127 ASP B CA 1
ATOM 3064 C C . ASP B 1 127 ? -2.422 -11.984 -4.812 1 96.44 127 ASP B C 1
ATOM 3066 O O . ASP B 1 127 ? -2.682 -12.242 -3.637 1 96.44 127 ASP B O 1
ATOM 3070 N N . ILE B 1 128 ? -2.715 -12.695 -5.824 1 96.5 128 ILE B N 1
ATOM 3071 C CA . ILE B 1 128 ? -3.475 -13.922 -5.621 1 96.5 128 ILE B CA 1
ATOM 3072 C C . ILE B 1 128 ? -2.859 -15.047 -6.445 1 96.5 128 ILE B C 1
ATOM 3074 O O . ILE B 1 128 ? -2.545 -14.867 -7.625 1 96.5 128 ILE B O 1
ATOM 3078 N N . ILE B 1 129 ? -2.693 -16.188 -5.836 1 97.5 129 ILE B N 1
ATOM 3079 C CA . ILE B 1 129 ? -2.242 -17.391 -6.539 1 97.5 129 ILE B CA 1
ATOM 3080 C C . ILE B 1 129 ? -3.227 -18.531 -6.293 1 97.5 129 ILE B C 1
ATOM 3082 O O . ILE B 1 129 ? -3.551 -18.844 -5.145 1 97.5 129 ILE B O 1
ATOM 3086 N N . ALA B 1 130 ? -3.734 -19.078 -7.297 1 97.25 130 ALA B N 1
ATOM 3087 C CA . ALA B 1 130 ? -4.496 -20.328 -7.215 1 97.25 130 ALA B CA 1
ATOM 3088 C C . ALA B 1 130 ? -3.691 -21.5 -7.766 1 97.25 130 ALA B C 1
ATOM 3090 O O . ALA B 1 130 ? -3.086 -21.406 -8.836 1 97.25 130 ALA B O 1
ATOM 3091 N N . TYR B 1 131 ? -3.711 -22.594 -7.062 1 97.56 131 TYR B N 1
ATOM 3092 C CA . TYR B 1 131 ? -2.895 -23.75 -7.426 1 97.56 131 TYR B CA 1
ATOM 3093 C C . TYR B 1 131 ? -3.762 -24.891 -7.961 1 97.56 131 TYR B C 1
ATOM 3095 O O . TYR B 1 131 ? -4.848 -25.141 -7.438 1 97.56 131 TYR B O 1
ATOM 3103 N N . PHE B 1 132 ? -3.201 -25.562 -8.961 1 97.81 132 PHE B N 1
ATOM 3104 C CA . PHE B 1 132 ? -3.873 -26.703 -9.562 1 97.81 132 PHE B CA 1
ATOM 3105 C C . PHE B 1 132 ? -2.869 -27.797 -9.922 1 97.81 132 PHE B C 1
ATOM 3107 O O . PHE B 1 132 ? -1.764 -27.5 -10.383 1 97.81 132 PHE B O 1
ATOM 3114 N N . GLY B 1 133 ? -3.297 -29.094 -9.719 1 95.06 133 GLY B N 1
ATOM 3115 C CA . GLY B 1 133 ? -2.449 -30.203 -10.117 1 95.06 133 GLY B CA 1
ATOM 3116 C C . GLY B 1 133 ? -2.943 -31.547 -9.609 1 95.06 133 GLY B C 1
ATOM 3117 O O . GLY B 1 133 ? -3.678 -31.609 -8.617 1 95.06 133 GLY B O 1
ATOM 3118 N N . ASP B 1 134 ? -2.619 -32.688 -10.234 1 89.75 134 ASP B N 1
ATOM 3119 C CA . ASP B 1 134 ? -2.994 -34.062 -9.844 1 89.75 134 ASP B CA 1
ATOM 3120 C C . ASP B 1 134 ? -2.18 -34.531 -8.641 1 89.75 134 ASP B C 1
ATOM 3122 O O . ASP B 1 134 ? -2.719 -35.156 -7.727 1 89.75 134 ASP B O 1
ATOM 3126 N N . ASP B 1 135 ? -0.901 -34.281 -8.516 1 84.81 135 ASP B N 1
ATOM 3127 C CA . ASP B 1 135 ? -0.003 -34.75 -7.469 1 84.81 135 ASP B CA 1
ATOM 3128 C C . ASP B 1 135 ? 0.622 -33.562 -6.715 1 84.81 135 ASP B C 1
ATOM 3130 O O . ASP B 1 135 ? 1.843 -33.5 -6.562 1 84.81 135 ASP B O 1
ATOM 3134 N N . ILE B 1 136 ? -0.299 -32.719 -6.348 1 91.56 136 ILE B N 1
ATOM 3135 C CA . ILE B 1 136 ? 0.141 -31.547 -5.57 1 91.56 136 ILE B CA 1
ATOM 3136 C C . ILE B 1 136 ? -0.322 -31.703 -4.125 1 91.56 136 ILE B C 1
ATOM 3138 O O . ILE B 1 136 ? -1.332 -32.344 -3.852 1 91.56 136 ILE B O 1
ATOM 3142 N N . GLY B 1 137 ? 0.45 -31.203 -3.1 1 93.12 137 GLY B N 1
ATOM 3143 C CA . GLY B 1 137 ? 0.051 -31.25 -1.702 1 93.12 137 GLY B CA 1
ATOM 3144 C C . GLY B 1 137 ? 1.078 -31.922 -0.811 1 93.12 137 GLY B C 1
ATOM 3145 O O . GLY B 1 137 ? 0.907 -31.969 0.409 1 93.12 137 GLY B O 1
ATOM 3146 N N . ASP B 1 138 ? 2.045 -32.531 -1.394 1 94.44 138 ASP B N 1
ATOM 3147 C CA . ASP B 1 138 ? 3.115 -33.156 -0.625 1 94.44 138 ASP B CA 1
ATOM 3148 C C . ASP B 1 138 ? 4.234 -32.156 -0.329 1 94.44 138 ASP B C 1
ATOM 3150 O O . ASP B 1 138 ? 4.953 -31.75 -1.237 1 94.44 138 ASP B O 1
ATOM 3154 N N . GLU B 1 139 ? 4.402 -31.859 0.89 1 95.19 139 GLU B N 1
ATOM 3155 C CA . GLU B 1 139 ? 5.418 -30.891 1.318 1 95.19 139 GLU B CA 1
ATOM 3156 C C . GLU B 1 139 ? 6.809 -31.328 0.873 1 95.19 139 GLU B C 1
ATOM 3158 O O . GLU B 1 139 ? 7.66 -30.5 0.559 1 95.19 139 GLU B O 1
ATOM 3163 N N . ASN B 1 140 ? 7.004 -32.594 0.8 1 94 140 ASN B N 1
ATOM 3164 C CA . ASN B 1 140 ? 8.32 -33.125 0.485 1 94 140 ASN B CA 1
ATOM 3165 C C . ASN B 1 140 ? 8.633 -33 -1.003 1 94 140 ASN B C 1
ATOM 3167 O O . ASN B 1 140 ? 9.781 -33.188 -1.416 1 94 140 ASN B O 1
ATOM 3171 N N . SER B 1 141 ? 7.691 -32.719 -1.842 1 93.56 141 SER B N 1
ATOM 3172 C CA . SER B 1 141 ? 7.895 -32.531 -3.275 1 93.56 141 SER B CA 1
ATOM 3173 C C . SER B 1 141 ? 8.367 -31.109 -3.592 1 93.56 141 SER B C 1
ATOM 3175 O O . SER B 1 141 ? 8.648 -30.781 -4.746 1 93.56 141 SER B O 1
ATOM 3177 N N . GLY B 1 142 ? 8.516 -30.266 -2.582 1 95.12 142 GLY B N 1
ATOM 3178 C CA . GLY B 1 142 ? 8.875 -28.875 -2.807 1 95.12 142 GLY B CA 1
ATOM 3179 C C . GLY B 1 142 ? 7.738 -28.031 -3.365 1 95.12 142 GLY B C 1
ATOM 3180 O O . GLY B 1 142 ? 6.57 -28.406 -3.236 1 95.12 142 GLY B O 1
ATOM 3181 N N . GLY B 1 143 ? 8.117 -26.828 -3.826 1 94.88 143 GLY B N 1
ATOM 3182 C CA . GLY B 1 143 ? 7.121 -25.922 -4.371 1 94.88 143 GLY B CA 1
ATOM 3183 C C . GLY B 1 143 ? 6.289 -25.234 -3.305 1 94.88 143 GLY B C 1
ATOM 3184 O O . GLY B 1 143 ? 5.176 -24.781 -3.574 1 94.88 143 GLY B O 1
ATOM 3185 N N . CYS B 1 144 ? 6.777 -25.25 -2.094 1 97.25 144 CYS B N 1
ATOM 3186 C CA . CYS B 1 144 ? 6.078 -24.578 -1 1 97.25 144 CYS B CA 1
ATOM 3187 C C . CYS B 1 144 ? 6.25 -23.062 -1.083 1 97.25 144 CYS B C 1
ATOM 3189 O O . CYS B 1 144 ? 7.23 -22.578 -1.645 1 97.25 144 CYS B O 1
ATOM 3191 N N . LEU B 1 145 ? 5.301 -22.422 -0.577 1 97.62 145 LEU B N 1
ATOM 3192 C CA . LEU B 1 145 ? 5.363 -20.969 -0.438 1 97.62 145 LEU B CA 1
ATOM 3193 C C . LEU B 1 145 ? 5.719 -20.578 0.991 1 97.62 145 LEU B C 1
ATOM 3195 O O . LEU B 1 145 ? 4.918 -20.766 1.909 1 97.62 145 LEU B O 1
ATOM 3199 N N . ASP B 1 146 ? 6.898 -20.078 1.184 1 97.31 146 ASP B N 1
ATOM 3200 C CA . ASP B 1 146 ? 7.371 -19.641 2.492 1 97.31 146 ASP B CA 1
ATOM 3201 C C . ASP B 1 146 ? 7.289 -18.125 2.619 1 97.31 146 ASP B C 1
ATOM 3203 O O . ASP B 1 146 ? 7.668 -17.391 1.699 1 97.31 146 ASP B O 1
ATOM 3207 N N . PHE B 1 147 ? 6.848 -17.688 3.791 1 97.12 147 PHE B N 1
ATOM 3208 C CA . PHE B 1 147 ? 6.738 -16.266 4.055 1 97.12 147 PHE B CA 1
ATOM 3209 C C . PHE B 1 147 ? 7.738 -15.828 5.117 1 97.12 147 PHE B C 1
ATOM 3211 O O . PHE B 1 147 ? 7.988 -16.562 6.078 1 97.12 147 PHE B O 1
ATOM 3218 N N . PHE B 1 148 ? 8.281 -14.625 4.934 1 97.25 148 PHE B N 1
ATOM 3219 C CA . PHE B 1 148 ? 9.281 -14.07 5.836 1 97.25 148 PHE B CA 1
ATOM 3220 C C . PHE B 1 148 ? 8.953 -12.617 6.168 1 97.25 148 PHE B C 1
ATOM 3222 O O . PHE B 1 148 ? 8.414 -11.891 5.336 1 97.25 148 PHE B O 1
ATOM 3229 N N . LYS B 1 149 ? 9.258 -12.266 7.359 1 96.75 149 LYS B N 1
ATOM 3230 C CA . LYS B 1 149 ? 9.375 -10.852 7.719 1 96.75 149 LYS B CA 1
ATOM 3231 C C . LYS B 1 149 ? 10.812 -10.375 7.57 1 96.75 149 LYS B C 1
ATOM 3233 O O . LYS B 1 149 ? 11.75 -11.047 8 1 96.75 149 LYS B O 1
ATOM 3238 N N . VAL B 1 150 ? 10.992 -9.227 6.938 1 97.19 150 VAL B N 1
ATOM 3239 C CA . VAL B 1 150 ? 12.352 -8.734 6.703 1 97.19 150 VAL B CA 1
ATOM 3240 C C . VAL B 1 150 ? 12.492 -7.324 7.27 1 97.19 150 VAL B C 1
ATOM 3242 O O . VAL B 1 150 ? 11.5 -6.684 7.625 1 97.19 150 VAL B O 1
ATOM 3245 N N . ASP B 1 151 ? 13.75 -6.91 7.438 1 96.56 151 ASP B N 1
ATOM 3246 C CA . ASP B 1 151 ? 14.094 -5.512 7.68 1 96.56 151 ASP B CA 1
ATOM 3247 C C . ASP B 1 151 ? 14.148 -4.727 6.371 1 96.56 151 ASP B C 1
ATOM 3249 O O . ASP B 1 151 ? 14.984 -5.004 5.508 1 96.56 151 ASP B O 1
ATOM 3253 N N . VAL B 1 152 ? 13.289 -3.785 6.219 1 95.19 152 VAL B N 1
ATOM 3254 C CA . VAL B 1 152 ? 13.164 -3.086 4.945 1 95.19 152 VAL B CA 1
ATOM 3255 C C . VAL B 1 152 ? 14.461 -2.352 4.629 1 95.19 152 VAL B C 1
ATOM 3257 O O . VAL B 1 152 ? 14.719 -1.999 3.475 1 95.19 152 VAL B O 1
ATOM 3260 N N . LYS B 1 153 ? 15.344 -2.082 5.625 1 94.94 153 LYS B N 1
ATOM 3261 C CA . LYS B 1 153 ? 16.625 -1.409 5.41 1 94.94 153 LYS B CA 1
ATOM 3262 C C . LYS B 1 153 ? 17.656 -2.365 4.816 1 94.94 153 LYS B C 1
ATOM 3264 O O . LYS B 1 153 ? 18.656 -1.93 4.25 1 94.94 153 LYS B O 1
ATOM 3269 N N . ASP B 1 154 ? 17.422 -3.646 5.043 1 95.25 154 ASP B N 1
ATOM 3270 C CA . ASP B 1 154 ? 18.328 -4.688 4.582 1 95.25 154 ASP B CA 1
ATOM 3271 C C . ASP B 1 154 ? 17.578 -6 4.34 1 95.25 154 ASP B C 1
ATOM 3273 O O . ASP B 1 154 ? 17.844 -7 5.012 1 95.25 154 ASP B O 1
ATOM 3277 N N . PRO B 1 155 ? 16.766 -6 3.346 1 93.75 155 PRO B N 1
ATOM 3278 C CA . PRO B 1 155 ? 15.82 -7.113 3.215 1 93.75 155 PRO B CA 1
ATOM 3279 C C . PRO B 1 155 ? 16.5 -8.414 2.797 1 93.75 155 PRO B C 1
ATOM 3281 O O . PRO B 1 155 ? 15.938 -9.5 3.004 1 93.75 155 PRO B O 1
ATOM 3284 N N . GLU B 1 156 ? 17.656 -8.414 2.193 1 89.94 156 GLU B N 1
ATOM 3285 C CA . GLU B 1 156 ? 18.328 -9.617 1.717 1 89.94 156 GLU B CA 1
ATOM 3286 C C . GLU B 1 156 ? 19.234 -10.211 2.791 1 89.94 156 GLU B C 1
ATOM 3288 O O . GLU B 1 156 ? 19.875 -11.25 2.578 1 89.94 156 GLU B O 1
ATOM 3293 N N . ASN B 1 157 ? 19.281 -9.562 3.906 1 93.62 157 ASN B N 1
ATOM 3294 C CA . ASN B 1 157 ? 20.094 -10.047 5.016 1 93.62 157 ASN B CA 1
ATOM 3295 C C . ASN B 1 157 ? 19.422 -11.211 5.742 1 93.62 157 ASN B C 1
ATOM 3297 O O . ASN B 1 157 ? 18.453 -11.008 6.469 1 93.62 157 ASN B O 1
ATOM 3301 N N . PRO B 1 158 ? 19.938 -12.375 5.617 1 90.62 158 PRO B N 1
ATOM 3302 C CA . PRO B 1 158 ? 19.297 -13.547 6.211 1 90.62 158 PRO B CA 1
ATOM 3303 C C . PRO B 1 158 ? 19.188 -13.453 7.73 1 90.62 158 PRO B C 1
ATOM 3305 O O . PRO B 1 158 ? 18.234 -13.969 8.312 1 90.62 158 PRO B O 1
ATOM 3308 N N . SER B 1 159 ? 20.141 -12.781 8.352 1 94.06 159 SER B N 1
ATOM 3309 C CA . SER B 1 159 ? 20.125 -12.672 9.805 1 94.06 159 SER B CA 1
ATOM 3310 C C . SER B 1 159 ? 19 -11.773 10.289 1 94.06 159 SER B C 1
ATOM 3312 O O . SER B 1 159 ? 18.656 -11.766 11.477 1 94.06 159 SER B O 1
ATOM 3314 N N . LYS B 1 160 ? 18.438 -11.031 9.375 1 94 160 LYS B N 1
ATOM 3315 C CA . LYS B 1 160 ? 17.344 -10.133 9.727 1 94 160 LYS B CA 1
ATOM 3316 C C . LYS B 1 160 ? 16.031 -10.602 9.109 1 94 160 LYS B C 1
ATOM 3318 O O . LYS B 1 160 ? 15.07 -9.82 9.008 1 94 160 LYS B O 1
ATOM 3323 N N . MET B 1 161 ? 16.109 -11.773 8.641 1 95.69 161 MET B N 1
ATOM 3324 C CA . MET B 1 161 ? 14.906 -12.398 8.086 1 95.69 161 MET B CA 1
ATOM 3325 C C . MET B 1 161 ? 14.297 -13.383 9.078 1 95.69 161 MET B C 1
ATOM 3327 O O . MET B 1 161 ? 15 -14.219 9.648 1 95.69 161 MET B O 1
ATOM 3331 N N . THR B 1 162 ? 13 -13.227 9.289 1 96.69 162 THR B N 1
ATOM 3332 C CA . THR B 1 162 ? 12.281 -14.117 10.195 1 96.69 162 THR B CA 1
ATOM 3333 C C . THR B 1 162 ? 11.242 -14.945 9.438 1 96.69 162 THR B C 1
ATOM 3335 O O . THR B 1 162 ? 10.391 -14.383 8.742 1 96.69 162 THR B O 1
ATOM 3338 N N . PHE B 1 163 ? 11.32 -16.281 9.617 1 97.31 163 PHE B N 1
ATOM 3339 C CA . PHE B 1 163 ? 10.336 -17.172 9.016 1 97.31 163 PHE B CA 1
ATOM 3340 C C . PHE B 1 163 ? 8.969 -16.984 9.664 1 97.31 163 PHE B C 1
ATOM 3342 O O . PHE B 1 163 ? 8.852 -16.984 10.891 1 97.31 163 PHE B O 1
ATOM 3349 N N . LEU B 1 164 ? 7.965 -16.75 8.867 1 96.19 164 LEU B N 1
ATOM 3350 C CA . LEU B 1 164 ? 6.621 -16.531 9.391 1 96.19 164 LEU B CA 1
ATOM 3351 C C . LEU B 1 164 ? 5.785 -17.797 9.289 1 96.19 164 LEU B C 1
ATOM 3353 O O . LEU B 1 164 ? 5.18 -18.234 10.273 1 96.19 164 LEU B O 1
ATOM 3357 N N . ASP B 1 165 ? 5.703 -18.375 8.125 1 96.81 165 ASP B N 1
ATOM 3358 C CA . ASP B 1 165 ? 4.84 -19.516 7.879 1 96.81 165 ASP B CA 1
ATOM 3359 C C . ASP B 1 165 ? 5.191 -20.203 6.559 1 96.81 165 ASP B C 1
ATOM 3361 O O . ASP B 1 165 ? 5.91 -19.625 5.734 1 96.81 165 ASP B O 1
ATOM 3365 N N . ARG B 1 166 ? 4.715 -21.469 6.426 1 97.56 166 ARG B N 1
ATOM 3366 C CA . ARG B 1 166 ? 4.809 -22.219 5.18 1 97.56 166 ARG B CA 1
ATOM 3367 C C . ARG B 1 166 ? 3.432 -22.672 4.703 1 97.56 166 ARG B C 1
ATOM 3369 O O . ARG B 1 166 ? 2.639 -23.203 5.484 1 97.56 166 ARG B O 1
ATOM 3376 N N . VAL B 1 167 ? 3.137 -22.406 3.453 1 97.12 167 VAL B N 1
ATOM 3377 C CA . VAL B 1 167 ? 1.93 -22.891 2.797 1 97.12 167 VAL B CA 1
ATOM 3378 C C . VAL B 1 167 ? 2.291 -24 1.812 1 97.12 167 VAL B C 1
ATOM 3380 O O . VAL B 1 167 ? 3.107 -23.797 0.911 1 97.12 167 VAL B O 1
ATOM 3383 N N . VAL B 1 168 ? 1.712 -25.172 2.008 1 97.69 168 VAL B N 1
ATOM 3384 C CA . VAL B 1 168 ? 1.874 -26.281 1.071 1 97.69 168 VAL B CA 1
ATOM 3385 C C . VAL B 1 168 ? 0.735 -26.266 0.055 1 97.69 168 VAL B C 1
ATOM 3387 O O . VAL B 1 168 ? -0.405 -26.609 0.387 1 97.69 168 VAL B O 1
ATOM 3390 N N . PRO B 1 169 ? 1.102 -25.906 -1.204 1 97 169 PRO B N 1
ATOM 3391 C CA . PRO B 1 169 ? 0.037 -25.781 -2.203 1 97 169 PRO B CA 1
ATOM 3392 C C . PRO B 1 169 ? -0.726 -27.094 -2.416 1 97 169 PRO B C 1
ATOM 3394 O O . PRO B 1 169 ? -0.124 -28.172 -2.416 1 97 169 PRO B O 1
ATOM 3397 N N . LYS B 1 170 ? -2.012 -27 -2.547 1 95.88 170 LYS B N 1
ATOM 3398 C CA . LYS B 1 170 ? -2.92 -28.109 -2.873 1 95.88 170 LYS B CA 1
ATOM 3399 C C . LYS B 1 170 ? -3.842 -27.734 -4.031 1 95.88 170 LYS B C 1
ATOM 3401 O O . LYS B 1 170 ? -4.023 -26.547 -4.328 1 95.88 170 LYS B O 1
ATOM 3406 N N . HIS B 1 171 ? -4.363 -28.797 -4.637 1 96.62 171 HIS B N 1
ATOM 3407 C CA . HIS B 1 171 ? -5.309 -28.562 -5.723 1 96.62 171 HIS B CA 1
ATOM 3408 C C . HIS B 1 171 ? -6.496 -27.734 -5.246 1 96.62 171 HIS B C 1
ATOM 3410 O O . HIS B 1 171 ? -7.164 -28.094 -4.277 1 96.62 171 HIS B O 1
ATOM 3416 N N . GLY B 1 172 ? -6.738 -26.594 -5.906 1 95.5 172 GLY B N 1
ATOM 3417 C CA . GLY B 1 172 ? -7.863 -25.734 -5.582 1 95.5 172 GLY B CA 1
ATOM 3418 C C . GLY B 1 172 ? -7.551 -24.719 -4.484 1 95.5 172 GLY B C 1
ATOM 3419 O O . GLY B 1 172 ? -8.406 -23.922 -4.109 1 95.5 172 GLY B O 1
ATOM 3420 N N . MET B 1 173 ? -6.34 -24.719 -4.031 1 95.19 173 MET B N 1
ATOM 3421 C CA . MET B 1 173 ? -5.934 -23.797 -2.977 1 95.19 173 MET B CA 1
ATOM 3422 C C . MET B 1 173 ? -5.691 -22.406 -3.545 1 95.19 173 MET B C 1
ATOM 3424 O O . MET B 1 173 ? -5.129 -22.25 -4.633 1 95.19 173 MET B O 1
ATOM 3428 N N . ILE B 1 174 ? -6.117 -21.406 -2.783 1 95.62 174 ILE B N 1
ATOM 3429 C CA . ILE B 1 174 ? -5.891 -20 -3.135 1 95.62 174 ILE B CA 1
ATOM 3430 C C . ILE B 1 174 ? -5.102 -19.312 -2.021 1 95.62 174 ILE B C 1
ATOM 3432 O O . ILE B 1 174 ? -5.449 -19.438 -0.844 1 95.62 174 ILE B O 1
ATOM 3436 N N . VAL B 1 175 ? -4.055 -18.688 -2.412 1 95.5 175 VAL B N 1
ATOM 3437 C CA . VAL B 1 175 ? -3.285 -17.859 -1.48 1 95.5 175 VAL B CA 1
ATOM 3438 C C . VAL B 1 175 ? -3.4 -16.391 -1.87 1 95.5 175 VAL B C 1
ATOM 3440 O O . VAL B 1 175 ? -3.158 -16.031 -3.023 1 95.5 175 VAL B O 1
ATOM 3443 N N . ILE B 1 176 ? -3.789 -15.555 -0.931 1 95.75 176 ILE B N 1
ATOM 3444 C CA . ILE B 1 176 ? -3.939 -14.125 -1.146 1 95.75 176 ILE B CA 1
ATOM 3445 C C . ILE B 1 176 ? -2.926 -13.359 -0.294 1 95.75 176 ILE B C 1
ATOM 3447 O O . ILE B 1 176 ? -2.785 -13.633 0.901 1 95.75 176 ILE B O 1
ATOM 3451 N N . PHE B 1 177 ? -2.213 -12.383 -0.963 1 95.25 177 PHE B N 1
ATOM 3452 C CA . PHE B 1 177 ? -1.151 -11.594 -0.347 1 95.25 177 PHE B CA 1
ATOM 3453 C C . PHE B 1 177 ? -1.562 -10.133 -0.229 1 95.25 177 PHE B C 1
ATOM 3455 O O . PHE B 1 177 ? -2.166 -9.57 -1.147 1 95.25 177 PHE B O 1
ATOM 3462 N N . ASN B 1 178 ? -1.268 -9.602 0.902 1 96.25 178 ASN B N 1
ATOM 3463 C CA . ASN B 1 178 ? -1.176 -8.148 0.959 1 96.25 178 ASN B CA 1
ATOM 3464 C C . ASN B 1 178 ? 0.048 -7.633 0.205 1 96.25 178 ASN B C 1
ATOM 3466 O O . ASN B 1 178 ? 1.175 -7.75 0.69 1 96.25 178 ASN B O 1
ATOM 3470 N N . ASN B 1 179 ? -0.12 -7.109 -0.959 1 96.56 179 ASN B N 1
ATOM 3471 C CA . ASN B 1 179 ? 1.004 -6.684 -1.786 1 96.56 179 ASN B CA 1
ATOM 3472 C C . ASN B 1 179 ? 1.372 -5.227 -1.522 1 96.56 179 ASN B C 1
ATOM 3474 O O . ASN B 1 179 ? 1.964 -4.566 -2.379 1 96.56 179 ASN B O 1
ATOM 3478 N N . MET B 1 180 ? 1.034 -4.727 -0.361 1 94.88 180 MET B N 1
ATOM 3479 C CA . MET B 1 180 ? 1.316 -3.338 -0.006 1 94.88 180 MET B CA 1
ATOM 3480 C C . MET B 1 180 ? 2.293 -3.264 1.162 1 94.88 180 MET B C 1
ATOM 3482 O O . MET B 1 180 ? 2.564 -2.18 1.683 1 94.88 180 MET B O 1
ATOM 3486 N N . ASN B 1 181 ? 2.768 -4.344 1.599 1 95.88 181 ASN B N 1
ATOM 3487 C CA . ASN B 1 181 ? 3.697 -4.418 2.721 1 95.88 181 ASN B CA 1
ATOM 3488 C C . ASN B 1 181 ? 5.082 -4.879 2.271 1 95.88 181 ASN B C 1
ATOM 3490 O O . ASN B 1 181 ? 5.293 -6.066 2.02 1 95.88 181 ASN B O 1
ATOM 3494 N N . PRO B 1 182 ? 6.035 -3.953 2.199 1 96.06 182 PRO B N 1
ATOM 3495 C CA . PRO B 1 182 ? 7.359 -4.305 1.677 1 96.06 182 PRO B CA 1
ATOM 3496 C C . PRO B 1 182 ? 8.188 -5.113 2.67 1 96.06 182 PRO B C 1
ATOM 3498 O O . PRO B 1 182 ? 9.305 -5.535 2.35 1 96.06 182 PRO B O 1
ATOM 3501 N N . THR B 1 183 ? 7.664 -5.328 3.842 1 96.38 183 THR B N 1
ATOM 3502 C CA . THR B 1 183 ? 8.414 -6.094 4.832 1 96.38 183 THR B CA 1
ATOM 3503 C C . THR B 1 183 ? 8.055 -7.574 4.754 1 96.38 183 THR B C 1
ATOM 3505 O O . THR B 1 183 ? 8.617 -8.391 5.484 1 96.38 183 THR B O 1
ATOM 3508 N N . ILE B 1 184 ? 7.168 -7.941 3.941 1 96.06 184 ILE B N 1
ATOM 3509 C CA . ILE B 1 184 ? 6.777 -9.336 3.787 1 96.06 184 ILE B CA 1
ATOM 3510 C C . ILE B 1 184 ? 7.359 -9.898 2.49 1 96.06 184 ILE B C 1
ATOM 3512 O O . ILE B 1 184 ? 7.078 -9.383 1.405 1 96.06 184 ILE B O 1
ATOM 3516 N N . TYR B 1 185 ? 8.164 -10.844 2.652 1 96.62 185 TYR B N 1
ATOM 3517 C CA . TYR B 1 185 ? 8.773 -11.539 1.524 1 96.62 185 TYR B CA 1
ATOM 3518 C C . TYR B 1 185 ? 8.258 -12.969 1.418 1 96.62 185 TYR B C 1
ATOM 3520 O O . TYR B 1 185 ? 7.73 -13.516 2.389 1 96.62 185 TYR B O 1
ATOM 3528 N N . HIS B 1 186 ? 8.352 -13.484 0.287 1 96.69 186 HIS B N 1
ATOM 3529 C CA . HIS B 1 186 ? 7.984 -14.883 0.082 1 96.69 186 HIS B CA 1
ATOM 3530 C C . HIS B 1 186 ? 8.93 -15.562 -0.901 1 96.69 186 HIS B C 1
ATOM 3532 O O . HIS B 1 186 ? 9.586 -14.891 -1.699 1 96.69 186 HIS B O 1
ATOM 3538 N N . GLU B 1 187 ? 9.07 -16.781 -0.825 1 96 187 GLU B N 1
ATOM 3539 C CA . GLU B 1 187 ? 9.836 -17.625 -1.738 1 96 187 GLU B CA 1
ATOM 3540 C C . GLU B 1 187 ? 9.039 -18.844 -2.154 1 96 187 GLU B C 1
ATOM 3542 O O . GLU B 1 187 ? 8.039 -19.188 -1.523 1 96 187 GLU B O 1
ATOM 3547 N N . VAL B 1 188 ? 9.391 -19.375 -3.264 1 96.25 188 VAL B N 1
ATOM 3548 C CA . VAL B 1 188 ? 8.938 -20.703 -3.678 1 96.25 188 VAL B CA 1
ATOM 3549 C C . VAL B 1 188 ? 10.086 -21.703 -3.584 1 96.25 188 VAL B C 1
ATOM 3551 O O . VAL B 1 188 ? 11.094 -21.562 -4.281 1 96.25 188 VAL B O 1
ATOM 3554 N N . THR B 1 189 ? 9.93 -22.703 -2.709 1 96.5 189 THR B N 1
ATOM 3555 C CA . THR B 1 189 ? 10.984 -23.719 -2.607 1 96.5 189 THR B CA 1
ATOM 3556 C C . THR B 1 189 ? 11.07 -24.531 -3.891 1 96.5 189 THR B C 1
ATOM 3558 O O . THR B 1 189 ? 10.094 -24.641 -4.637 1 96.5 189 THR B O 1
ATOM 3561 N N . LYS B 1 190 ? 12.133 -25.125 -4.137 1 95.25 190 LYS B N 1
ATOM 3562 C CA . LYS B 1 190 ? 12.398 -25.812 -5.398 1 95.25 190 LYS B CA 1
ATOM 3563 C C . LYS B 1 190 ? 11.469 -27.016 -5.57 1 95.25 190 LYS B C 1
ATOM 3565 O O . LYS B 1 190 ? 11.344 -27.844 -4.664 1 95.25 190 LYS B O 1
ATOM 3570 N N . LEU B 1 191 ? 10.82 -27.062 -6.699 1 94.62 191 LEU B N 1
ATOM 3571 C CA . LEU B 1 191 ? 10.062 -28.25 -7.078 1 94.62 191 LEU B CA 1
ATOM 3572 C C . LEU B 1 191 ? 10.992 -29.406 -7.406 1 94.62 191 LEU B C 1
ATOM 3574 O O . LEU B 1 191 ? 11.828 -29.297 -8.305 1 94.62 191 LEU B O 1
ATOM 3578 N N . ILE B 1 192 ? 10.805 -30.562 -6.742 1 93.94 192 ILE B N 1
ATOM 3579 C CA . ILE B 1 192 ? 11.82 -31.594 -6.902 1 93.94 192 ILE B CA 1
ATOM 3580 C C . ILE B 1 192 ? 11.18 -32.844 -7.488 1 93.94 192 ILE B C 1
ATOM 3582 O O . ILE B 1 192 ? 11.883 -33.781 -7.926 1 93.94 192 ILE B O 1
ATOM 3586 N N . LYS B 1 193 ? 9.969 -33 -7.602 1 90.31 193 LYS B N 1
ATOM 3587 C CA . LYS B 1 193 ? 9.312 -34.188 -8.141 1 90.31 193 LYS B CA 1
ATOM 3588 C C . LYS B 1 193 ? 9.445 -34.25 -9.656 1 90.31 193 LYS B C 1
ATOM 3590 O O . LYS B 1 193 ? 8.992 -33.344 -10.359 1 90.31 193 LYS B O 1
ATOM 3595 N N . PRO B 1 194 ? 10 -35.375 -10.156 1 90.56 194 PRO B N 1
ATOM 3596 C CA . PRO B 1 194 ? 10.133 -35.5 -11.609 1 90.56 194 PRO B CA 1
ATOM 3597 C C . PRO B 1 194 ? 8.789 -35.562 -12.32 1 90.56 194 PRO B C 1
ATOM 3599 O O . PRO B 1 194 ? 7.855 -36.219 -11.844 1 90.56 194 PRO B O 1
ATOM 3602 N N . GLY B 1 195 ? 8.695 -34.844 -13.406 1 87.69 195 GLY B N 1
ATOM 3603 C CA . GLY B 1 195 ? 7.508 -34.875 -14.242 1 87.69 195 GLY B CA 1
ATOM 3604 C C . GLY B 1 195 ? 6.348 -34.094 -13.68 1 87.69 195 GLY B C 1
ATOM 3605 O O . GLY B 1 195 ? 5.258 -34.062 -14.258 1 87.69 195 GLY B O 1
ATOM 3606 N N . CYS B 1 196 ? 6.59 -33.438 -12.586 1 90.06 196 CYS B N 1
ATOM 3607 C CA . CYS B 1 196 ? 5.5 -32.688 -11.977 1 90.06 196 CYS B CA 1
ATOM 3608 C C . CYS B 1 196 ? 5.148 -31.469 -12.82 1 90.06 196 CYS B C 1
ATOM 3610 O O . CYS B 1 196 ? 6.004 -30.922 -13.508 1 90.06 196 CYS B O 1
ATOM 3612 N N . ARG B 1 197 ? 3.912 -31.109 -12.844 1 91.31 197 ARG B N 1
ATOM 3613 C CA . ARG B 1 197 ? 3.373 -29.875 -13.414 1 91.31 197 ARG B CA 1
ATOM 3614 C C . ARG B 1 197 ? 2.482 -29.156 -12.406 1 91.31 197 ARG B C 1
ATOM 3616 O O . ARG B 1 197 ? 1.387 -29.625 -12.094 1 91.31 197 ARG B O 1
ATOM 3623 N N . ARG B 1 198 ? 2.99 -28.078 -11.938 1 94.25 198 ARG B N 1
ATOM 3624 C CA . ARG B 1 198 ? 2.223 -27.234 -11.023 1 94.25 198 ARG B CA 1
ATOM 3625 C C . ARG B 1 198 ? 1.596 -26.062 -11.758 1 94.25 198 ARG B C 1
ATOM 3627 O O . ARG B 1 198 ? 2.27 -25.062 -12.039 1 94.25 198 ARG B O 1
ATOM 3634 N N . PHE B 1 199 ? 0.321 -26.172 -11.961 1 96.81 199 PHE B N 1
ATOM 3635 C CA . PHE B 1 199 ? -0.378 -25.094 -12.633 1 96.81 199 PHE B CA 1
ATOM 3636 C C . PHE B 1 199 ? -0.823 -24.031 -11.641 1 96.81 199 PHE B C 1
ATOM 3638 O O . PHE B 1 199 ? -1.252 -24.344 -10.531 1 96.81 199 PHE B O 1
ATOM 3645 N N . GLN B 1 200 ? -0.683 -22.797 -12.07 1 97.44 200 GLN B N 1
ATOM 3646 C CA . GLN B 1 200 ? -1.06 -21.672 -11.227 1 97.44 200 GLN B CA 1
ATOM 3647 C C . GLN B 1 200 ? -1.781 -20.594 -12.031 1 97.44 200 GLN B C 1
ATOM 3649 O O . GLN B 1 200 ? -1.407 -20.312 -13.172 1 97.44 200 GLN B O 1
ATOM 3654 N N . LEU B 1 201 ? -2.805 -20.125 -11.508 1 97.44 201 LEU B N 1
ATOM 3655 C CA . LEU B 1 201 ? -3.27 -18.797 -11.906 1 97.44 201 LEU B CA 1
ATOM 3656 C C . LEU B 1 201 ? -2.707 -17.719 -10.977 1 97.44 201 LEU B C 1
ATOM 3658 O O . LEU B 1 201 ? -2.936 -17.766 -9.766 1 97.44 201 LEU B O 1
ATOM 3662 N N . ILE B 1 202 ? -1.923 -16.812 -11.5 1 96.38 202 ILE B N 1
ATOM 3663 C CA . ILE B 1 202 ? -1.347 -15.711 -10.742 1 96.38 202 ILE B CA 1
ATOM 3664 C C . ILE B 1 202 ? -1.991 -14.398 -11.172 1 96.38 202 ILE B C 1
ATOM 3666 O O . ILE B 1 202 ? -2.025 -14.078 -12.359 1 96.38 202 ILE B O 1
ATOM 3670 N N . ALA B 1 203 ? -2.498 -13.711 -10.195 1 95.94 203 ALA B N 1
ATOM 3671 C CA . ALA B 1 203 ? -3.205 -12.469 -10.516 1 95.94 203 ALA B CA 1
ATOM 3672 C C . ALA B 1 203 ? -2.785 -11.344 -9.578 1 95.94 203 ALA B C 1
ATOM 3674 O O . ALA B 1 203 ? -2.363 -11.594 -8.445 1 95.94 203 ALA B O 1
ATOM 3675 N N . GLN B 1 204 ? -2.811 -10.172 -10.086 1 95.06 204 GLN B N 1
ATOM 3676 C CA . GLN B 1 204 ? -2.658 -8.922 -9.352 1 95.06 204 GLN B CA 1
ATOM 3677 C C . GLN B 1 204 ? -3.945 -8.109 -9.383 1 95.06 204 GLN B C 1
ATOM 3679 O O . GLN B 1 204 ? -4.512 -7.871 -10.445 1 95.06 204 GLN B O 1
ATOM 3684 N N . ALA B 1 205 ? -4.422 -7.734 -8.219 1 96.06 205 ALA B N 1
ATOM 3685 C CA . ALA B 1 205 ? -5.641 -6.934 -8.141 1 96.06 205 ALA B CA 1
ATOM 3686 C C . ALA B 1 205 ? -5.34 -5.52 -7.656 1 96.06 205 ALA B C 1
ATOM 3688 O O . ALA B 1 205 ? -4.48 -5.324 -6.793 1 96.06 205 ALA B O 1
ATOM 3689 N N . GLY B 1 206 ? -6.129 -4.531 -8.148 1 93.56 206 GLY B N 1
ATOM 3690 C CA . GLY B 1 206 ? -5.883 -3.133 -7.836 1 93.56 206 GLY B CA 1
ATOM 3691 C C . GLY B 1 206 ? -4.605 -2.6 -8.453 1 93.56 206 GLY B C 1
ATOM 3692 O O . GLY B 1 206 ? -3.779 -1.997 -7.762 1 93.56 206 GLY B O 1
ATOM 3693 N N . MET B 1 207 ? -4.473 -2.805 -9.656 1 86.88 207 MET B N 1
ATOM 3694 C CA . MET B 1 207 ? -3.264 -2.422 -10.383 1 86.88 207 MET B CA 1
ATOM 3695 C C . MET B 1 207 ? -3.342 -0.97 -10.844 1 86.88 207 MET B C 1
ATOM 3697 O O . MET B 1 207 ? -4.434 -0.439 -11.055 1 86.88 207 MET B O 1
ATOM 3701 N N . ILE B 1 208 ? -2.184 -0.408 -10.961 1 80.62 208 ILE B N 1
ATOM 3702 C CA . ILE B 1 208 ? -2.111 0.93 -11.539 1 80.62 208 ILE B CA 1
ATOM 3703 C C . ILE B 1 208 ? -1.846 0.829 -13.039 1 80.62 208 ILE B C 1
ATOM 3705 O O . ILE B 1 208 ? -2.445 1.558 -13.836 1 80.62 208 ILE B O 1
ATOM 3709 N N . ASP B 1 209 ? -0.983 -0.045 -13.422 1 72 209 ASP B N 1
ATOM 3710 C CA . ASP B 1 209 ? -0.678 -0.314 -14.82 1 72 209 ASP B CA 1
ATOM 3711 C C . ASP B 1 209 ? -0.719 -1.812 -15.117 1 72 209 ASP B C 1
ATOM 3713 O O . ASP B 1 209 ? -0.491 -2.631 -14.227 1 72 209 ASP B O 1
ATOM 3717 N N . LYS B 1 210 ? -1.243 -2.082 -16.297 1 65.12 210 LYS B N 1
ATOM 3718 C CA . LYS B 1 210 ? -1.251 -3.479 -16.719 1 65.12 210 LYS B CA 1
ATOM 3719 C C . LYS B 1 210 ? 0.047 -3.842 -17.438 1 65.12 210 LYS B C 1
ATOM 3721 O O . LYS B 1 210 ? 0.648 -3.002 -18.109 1 65.12 210 LYS B O 1
ATOM 3726 N N . PRO B 1 211 ? 0.451 -5.059 -17.109 1 56.69 211 PRO B N 1
ATOM 3727 C CA . PRO B 1 211 ? 1.622 -5.473 -17.891 1 56.69 211 PRO B CA 1
ATOM 3728 C C . PRO B 1 211 ? 1.368 -5.461 -19.391 1 56.69 211 PRO B C 1
ATOM 3730 O O . PRO B 1 211 ? 0.24 -5.695 -19.828 1 56.69 211 PRO B O 1
ATOM 3733 N N . ASP B 1 212 ? 2.164 -4.77 -20.094 1 51.16 212 ASP B N 1
ATOM 3734 C CA . ASP B 1 212 ? 2.094 -4.84 -21.547 1 51.16 212 ASP B CA 1
ATOM 3735 C C . ASP B 1 212 ? 2.979 -5.965 -22.078 1 51.16 212 ASP B C 1
ATOM 3737 O O . ASP B 1 212 ? 4.199 -5.812 -22.172 1 51.16 212 ASP B O 1
ATOM 3741 N N . TRP B 1 213 ? 2.281 -7.195 -22.031 1 49.19 213 TRP B N 1
ATOM 3742 C CA . TRP B 1 213 ? 3.039 -8.328 -22.562 1 49.19 213 TRP B CA 1
ATOM 3743 C C . TRP B 1 213 ? 2.688 -8.578 -24.031 1 49.19 213 TRP B C 1
ATOM 3745 O O . TRP B 1 213 ? 3.199 -9.516 -24.641 1 49.19 213 TRP B O 1
ATOM 3755 N N . SER B 1 214 ? 2.227 -7.656 -24.766 1 44.56 214 SER B N 1
ATOM 3756 C CA . SER B 1 214 ? 1.691 -7.961 -26.094 1 44.56 214 SER B CA 1
ATOM 3757 C C . SER B 1 214 ? 2.768 -8.539 -27 1 44.56 214 SER B C 1
ATOM 3759 O O . SER B 1 214 ? 3.809 -7.918 -27.219 1 44.56 214 SER B O 1
ATOM 3761 N N . VAL B 1 215 ? 2.705 -10 -26.922 1 42.44 215 VAL B N 1
ATOM 3762 C CA . VAL B 1 215 ? 3.615 -10.672 -27.844 1 42.44 215 VAL B CA 1
ATOM 3763 C C . VAL B 1 215 ? 2.824 -11.289 -29 1 42.44 215 VAL B C 1
ATOM 3765 O O . VAL B 1 215 ? 1.692 -11.742 -28.812 1 42.44 215 VAL B O 1
ATOM 3768 N N . ASP B 1 216 ? 2.881 -10.922 -30.141 1 42.78 216 ASP B N 1
ATOM 3769 C CA . ASP B 1 216 ? 2.258 -11.594 -31.266 1 42.78 216 ASP B CA 1
ATOM 3770 C C . ASP B 1 216 ? 2.713 -13.047 -31.375 1 42.78 216 ASP B C 1
ATOM 3772 O O . ASP B 1 216 ? 3.912 -13.328 -31.391 1 42.78 216 ASP B O 1
ATOM 3776 N N . TYR B 1 217 ? 1.769 -14.141 -30.906 1 41.12 217 TYR B N 1
ATOM 3777 C CA . TYR B 1 217 ? 2.225 -15.523 -30.938 1 41.12 217 TYR B CA 1
ATOM 3778 C C . TYR B 1 217 ? 1.165 -16.422 -31.547 1 41.12 217 TYR B C 1
ATOM 3780 O O . TYR B 1 217 ? -0.028 -16.125 -31.516 1 41.12 217 TYR B O 1
ATOM 3788 N N . LYS B 1 218 ? 1.416 -17.297 -32.562 1 39.59 218 LYS B N 1
ATOM 3789 C CA . LYS B 1 218 ? 0.541 -18.391 -32.938 1 39.59 218 LYS B CA 1
ATOM 3790 C C . LYS B 1 218 ? 0.664 -19.562 -31.953 1 39.59 218 LYS B C 1
ATOM 3792 O O . LYS B 1 218 ? 1.759 -20.078 -31.75 1 39.59 218 LYS B O 1
ATOM 3797 N N . ALA B 1 219 ? -0.252 -19.734 -31.078 1 46.22 219 ALA B N 1
ATOM 3798 C CA . ALA B 1 219 ? -0.245 -20.641 -29.938 1 46.22 219 ALA B CA 1
ATOM 3799 C C . ALA B 1 219 ? -0.566 -22.078 -30.359 1 46.22 219 ALA B C 1
ATOM 3801 O O . ALA B 1 219 ? -1.493 -22.297 -31.141 1 46.22 219 ALA B O 1
ATOM 3802 N N . GLU B 1 220 ? 0.463 -23 -30.594 1 43 220 GLU B N 1
ATOM 3803 C CA . GLU B 1 220 ? 0.11 -24.406 -30.594 1 43 220 GLU B CA 1
ATOM 3804 C C . GLU B 1 220 ? 0.136 -24.984 -29.188 1 43 220 GLU B C 1
ATOM 3806 O O . GLU B 1 220 ? 0.941 -24.578 -28.359 1 43 220 GLU B O 1
ATOM 3811 N N . LYS B 1 221 ? -0.774 -25.844 -28.953 1 50.5 221 LYS B N 1
ATOM 3812 C CA . LYS B 1 221 ? -0.89 -26.516 -27.656 1 50.5 221 LYS B CA 1
ATOM 3813 C C . LYS B 1 221 ? 0.4 -27.25 -27.297 1 50.5 221 LYS B C 1
ATOM 3815 O O . LYS B 1 221 ? 1.011 -27.891 -28.156 1 50.5 221 LYS B O 1
ATOM 3820 N N . GLY B 1 222 ? 1.012 -27.078 -26.188 1 60.16 222 GLY B N 1
ATOM 3821 C CA . GLY B 1 222 ? 2.211 -27.719 -25.672 1 60.16 222 GLY B CA 1
ATOM 3822 C C . GLY B 1 222 ? 3.137 -26.75 -24.953 1 60.16 222 GLY B C 1
ATOM 3823 O O . GLY B 1 222 ? 2.795 -25.594 -24.75 1 60.16 222 GLY B O 1
ATOM 3824 N N . PHE B 1 223 ? 4.133 -27.266 -24.203 1 53.91 223 PHE B N 1
ATOM 3825 C CA . PHE B 1 223 ? 5.16 -26.516 -23.5 1 53.91 223 PHE B CA 1
ATOM 3826 C C . PHE B 1 223 ? 6.297 -26.141 -24.438 1 53.91 223 PHE B C 1
ATOM 3828 O O . PHE B 1 223 ? 6.895 -27 -25.078 1 53.91 223 PHE B O 1
ATOM 3835 N N . TYR B 1 224 ? 6.465 -24.875 -24.75 1 54.66 224 TYR B N 1
ATOM 3836 C CA . TYR B 1 224 ? 7.492 -24.375 -25.656 1 54.66 224 TYR B CA 1
ATOM 3837 C C . TYR B 1 224 ? 8.562 -23.594 -24.906 1 54.66 224 TYR B C 1
ATOM 3839 O O . TYR B 1 224 ? 8.289 -23.031 -23.844 1 54.66 224 TYR B O 1
ATOM 3847 N N . SER B 1 225 ? 9.875 -23.875 -25.016 1 46.62 225 SER B N 1
ATOM 3848 C CA . SER B 1 225 ? 10.961 -23.094 -24.438 1 46.62 225 SER B CA 1
ATOM 3849 C C . SER B 1 225 ? 11.469 -22.047 -25.438 1 46.62 225 SER B C 1
ATOM 3851 O O . SER B 1 225 ? 11.609 -22.344 -26.625 1 46.62 225 SER B O 1
ATOM 3853 N N . TYR B 1 226 ? 11.242 -20.688 -25.188 1 42.12 226 TYR B N 1
ATOM 3854 C CA . TYR B 1 226 ? 11.742 -19.609 -26.047 1 42.12 226 TYR B CA 1
ATOM 3855 C C . TYR B 1 226 ? 13.094 -19.109 -25.547 1 42.12 226 TYR B C 1
ATOM 3857 O O . TYR B 1 226 ? 13.258 -18.781 -24.375 1 42.12 226 TYR B O 1
ATOM 3865 N N . HIS B 1 227 ? 14.195 -19.672 -25.891 1 33.25 227 HIS B N 1
ATOM 3866 C CA . HIS B 1 227 ? 15.484 -19.094 -25.562 1 33.25 227 HIS B CA 1
ATOM 3867 C C . HIS B 1 227 ? 15.75 -17.828 -26.391 1 33.25 227 HIS B C 1
ATOM 3869 O O . HIS B 1 227 ? 15.719 -17.891 -27.625 1 33.25 227 HIS B O 1
ATOM 3875 N N . LYS B 1 228 ? 15.391 -16.641 -25.922 1 35.09 228 LYS B N 1
ATOM 3876 C CA . LYS B 1 228 ? 15.742 -15.398 -26.594 1 35.09 228 LYS B CA 1
ATOM 3877 C C . LYS B 1 228 ? 17.25 -15.289 -26.812 1 35.09 228 LYS B C 1
ATOM 3879 O O . LYS B 1 228 ? 18.031 -15.375 -25.859 1 35.09 228 LYS B O 1
ATOM 3884 N N . LYS B 1 229 ? 17.875 -15.625 -27.891 1 29.53 229 LYS B N 1
ATOM 3885 C CA . LYS B 1 229 ? 19.156 -14.984 -28.219 1 29.53 229 LYS B CA 1
ATOM 3886 C C . LYS B 1 229 ? 19.078 -13.477 -28 1 29.53 229 LYS B C 1
ATOM 3888 O O . LYS B 1 229 ? 18.016 -12.867 -28.188 1 29.53 229 LYS B O 1
ATOM 3893 N N . ALA B 1 230 ? 20.125 -12.766 -27.328 1 29.08 230 ALA B N 1
ATOM 3894 C CA . ALA B 1 230 ? 20.469 -11.406 -26.922 1 29.08 230 ALA B CA 1
ATOM 3895 C C . ALA B 1 230 ? 20.031 -10.391 -27.984 1 29.08 230 ALA B C 1
ATOM 3897 O O . ALA B 1 230 ? 20.219 -9.188 -27.812 1 29.08 230 ALA B O 1
ATOM 3898 N N . VAL B 1 231 ? 20.141 -10.641 -29.422 1 28.14 231 VAL B N 1
ATOM 3899 C CA . VAL B 1 231 ? 20.219 -9.461 -30.266 1 28.14 231 VAL B CA 1
ATOM 3900 C C . VAL B 1 231 ? 18.875 -8.727 -30.266 1 28.14 231 VAL B C 1
ATOM 3902 O O . VAL B 1 231 ? 17.875 -9.25 -30.734 1 28.14 231 VAL B O 1
ATOM 3905 N N . LEU B 1 232 ? 18.547 -8.031 -29.234 1 29.23 232 LEU B N 1
ATOM 3906 C CA . LEU B 1 232 ? 17.375 -7.168 -29.109 1 29.23 232 LEU B CA 1
ATOM 3907 C C . LEU B 1 232 ? 17.172 -6.332 -30.375 1 29.23 232 LEU B C 1
ATOM 3909 O O . LEU B 1 232 ? 16.547 -5.273 -30.328 1 29.23 232 LEU B O 1
ATOM 3913 N N . GLY B 1 233 ? 17.984 -6.621 -31.484 1 27.11 233 GLY B N 1
ATOM 3914 C CA . GLY B 1 233 ? 17.625 -5.703 -32.562 1 27.11 233 GLY B CA 1
ATOM 3915 C C . GLY B 1 233 ? 16.156 -5.758 -32.938 1 27.11 233 GLY B C 1
ATOM 3916 O O . GLY B 1 233 ? 15.359 -4.941 -32.469 1 27.11 233 GLY B O 1
ATOM 3917 N N . ASN B 1 234 ? 15.906 -6.258 -34.281 1 25.61 234 ASN B N 1
ATOM 3918 C CA . ASN B 1 234 ? 14.672 -6.148 -35.062 1 25.61 234 ASN B CA 1
ATOM 3919 C C . ASN B 1 234 ? 13.594 -7.086 -34.531 1 25.61 234 ASN B C 1
ATOM 3921 O O . ASN B 1 234 ? 13.828 -8.281 -34.375 1 25.61 234 ASN B O 1
ATOM 3925 N N . THR B 1 235 ? 12.68 -6.723 -33.75 1 28.08 235 THR B N 1
ATOM 3926 C CA . THR B 1 235 ? 11.414 -7.328 -33.344 1 28.08 235 THR B CA 1
ATOM 3927 C C . THR B 1 235 ? 10.898 -8.266 -34.438 1 28.08 235 THR B C 1
ATOM 3929 O O . THR B 1 235 ? 9.852 -8.898 -34.281 1 28.08 235 THR B O 1
ATOM 3932 N N . ASP B 1 236 ? 11.484 -8.352 -35.625 1 28.36 236 ASP B N 1
ATOM 3933 C CA . ASP B 1 236 ? 11 -9.141 -36.781 1 28.36 236 ASP B CA 1
ATOM 3934 C C . ASP B 1 236 ? 11.305 -10.625 -36.562 1 28.36 236 ASP B C 1
ATOM 3936 O O . ASP B 1 236 ? 10.609 -11.477 -37.125 1 28.36 236 ASP B O 1
ATOM 3940 N N . SER B 1 237 ? 12.477 -10.992 -36 1 26.7 237 SER B N 1
ATOM 3941 C CA . SER B 1 237 ? 12.992 -12.352 -36.125 1 26.7 237 SER B CA 1
ATOM 3942 C C . SER B 1 237 ? 12.266 -13.305 -35.219 1 26.7 237 SER B C 1
ATOM 3944 O O . SER B 1 237 ? 12.336 -14.523 -35.375 1 26.7 237 SER B O 1
ATOM 3946 N N . ALA B 1 238 ? 11.867 -12.969 -34.125 1 29.84 238 ALA B N 1
ATOM 3947 C CA . ALA B 1 238 ? 11.148 -13.984 -33.344 1 29.84 238 ALA B CA 1
ATOM 3948 C C . ALA B 1 238 ? 9.977 -14.547 -34.156 1 29.84 238 ALA B C 1
ATOM 3950 O O . ALA B 1 238 ? 9.656 -15.734 -34.031 1 29.84 238 ALA B O 1
ATOM 3951 N N . LEU B 1 239 ? 9.547 -13.867 -35.156 1 29.3 239 LEU B N 1
ATOM 3952 C CA . LEU B 1 239 ? 8.508 -14.312 -36.062 1 29.3 239 LEU B CA 1
ATOM 3953 C C . LEU B 1 239 ? 9.055 -15.359 -37.031 1 29.3 239 LEU B C 1
ATOM 3955 O O . LEU B 1 239 ? 8.367 -16.328 -37.375 1 29.3 239 LEU B O 1
ATOM 3959 N N . GLU B 1 240 ? 10.258 -15.242 -37.469 1 29.44 240 GLU B N 1
ATOM 3960 C CA . GLU B 1 240 ? 10.805 -16.156 -38.469 1 29.44 240 GLU B CA 1
ATOM 3961 C C . GLU B 1 240 ? 11.031 -17.547 -37.875 1 29.44 240 GLU B C 1
ATOM 3963 O O . GLU B 1 240 ? 10.828 -18.562 -38.562 1 29.44 240 GLU B O 1
ATOM 3968 N N . ILE B 1 241 ? 11.414 -17.625 -36.75 1 30.27 241 ILE B N 1
ATOM 3969 C CA . ILE B 1 241 ? 11.648 -18.969 -36.219 1 30.27 241 ILE B CA 1
ATOM 3970 C C . ILE B 1 241 ? 10.328 -19.703 -36.094 1 30.27 241 ILE B C 1
ATOM 3972 O O . ILE B 1 241 ? 10.258 -20.922 -36.312 1 30.27 241 ILE B O 1
ATOM 3976 N N . LEU B 1 242 ? 9.281 -19.031 -35.812 1 31 242 LEU B N 1
ATOM 3977 C CA . LEU B 1 242 ? 7.984 -19.688 -35.812 1 31 242 LEU B CA 1
ATOM 3978 C C . LEU B 1 242 ? 7.641 -20.25 -37.188 1 31 242 LEU B C 1
ATOM 3980 O O . LEU B 1 242 ? 6.996 -21.281 -37.312 1 31 242 LEU B O 1
ATOM 3984 N N . GLU B 1 243 ? 8.156 -19.734 -38.281 1 28.86 243 GLU B N 1
ATOM 3985 C CA . GLU B 1 243 ? 7.879 -20.219 -39.625 1 28.86 243 GLU B CA 1
ATOM 3986 C C . GLU B 1 243 ? 8.688 -21.484 -39.938 1 28.86 243 GLU B C 1
ATOM 3988 O O . GLU B 1 243 ? 8.195 -22.391 -40.594 1 28.86 243 GLU B O 1
ATOM 3993 N N . ASN B 1 244 ? 10.008 -21.578 -39.719 1 29.41 244 ASN B N 1
ATOM 3994 C CA . ASN B 1 244 ? 10.836 -22.656 -40.25 1 29.41 244 ASN B CA 1
ATOM 3995 C C . ASN B 1 244 ? 10.852 -23.859 -39.312 1 29.41 244 ASN B C 1
ATOM 3997 O O . ASN B 1 244 ? 11.492 -24.875 -39.594 1 29.41 244 ASN B O 1
ATOM 4001 N N . GLY B 1 245 ? 10.648 -23.797 -38.094 1 29.81 245 GLY B N 1
ATOM 4002 C CA . GLY B 1 245 ? 10.828 -25.047 -37.344 1 29.81 245 GLY B CA 1
ATOM 4003 C C . GLY B 1 245 ? 9.742 -26.062 -37.625 1 29.81 245 GLY B C 1
ATOM 4004 O O . GLY B 1 245 ? 8.602 -25.922 -37.188 1 29.81 245 GLY B O 1
ATOM 4005 N N . HIS B 1 246 ? 9.727 -26.734 -38.812 1 24.34 246 HIS B N 1
ATOM 4006 C CA . HIS B 1 246 ? 9.164 -27.969 -39.344 1 24.34 246 HIS B CA 1
ATOM 4007 C C . HIS B 1 246 ? 9.367 -29.125 -38.375 1 24.34 246 HIS B C 1
ATOM 4009 O O . HIS B 1 246 ? 10.453 -29.312 -37.844 1 24.34 246 HIS B O 1
ATOM 4015 N N . VAL B 1 247 ? 8.391 -29.656 -37.812 1 25.2 247 VAL B N 1
ATOM 4016 C CA . VAL B 1 247 ? 8.289 -31.094 -37.562 1 25.2 247 VAL B CA 1
ATOM 4017 C C . VAL B 1 247 ? 8.789 -31.859 -38.781 1 25.2 247 VAL B C 1
ATOM 4019 O O . VAL B 1 247 ? 8.547 -31.469 -39.906 1 25.2 247 VAL B O 1
ATOM 4022 N N . GLY B 1 248 ? 9.953 -32.625 -38.719 1 19.73 248 GLY B N 1
ATOM 4023 C CA . GLY B 1 248 ? 10.148 -33.812 -39.562 1 19.73 248 GLY B CA 1
ATOM 4024 C C . GLY B 1 248 ? 8.859 -34.531 -39.875 1 19.73 248 GLY B C 1
ATOM 4025 O O . GLY B 1 248 ? 7.855 -34.344 -39.188 1 19.73 248 GLY B O 1
ATOM 4026 N N . GLU B 1 249 ? 8.711 -35.156 -41.062 1 19.7 249 GLU B N 1
ATOM 4027 C CA . GLU B 1 249 ? 7.824 -36.25 -41.438 1 19.7 249 GLU B CA 1
ATOM 4028 C C . GLU B 1 249 ? 7.816 -37.344 -40.406 1 19.7 249 GLU B C 1
ATOM 4030 O O . GLU B 1 249 ? 8.844 -37.656 -39.781 1 19.7 249 GLU B O 1
#

Secondary structure (DSSP, 8-state):
-B-GGG--TTHHHHTSEEEEEB-HHHHHHHHHHHHTSEEEE----PBPTTSSB-GGGTTEEEEHHHHH-TTS--HHHHHHHHHHHHHTHHHHTTSTTTT-EEEEEEEEETT--EEEE--GGG--SEEEEEEE-TT---GGG---EEEEE--TTSTT-GGG-EEEEEE---TTEEEEEETT-TTEEEEEPPP-STT-EEEEEEEEES-SS-----------SEEE--------S-TTHHHHHHHH-----/-B-GGG--TTHHHHTSEEEEEB-HHHHHHHHHHHHT-EEEE-----B-TTSSB-GGGTTEEEEHHHHH-TTS--HHHHHHHHHHHHHTHHHHTTSTTTT-EEEEEEEEETT--EEEE--GGG--SEEEEEEE-TT---GGG---EEEEE--TTSTT-GGG-EEEEEE---TTEEEEEETT-TTEEEEEPPP-STT-EEEEEEEEES-SS-----------SEEEE----S----TTHHHHHHHH-----

Nearest PDB structures (foldseek):
  3mgu-assembly1_A-2  TM=6.419E-01  e=8.909E-07  Saccharomyces cerevisiae
  3kt7-assembly1_A-2  TM=6.287E-01  e=7.855E-07  Saccharomyces cerevisiae
  3kt4-assembly1_A  TM=6.646E-01  e=2.440E-06  Saccharomyces cerevisiae
  3kt1-assembly1_A  TM=6.193E-01  e=1.672E-06  Saccharomyces cerevisiae
  4nj4-assembly1_A  TM=5.604E-01  e=1.210E-04  Homo sapiens

Organism: Vibrio parahaemolyticus (NCBI:txid670)

InterPro domains:
  IPR039558 Prolyl 3,4-dihydroxylase TPA1/OFD1, N-terminal domain [PF13661] (109-195)

Solvent-accessible surface area (backbone atoms only — not comparable to full-atom values): 26457 Å² total; per-residue (Å²): 105,65,54,49,91,72,49,60,75,65,34,29,78,75,70,38,39,49,64,44,36,40,40,67,73,56,33,51,54,51,42,54,54,59,73,64,45,20,26,31,31,45,50,55,80,47,48,38,102,81,67,41,66,40,70,63,31,45,46,29,26,33,27,40,61,34,42,35,35,47,90,61,58,56,72,66,57,45,50,53,50,52,52,46,51,60,71,42,34,55,59,27,68,51,30,65,53,21,86,36,67,46,56,35,43,35,35,37,26,48,63,16,37,36,70,75,43,64,72,33,38,65,53,24,47,32,35,38,39,35,30,33,43,94,91,50,55,51,67,88,40,36,49,29,41,37,33,29,40,36,36,50,85,46,58,85,40,68,91,51,45,41,84,70,51,76,44,61,52,29,59,24,26,31,41,39,32,40,26,56,48,77,36,46,30,35,26,32,40,49,20,66,40,80,86,43,61,42,34,31,43,43,30,38,30,18,29,79,68,74,86,83,52,79,40,95,71,89,77,63,74,42,83,38,78,50,78,73,72,76,79,78,71,71,85,60,50,73,56,46,52,69,69,65,68,70,75,78,132,104,66,54,50,93,72,49,61,76,66,36,28,78,74,70,38,39,50,63,44,38,39,39,67,71,55,33,50,54,50,41,54,54,57,74,66,43,20,26,32,31,46,53,54,81,47,48,38,101,80,66,40,67,42,71,60,31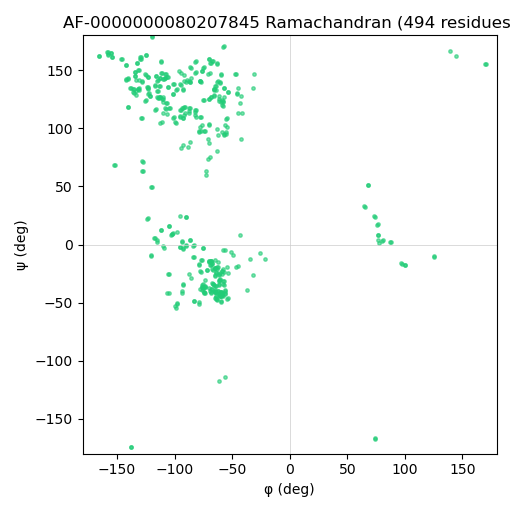,47,46,29,26,32,28,38,62,35,38,44,33,49,89,60,57,56,71,65,57,45,50,53,49,52,52,47,49,61,71,42,34,54,59,29,70,52,31,64,53,19,86,35,68,45,57,35,42,36,35,37,26,47,63,17,37,34,70,76,43,64,74,31,38,63,52,23,46,31,35,38,39,35,31,34,44,94,89,50,53,52,68,88,39,34,49,28,40,37,33,29,41,37,36,49,85,46,58,85,38,67,91,51,44,40,84,70,51,76,45,63,52,28,59,24,27,30,41,40,33,39,26,57,48,77,36,46,30,35,25,31,40,48,20,64,41,82,86,43,61,42,35,31,44,43,31,37,31,18,30,80,65,74,85,83,53,78,42,95,73,89,72,60,74,42,84,38,78,50,78,75,73,82,77,76,68,72,88,61,52,76,56,50,56,71,69,66,72,67,77,78,133

Radius of gyration: 26.56 Å; Cα contacts (8 Å, |Δi|>4): 1058; chains: 2; bounding box: 55×89×68 Å

pLDDT: mean 79.92, std 22.54, range [19.7, 97.88]

Sequence (498 aa):
MFTTERIDINDLFTKGFTVGYLQEEWANKIFKVLKNQSWIEVVPDVLNSDGEIDKYYESRYISVASMMKPDEPNRWFKRYMDEFCLWAEPVLSKFENGNSYHVSAFCGTEGYFMEPHSDVGDRSVLDIIAYFGDDIGDENSGGCLDFFKVDVKDPENPSKMTFLDRVVPKHGMIVIFNNMNPTIYHEVTKLIKPGCRRFQLIAQAGMIDKPDWSVDYKAEKGFYSYHKKAVLGNTDSALEILENGHVGEMFTTERIDINDLFTKGFTVGYLQEEWANKIFKVLKNQSWIEVVPDVLNSDGEIDKYYESRYISVASMMKPDEPNRWFKRYMDEFCLWAEPVLSKFENGNSYHVSAFCGTEGYFMEPHSDVGDRSVLDIIAYFGDDIGDENSGGCLDFFKVDVKDPENPSKMTFLDRVVPKHGMIVIFNNMNPTIYHEVTKLIKPGCRRFQLIAQAGMIDKPDWSVDYKAEKGFYSYHKKAVLGNTDSALEILENGHVGE